Protein AF-A0A4Y2N0W8-F1 (afdb_monomer)

Solvent-accessible surface area (backbone atoms only — not comparable to full-atom values): 27220 Å² total; per-residue (Å²): 136,85,76,52,77,62,44,57,45,44,84,42,46,32,29,37,38,50,31,86,89,48,43,59,55,24,14,38,66,36,60,38,38,70,95,61,78,65,37,30,64,73,74,50,72,45,61,48,53,29,92,87,60,58,79,55,71,55,41,62,58,48,30,59,71,65,24,45,67,63,96,46,70,26,95,45,41,5,34,36,42,41,36,51,51,49,51,51,48,48,14,29,44,38,87,47,72,64,71,84,68,70,42,48,14,22,56,20,20,24,48,82,59,52,27,33,62,49,9,38,34,72,65,40,49,54,72,49,35,63,81,50,63,23,24,61,48,58,34,76,46,96,89,44,79,39,54,20,70,33,89,78,52,73,84,69,42,56,54,98,85,52,96,66,58,34,64,47,60,32,28,94,63,49,47,50,36,44,70,43,39,50,57,53,33,32,57,54,41,47,34,38,49,44,7,54,52,47,47,66,64,33,75,82,60,51,37,65,56,29,27,52,53,21,51,52,49,49,26,36,46,53,47,46,34,42,44,67,58,52,45,44,63,48,40,11,74,68,47,27,57,75,44,65,45,64,78,56,90,94,51,88,60,79,62,66,35,93,86,38,70,26,41,46,37,41,60,41,74,45,33,53,68,51,56,55,57,17,20,44,53,57,51,46,46,30,16,50,97,86,65,46,77,80,48,74,41,52,39,36,76,24,43,23,24,58,58,53,55,67,69,75,34,48,57,22,42,52,45,13,24,33,67,36,60,12,27,34,74,50,48,32,30,31,54,42,40,48,45,24,31,82,25,45,98,91,46,96,61,36,40,38,52,57,22,50,39,52,45,44,25,40,72,62,16,51,52,34,26,56,61,48,25,49,73,64,72,41,90,67,64,91,46,74,73,51,41,42,81,48,25,51,59,72,58,47,53,51,47,54,73,62,37,97,43,80,75,59,35,49,42,49,68,48,39,43,46,32,49,53,37,89,72,25,58,38,9,65,55,37,48,46,51,52,39,52,50,54,32,23,39,53,21,24,31,59,78,35,63,66,36,62,90,46,89,47,38,58,51,77,65,44,47,61,30,54,72,57,54,43,71,33,39,55,48,44,76,43,44,91,81,57,57,64,42,27,65,50,35,46,30,40,76,41,93,93,28,40,72,36,52,45,88,78,46,64,74,75,66,65,68,73,72,52,74,132

Mean predicted aligned error: 4.59 Å

Foldseek 3Di:
DQDDPVCQQFADLQRAPLQVVCRPFQGAFAFFAAPDQFAAPVSFFHFHDFPVGDHAFQLLVCCCQQAAADFAFPPWFFLLLLLLLVQQLQQQADWDDADDGRTTGGRHRNFLQSLQACANHPVSVVVQAPQFLLAGDWDAFPNATFADFDPPQPPQFDDPPDSDGFHDGNGPCCLFFQLNRLVSLLLNLQLRVQSVVVCVLAVPDGNVRSNRVSSLLSSLLSLLQCLPFNVCQAQPPVLCVVLVSDDDLVDFDPQADSPQRLRHHPCCSLALSCLSQQQDDQWFFFADLVLDTPDIGGRLVRGSYNPCVSVVSSVRRVSRRLAHTTGARASYGDCCQQWRRNNDPPHPTDHGNSSVSLVSLSSNSPAAQQVLCVSLVHDRDPDLVSCVVFFPNVLSVSVVVNGVDSRSHGNRSSFRRGDDDVSRRGHSSSSSSVSNSSSSSQRNRCSNQSNPPTPNHADSVQSVLSNLRYPQLSCLSRDDDRQWGWPHSSTHDDPVTHIDGNVPRDDRDCNSVRDD

Nearest PDB structures (foldseek):
  7oih-assembly3_E  TM=9.286E-01  e=1.136E-48  Homo sapiens
  7oih-assembly1_B  TM=9.278E-01  e=1.718E-48  Homo sapiens
  7oih-assembly2_C  TM=9.288E-01  e=3.102E-48  Homo sapiens
  7oih-assembly3_F  TM=9.270E-01  e=4.169E-48  Homo sapiens
  7oih-assembly1_A  TM=9.275E-01  e=5.601E-48  Homo sapiens

Structure (mmCIF, N/CA/C/O backbone):
data_AF-A0A4Y2N0W8-F1
#
_entry.id   AF-A0A4Y2N0W8-F1
#
loop_
_atom_site.group_PDB
_atom_site.id
_atom_site.type_symbol
_atom_site.label_atom_id
_atom_site.label_alt_id
_atom_site.label_comp_id
_atom_site.label_asym_id
_atom_site.label_entity_id
_atom_site.label_seq_id
_atom_site.pdbx_PDB_ins_code
_atom_site.Cartn_x
_atom_site.Cartn_y
_atom_site.Cartn_z
_atom_site.occupancy
_atom_site.B_iso_or_equiv
_atom_site.auth_seq_id
_atom_site.auth_comp_id
_atom_site.auth_asym_id
_atom_site.auth_atom_id
_atom_site.pdbx_PDB_model_num
ATOM 1 N N . MET A 1 1 ? 6.245 -27.261 12.517 1.00 60.50 1 MET A N 1
ATOM 2 C CA . MET A 1 1 ? 5.965 -26.633 13.831 1.00 60.50 1 MET A CA 1
ATOM 3 C C . MET A 1 1 ? 4.520 -26.974 14.213 1.00 60.50 1 MET A C 1
ATOM 5 O O . MET A 1 1 ? 3.741 -27.191 13.299 1.00 60.50 1 MET A O 1
ATOM 9 N N . LYS A 1 2 ? 4.142 -27.121 15.495 1.00 79.75 2 LYS A N 1
ATOM 10 C CA . LYS A 1 2 ? 2.723 -27.341 15.866 1.00 79.75 2 LYS A CA 1
ATOM 11 C C . LYS A 1 2 ? 2.080 -26.003 16.234 1.00 79.75 2 LYS A C 1
ATOM 13 O O . LYS A 1 2 ? 2.586 -25.334 17.128 1.00 79.75 2 LYS A O 1
ATOM 18 N N . CYS A 1 3 ? 0.982 -25.652 15.571 1.00 88.62 3 CYS A N 1
ATOM 19 C CA . CYS A 1 3 ? 0.229 -24.426 15.836 1.00 88.62 3 CYS A CA 1
ATOM 20 C C . CYS A 1 3 ? -0.529 -24.510 17.171 1.00 88.62 3 CYS A C 1
ATOM 22 O O . CYS A 1 3 ? -1.075 -25.561 17.519 1.00 88.62 3 CYS A O 1
ATOM 24 N N . SER A 1 4 ? -0.526 -23.421 17.944 1.00 86.38 4 SER A N 1
ATOM 25 C CA . SER A 1 4 ? -1.228 -23.330 19.231 1.00 86.38 4 SER A CA 1
ATOM 26 C C . SER A 1 4 ? -2.742 -23.214 19.027 1.00 86.38 4 SER A C 1
ATOM 28 O O . SER A 1 4 ? -3.201 -22.827 17.953 1.00 86.38 4 SER A O 1
ATOM 30 N N . LYS A 1 5 ? -3.540 -23.493 20.067 1.00 81.50 5 LYS A N 1
ATOM 31 C CA . LYS A 1 5 ? -4.997 -23.282 20.002 1.00 81.50 5 LYS A CA 1
ATOM 32 C C . LYS A 1 5 ? -5.354 -21.820 19.711 1.00 81.50 5 LYS A C 1
ATOM 34 O O . LYS A 1 5 ? -6.259 -21.572 18.922 1.00 81.50 5 LYS A O 1
ATOM 39 N N . ASP A 1 6 ? -4.607 -20.878 20.278 1.00 81.38 6 ASP A N 1
ATOM 40 C CA . ASP A 1 6 ? -4.843 -19.446 20.073 1.00 81.38 6 ASP A CA 1
ATOM 41 C C . ASP A 1 6 ? -4.569 -19.040 18.620 1.00 81.38 6 ASP A C 1
ATOM 43 O O . ASP A 1 6 ? -5.383 -18.340 18.024 1.00 81.38 6 ASP A O 1
ATOM 47 N N . SER A 1 7 ? -3.516 -19.592 17.998 1.00 83.44 7 SER A N 1
ATOM 48 C CA . SER A 1 7 ? -3.172 -19.353 16.582 1.00 83.44 7 SER A CA 1
ATOM 49 C C . SER A 1 7 ? -4.194 -19.909 15.576 1.00 83.44 7 SER A C 1
ATOM 51 O O . SER A 1 7 ? -4.134 -19.641 14.374 1.00 83.44 7 SER A O 1
ATOM 53 N N . ILE A 1 8 ? -5.153 -20.710 16.051 1.00 86.44 8 ILE A N 1
ATOM 54 C CA . ILE A 1 8 ? -6.280 -21.180 15.243 1.00 86.44 8 ILE A CA 1
ATOM 55 C C . ILE A 1 8 ? -7.404 -20.128 15.237 1.00 86.44 8 ILE A C 1
ATOM 57 O O . ILE A 1 8 ? -8.063 -19.956 14.205 1.00 86.44 8 ILE A O 1
ATOM 61 N N . ARG A 1 9 ? -7.607 -19.407 16.353 1.00 92.06 9 ARG A N 1
ATOM 62 C CA . ARG A 1 9 ? -8.642 -18.367 16.499 1.00 92.06 9 ARG A CA 1
ATOM 63 C C . ARG A 1 9 ? -8.164 -16.989 16.038 1.00 92.06 9 ARG A C 1
ATOM 65 O O . ARG A 1 9 ? -8.915 -16.314 15.345 1.00 92.06 9 ARG A O 1
ATOM 72 N N . TYR A 1 10 ? -6.940 -16.594 16.368 1.00 95.19 10 TYR A N 1
ATOM 73 C CA . TYR A 1 10 ? -6.379 -15.288 16.018 1.00 95.19 10 TYR A CA 1
ATOM 74 C C . TYR A 1 10 ? -5.066 -15.430 15.250 1.00 95.19 10 TYR A C 1
ATOM 76 O O . TYR A 1 10 ? -4.367 -16.437 15.361 1.00 95.19 10 TYR A O 1
ATOM 84 N N . ARG A 1 11 ? -4.728 -14.401 14.466 1.00 96.19 11 ARG A N 1
ATOM 85 C CA . ARG A 1 11 ? -3.454 -14.324 13.742 1.00 96.19 11 ARG A CA 1
ATOM 86 C C . ARG A 1 11 ? -2.294 -14.241 14.731 1.00 96.19 11 ARG A C 1
ATOM 88 O O . ARG A 1 11 ? -2.311 -13.389 15.625 1.00 96.19 11 ARG A O 1
ATOM 95 N N . ASN A 1 12 ? -1.252 -15.040 14.515 1.00 95.00 12 ASN A N 1
ATOM 96 C CA . ASN A 1 12 ? 0.024 -14.813 15.187 1.00 95.00 12 ASN A CA 1
ATOM 97 C C . ASN A 1 12 ? 0.620 -13.466 14.759 1.00 95.00 12 ASN A C 1
ATOM 99 O O . ASN A 1 12 ? 0.363 -12.975 13.662 1.00 95.00 12 ASN A O 1
ATOM 103 N N . TRP A 1 13 ? 1.426 -12.874 15.636 1.00 93.69 13 TRP A N 1
ATOM 104 C CA . TRP A 1 13 ? 2.106 -11.600 15.381 1.00 93.69 13 TRP A CA 1
ATOM 105 C C . TRP A 1 13 ? 3.094 -11.677 14.223 1.00 93.69 13 TRP A C 1
ATOM 107 O O . TRP A 1 13 ? 3.217 -10.739 13.454 1.00 93.69 13 TRP A O 1
ATOM 117 N N . ASP A 1 14 ? 3.778 -12.808 14.100 1.00 94.81 14 ASP A N 1
ATOM 118 C CA . ASP A 1 14 ? 4.791 -13.055 13.080 1.00 94.81 14 ASP A CA 1
ATOM 119 C C . ASP A 1 14 ? 4.202 -13.604 11.774 1.00 94.81 14 ASP A C 1
ATOM 121 O O . ASP A 1 14 ? 4.956 -13.893 10.855 1.00 94.81 14 ASP A O 1
ATOM 125 N N . GLY A 1 15 ? 2.877 -13.767 11.673 1.00 95.75 15 GLY A N 1
ATOM 126 C CA . GLY A 1 15 ? 2.200 -14.337 10.502 1.00 95.75 15 GLY A CA 1
ATOM 127 C C . GLY A 1 15 ? 2.297 -15.864 10.379 1.00 95.75 15 GLY A C 1
ATOM 128 O O . GLY A 1 15 ? 1.652 -16.445 9.504 1.00 95.75 15 GLY A O 1
ATOM 129 N N . SER A 1 16 ? 3.043 -16.537 11.262 1.00 95.69 16 SER A N 1
ATOM 130 C CA . SER A 1 16 ? 3.152 -17.998 11.265 1.00 95.69 16 SER A CA 1
ATOM 131 C C . SER A 1 16 ? 1.799 -18.669 11.523 1.00 95.69 16 SER A C 1
ATOM 133 O O . SER A 1 16 ? 0.876 -18.079 12.091 1.00 95.69 16 SER A O 1
ATOM 135 N N . CYS A 1 17 ? 1.674 -19.938 11.132 1.00 95.44 17 CYS A N 1
ATOM 136 C CA . CYS A 1 17 ? 0.459 -20.738 11.324 1.00 95.44 17 CYS A CA 1
ATOM 137 C C . CYS A 1 17 ? -0.802 -20.198 10.630 1.00 95.44 17 CYS A C 1
ATOM 139 O O . CYS A 1 17 ? -1.897 -20.712 10.879 1.00 95.44 17 CYS A O 1
ATOM 141 N N . ASN A 1 18 ? -0.690 -19.210 9.737 1.00 96.19 18 ASN A N 1
ATOM 142 C CA . ASN A 1 18 ? -1.791 -18.847 8.852 1.00 96.19 18 ASN A CA 1
ATOM 143 C C . ASN A 1 18 ? -2.139 -20.041 7.947 1.00 96.19 18 ASN A C 1
ATOM 145 O O . ASN A 1 18 ? -3.254 -20.555 8.011 1.00 96.19 18 ASN A O 1
ATOM 149 N N . ASN A 1 19 ? -1.159 -20.583 7.227 1.00 95.81 19 ASN A N 1
ATOM 150 C CA . ASN A 1 19 ? -1.307 -21.861 6.548 1.00 95.81 19 ASN A CA 1
ATOM 151 C C . ASN A 1 19 ? -1.000 -23.019 7.519 1.00 95.81 19 ASN A C 1
ATOM 153 O O . ASN A 1 19 ? 0.008 -23.005 8.225 1.00 95.81 19 ASN A O 1
ATOM 157 N N . LEU A 1 20 ? -1.894 -24.009 7.605 1.00 93.69 20 LEU A N 1
ATOM 158 C CA . LEU A 1 20 ? -1.758 -25.127 8.550 1.00 93.69 20 LEU A CA 1
ATOM 159 C C . LEU A 1 20 ? -0.895 -26.280 8.009 1.00 93.69 20 LEU A C 1
ATOM 161 O O . LEU A 1 20 ? -0.403 -27.082 8.802 1.00 93.69 20 LEU A O 1
ATOM 165 N N . GLU A 1 21 ? -0.703 -26.357 6.691 1.00 94.56 21 GLU A N 1
ATOM 166 C CA . GLU A 1 21 ? 0.162 -27.341 6.025 1.00 94.56 21 GLU A CA 1
ATOM 167 C C . GLU A 1 21 ? 1.591 -26.799 5.856 1.00 94.56 21 GLU A C 1
ATOM 169 O O . GLU A 1 21 ? 2.565 -27.525 6.063 1.00 94.56 21 GLU A O 1
ATOM 174 N N . HIS A 1 22 ? 1.708 -25.496 5.591 1.00 94.75 22 HIS A N 1
ATOM 175 C CA . HIS A 1 22 ? 2.958 -24.757 5.425 1.00 94.75 22 HIS A CA 1
ATOM 176 C C . HIS A 1 22 ? 3.043 -23.614 6.441 1.00 94.75 22 HIS A C 1
ATOM 178 O O . HIS A 1 22 ? 2.799 -22.452 6.132 1.00 94.75 22 HIS A O 1
ATOM 184 N N . THR A 1 23 ? 3.350 -23.953 7.698 1.00 94.56 23 THR A N 1
ATOM 185 C CA . THR A 1 23 ? 3.246 -23.027 8.847 1.00 94.56 23 THR A CA 1
ATOM 186 C C . THR A 1 23 ? 4.130 -21.781 8.772 1.00 94.56 23 THR A C 1
ATOM 188 O O . THR A 1 23 ? 3.981 -20.889 9.607 1.00 94.56 23 THR A O 1
ATOM 191 N N . ASP A 1 24 ? 5.063 -21.753 7.829 1.00 93.25 24 ASP A N 1
ATOM 192 C CA . ASP A 1 24 ? 6.030 -20.696 7.573 1.00 93.25 24 ASP A CA 1
ATOM 193 C C . ASP A 1 24 ? 5.657 -19.721 6.460 1.00 93.25 24 ASP A C 1
ATOM 195 O O . ASP A 1 24 ? 6.159 -18.600 6.465 1.00 93.25 24 ASP A O 1
ATOM 199 N N . TRP A 1 25 ? 4.731 -20.077 5.573 1.00 95.38 25 TRP A N 1
ATOM 200 C CA . TRP A 1 25 ? 4.377 -19.210 4.454 1.00 95.38 25 TRP A CA 1
ATOM 201 C C . TRP A 1 25 ? 3.867 -17.843 4.904 1.00 95.38 25 TRP A C 1
ATOM 203 O O . TRP A 1 25 ? 2.908 -17.719 5.675 1.00 95.38 25 TRP A O 1
ATOM 213 N N . GLY A 1 26 ? 4.516 -16.803 4.383 1.00 94.75 26 GLY A N 1
ATOM 214 C CA . GLY A 1 26 ? 4.160 -15.412 4.627 1.00 94.75 26 GLY A CA 1
ATOM 215 C C . GLY A 1 26 ? 4.501 -14.897 6.027 1.00 94.75 26 GLY A C 1
ATOM 216 O O . GLY A 1 26 ? 4.070 -13.789 6.360 1.00 94.75 26 GLY A O 1
ATOM 217 N N . MET A 1 27 ? 5.245 -15.658 6.841 1.00 95.25 27 MET A N 1
ATOM 218 C CA . MET A 1 27 ? 5.718 -15.177 8.139 1.00 95.25 27 MET A CA 1
ATOM 219 C C . MET A 1 27 ? 6.808 -14.100 7.983 1.00 95.25 27 MET A C 1
ATOM 221 O O . MET A 1 27 ? 7.516 -14.050 6.977 1.00 95.25 27 MET A O 1
ATOM 225 N N . THR A 1 28 ? 6.994 -13.256 8.998 1.00 93.94 28 THR A N 1
ATOM 226 C CA . THR A 1 28 ? 8.131 -12.323 9.044 1.00 93.94 28 THR A CA 1
ATOM 227 C C . THR A 1 28 ? 9.471 -13.067 9.066 1.00 93.94 28 THR A C 1
ATOM 229 O O . THR A 1 28 ? 9.632 -14.111 9.696 1.00 93.94 28 THR A O 1
ATOM 232 N N . GLY A 1 29 ? 10.469 -12.506 8.393 1.00 90.50 29 GLY A N 1
ATOM 233 C CA . GLY A 1 29 ? 11.808 -13.073 8.268 1.00 90.50 29 GLY A CA 1
ATOM 234 C C . GLY A 1 29 ? 11.926 -14.177 7.216 1.00 90.50 29 GLY A C 1
ATOM 235 O O . GLY A 1 29 ? 13.050 -14.634 6.976 1.00 90.50 29 GLY A O 1
ATOM 236 N N . ASP A 1 30 ? 10.816 -14.576 6.586 1.00 89.38 30 ASP A N 1
ATOM 237 C CA . ASP A 1 30 ? 10.826 -15.439 5.406 1.00 89.38 30 ASP A CA 1
ATOM 238 C C . ASP A 1 30 ? 11.390 -14.688 4.188 1.00 89.38 30 ASP A C 1
ATOM 240 O O . ASP A 1 30 ? 11.479 -13.456 4.164 1.00 89.38 30 ASP A O 1
ATOM 244 N N . ASN A 1 31 ? 11.838 -15.418 3.174 1.00 91.69 31 ASN A N 1
ATOM 245 C CA . ASN A 1 31 ? 12.351 -14.815 1.950 1.00 91.69 31 ASN A CA 1
ATOM 246 C C . ASN A 1 31 ? 11.209 -14.262 1.090 1.00 91.69 31 ASN A C 1
ATOM 248 O O . ASN A 1 31 ? 10.107 -14.797 1.071 1.00 91.69 31 ASN A O 1
ATOM 252 N N . PHE A 1 32 ? 11.485 -13.216 0.307 1.00 93.94 32 PHE A N 1
ATOM 253 C CA . PHE A 1 32 ? 10.602 -12.904 -0.811 1.00 93.94 32 PHE A CA 1
ATOM 254 C C . PHE A 1 32 ? 10.642 -14.054 -1.807 1.00 93.94 32 PHE A C 1
ATOM 256 O O . PHE A 1 32 ? 11.692 -14.358 -2.380 1.00 93.94 32 PHE A O 1
ATOM 263 N N . ASP A 1 33 ? 9.487 -14.626 -2.098 1.00 93.56 33 ASP A N 1
ATOM 264 C CA . ASP A 1 33 ? 9.419 -15.688 -3.079 1.00 93.56 33 ASP A CA 1
ATOM 265 C C . ASP A 1 33 ? 9.633 -15.183 -4.501 1.00 93.56 33 ASP A C 1
ATOM 267 O O . ASP A 1 33 ? 9.535 -13.991 -4.824 1.00 93.56 33 ASP A O 1
ATOM 271 N N . ARG A 1 34 ? 9.854 -16.120 -5.420 1.00 95.06 34 ARG A N 1
ATOM 272 C CA . ARG A 1 34 ? 10.140 -15.803 -6.812 1.00 95.06 34 ARG A CA 1
ATOM 273 C C . ARG A 1 34 ? 9.241 -16.554 -7.775 1.00 95.06 34 ARG A C 1
ATOM 275 O O . ARG A 1 34 ? 9.247 -17.776 -7.834 1.00 95.06 34 ARG A O 1
ATOM 282 N N . TRP A 1 35 ? 8.566 -15.800 -8.641 1.00 97.25 35 TRP A N 1
ATOM 283 C CA . TRP A 1 35 ? 7.943 -16.359 -9.844 1.00 97.25 35 TRP A CA 1
ATOM 284 C C . TRP A 1 35 ? 8.960 -16.729 -10.929 1.00 97.25 35 TRP A C 1
ATOM 286 O O . TRP A 1 35 ? 8.715 -17.640 -11.715 1.00 97.25 35 TRP A O 1
ATOM 296 N N . LEU A 1 36 ? 10.091 -16.020 -10.987 1.00 97.56 36 LEU A N 1
ATOM 297 C CA . LEU A 1 36 ? 11.180 -16.264 -11.930 1.00 97.56 36 LEU A CA 1
ATOM 298 C C . LEU A 1 36 ? 12.508 -16.345 -11.175 1.00 97.56 36 LEU A C 1
ATOM 300 O O . LEU A 1 36 ? 12.750 -15.536 -10.278 1.00 97.56 36 LEU A O 1
ATOM 304 N N . LYS A 1 37 ? 13.390 -17.271 -11.579 1.00 95.69 37 LYS A N 1
ATOM 305 C CA . LYS A 1 37 ? 14.754 -17.385 -11.031 1.00 95.69 37 LYS A CA 1
ATOM 306 C C . LYS A 1 37 ? 15.467 -16.027 -11.092 1.00 95.69 37 LYS A C 1
ATOM 308 O O . LYS A 1 37 ? 15.380 -15.331 -12.108 1.00 95.69 37 LYS A O 1
ATOM 313 N N . ALA A 1 38 ? 16.188 -15.681 -10.025 1.00 95.44 38 ALA A N 1
ATOM 314 C CA . ALA A 1 38 ? 17.038 -14.497 -9.989 1.00 95.44 38 ALA A CA 1
ATOM 315 C C . ALA A 1 38 ? 18.033 -14.478 -11.166 1.00 95.44 38 ALA A C 1
ATOM 317 O O . ALA A 1 38 ? 18.505 -15.522 -11.616 1.00 95.44 38 ALA A O 1
ATOM 318 N N . THR A 1 39 ? 18.337 -13.287 -11.679 1.00 95.50 39 THR A N 1
ATOM 319 C CA . THR A 1 39 ? 19.324 -13.063 -12.742 1.00 95.50 39 THR A CA 1
ATOM 320 C C . THR A 1 39 ? 20.501 -12.269 -12.177 1.00 95.50 39 THR A C 1
ATOM 322 O O . THR A 1 39 ? 20.426 -11.047 -12.057 1.00 95.50 39 THR A O 1
ATOM 325 N N . TYR A 1 40 ? 21.581 -12.978 -11.858 1.00 94.88 40 TYR A N 1
ATOM 326 C CA . TYR A 1 40 ? 22.895 -12.434 -11.503 1.00 94.88 40 TYR A CA 1
ATOM 327 C C . TYR A 1 40 ? 23.922 -12.896 -12.540 1.00 94.88 40 TYR A C 1
ATOM 329 O O . TYR A 1 40 ? 23.730 -13.934 -13.170 1.00 94.88 40 TYR A O 1
ATOM 337 N N . THR A 1 41 ? 25.009 -12.147 -12.723 1.00 93.81 41 THR A N 1
ATOM 338 C CA . THR A 1 41 ? 26.061 -12.497 -13.701 1.00 93.81 41 THR A CA 1
ATOM 339 C C . THR A 1 41 ? 26.771 -13.802 -13.338 1.00 93.81 41 THR A C 1
ATOM 341 O O . THR A 1 41 ? 27.114 -14.588 -14.212 1.00 93.81 41 THR A O 1
ATOM 344 N N . ASP A 1 42 ? 26.965 -14.040 -12.044 1.00 91.69 42 ASP A N 1
ATOM 345 C CA . ASP A 1 42 ? 27.594 -15.236 -11.481 1.00 91.69 42 ASP A CA 1
ATOM 346 C C . ASP A 1 42 ? 26.566 -16.270 -10.987 1.00 91.69 42 ASP A C 1
ATOM 348 O O . ASP A 1 42 ? 26.936 -17.186 -10.260 1.00 91.69 42 ASP A O 1
ATOM 352 N N . ASP A 1 43 ? 25.278 -16.095 -11.319 1.00 89.44 43 ASP A N 1
ATOM 353 C CA . ASP A 1 43 ? 24.145 -16.862 -10.774 1.00 89.44 43 ASP A CA 1
ATOM 354 C C . ASP A 1 43 ? 24.010 -16.822 -9.229 1.00 89.44 43 ASP A C 1
ATOM 356 O O . ASP A 1 43 ? 23.165 -17.528 -8.673 1.00 89.44 43 ASP A O 1
ATOM 360 N N . VAL A 1 44 ? 24.784 -15.982 -8.527 1.00 88.12 44 VAL A N 1
ATOM 361 C CA . VAL A 1 44 ? 24.853 -15.949 -7.057 1.00 88.12 44 VAL A CA 1
ATOM 362 C C . VAL A 1 44 ? 24.503 -14.576 -6.495 1.00 88.12 44 VAL A C 1
ATOM 364 O O . VAL A 1 44 ? 23.570 -14.474 -5.704 1.00 88.12 44 VAL A O 1
ATOM 367 N N . SER A 1 45 ? 25.248 -13.524 -6.837 1.00 88.81 45 SER A N 1
ATOM 368 C CA . SER A 1 45 ? 25.057 -12.201 -6.223 1.00 88.81 45 SER A CA 1
ATOM 369 C C . SER A 1 45 ? 25.582 -11.010 -7.019 1.00 88.81 45 SER A C 1
ATOM 371 O O . SER A 1 45 ? 25.212 -9.874 -6.703 1.00 88.81 45 SER A O 1
ATOM 373 N N . THR A 1 46 ? 26.424 -11.240 -8.028 1.00 92.69 46 THR A N 1
ATOM 374 C CA . THR A 1 46 ? 26.998 -10.177 -8.854 1.00 92.69 46 THR A CA 1
ATOM 375 C C . THR A 1 46 ? 25.920 -9.585 -9.754 1.00 92.69 46 THR A C 1
ATOM 377 O O . THR A 1 46 ? 25.237 -10.311 -10.480 1.00 92.69 46 THR A O 1
ATOM 380 N N . LEU A 1 47 ? 25.771 -8.255 -9.725 1.00 93.94 47 LEU A N 1
ATOM 381 C CA . LEU A 1 47 ? 24.776 -7.539 -10.530 1.00 93.94 47 LEU A CA 1
ATOM 382 C C . LEU A 1 47 ? 24.846 -7.970 -12.000 1.00 93.94 47 LEU A C 1
ATOM 384 O O . LEU A 1 47 ? 25.935 -8.174 -12.545 1.00 93.94 47 LEU A O 1
ATOM 388 N N . ARG A 1 48 ? 23.678 -8.125 -12.633 1.00 95.19 48 ARG A N 1
ATOM 389 C CA . ARG A 1 48 ? 23.596 -8.567 -14.029 1.00 95.19 48 ARG A CA 1
ATOM 390 C C . ARG A 1 48 ? 24.320 -7.583 -14.960 1.00 95.19 48 ARG A C 1
ATOM 392 O O . ARG A 1 48 ? 24.223 -6.367 -14.785 1.00 95.19 48 ARG A O 1
ATOM 399 N N . GLN A 1 49 ? 24.992 -8.127 -15.963 1.00 95.62 49 GLN A N 1
ATOM 400 C CA . GLN A 1 49 ? 25.628 -7.380 -17.046 1.00 95.62 49 GLN A CA 1
ATOM 401 C C . GLN A 1 49 ? 24.695 -7.226 -18.253 1.00 95.62 49 GLN A C 1
ATOM 403 O O . GLN A 1 49 ? 23.650 -7.878 -18.328 1.00 95.62 49 GLN A O 1
ATOM 408 N N . SER A 1 50 ? 25.070 -6.344 -19.182 1.00 96.19 50 SER A N 1
ATOM 409 C CA . SER A 1 50 ? 24.406 -6.241 -20.486 1.00 96.19 50 SER A CA 1
ATOM 410 C C . SER A 1 50 ? 24.547 -7.549 -21.269 1.00 96.19 50 SER A C 1
ATOM 412 O O . SER A 1 50 ? 25.570 -8.230 -21.163 1.00 96.19 50 SER A O 1
ATOM 414 N N . VAL A 1 51 ? 23.571 -7.870 -22.122 1.00 95.69 51 VAL A N 1
ATOM 415 C CA . VAL A 1 51 ? 23.658 -9.000 -23.069 1.00 95.69 51 VAL A CA 1
ATOM 416 C C . VAL A 1 51 ? 24.854 -8.908 -24.027 1.00 95.69 51 VAL A C 1
ATOM 418 O O . VAL A 1 51 ? 25.303 -9.926 -24.548 1.00 95.69 51 VAL A O 1
ATOM 421 N N . TYR A 1 52 ? 25.419 -7.713 -24.227 1.00 93.56 52 TYR A N 1
ATOM 422 C CA . TYR A 1 52 ? 26.643 -7.498 -25.008 1.00 93.56 52 TYR A CA 1
ATOM 423 C C . TYR A 1 52 ? 27.936 -7.562 -24.175 1.00 93.56 52 TYR A C 1
ATOM 425 O O . TYR A 1 52 ? 29.016 -7.283 -24.700 1.00 93.56 52 TYR A O 1
ATOM 433 N N . GLY A 1 53 ? 27.838 -7.914 -22.892 1.00 91.19 53 GLY A N 1
ATOM 434 C CA . GLY A 1 53 ? 28.920 -7.818 -21.918 1.00 91.19 53 GLY A CA 1
ATOM 435 C C . GLY A 1 53 ? 29.091 -6.403 -21.354 1.00 91.19 53 GLY A C 1
ATOM 436 O O . GLY A 1 53 ? 28.696 -5.410 -21.967 1.00 91.19 53 GLY A O 1
ATOM 437 N N . GLY A 1 54 ? 29.698 -6.311 -20.168 1.00 93.44 54 GLY A N 1
ATOM 438 C CA . GLY A 1 54 ? 29.934 -5.042 -19.472 1.00 93.44 54 GLY A CA 1
ATOM 439 C C . GLY A 1 54 ? 28.754 -4.561 -18.622 1.00 93.44 54 GLY A C 1
ATOM 440 O O . GLY A 1 54 ? 27.745 -5.248 -18.456 1.00 93.44 54 GLY A O 1
ATOM 441 N N . GLU A 1 55 ? 28.909 -3.384 -18.021 1.00 95.12 55 GLU A N 1
ATOM 442 C CA . GLU A 1 55 ? 27.929 -2.833 -17.083 1.00 95.12 55 GLU A CA 1
ATOM 443 C C . GLU A 1 55 ? 26.652 -2.353 -17.784 1.00 95.12 55 GLU A C 1
ATOM 445 O O . GLU A 1 55 ? 26.669 -1.859 -18.911 1.00 95.12 55 GLU A O 1
ATOM 450 N N . LEU A 1 56 ? 25.527 -2.473 -17.080 1.00 97.50 56 LEU A N 1
ATOM 451 C CA . LEU A 1 56 ? 24.285 -1.813 -17.469 1.00 97.50 56 LEU A CA 1
ATOM 452 C C . LEU A 1 56 ? 24.376 -0.295 -17.260 1.00 97.50 56 LEU A C 1
ATOM 454 O O . LEU A 1 56 ? 25.152 0.155 -16.413 1.00 97.50 56 LEU A O 1
ATOM 458 N N . PRO A 1 57 ? 23.513 0.498 -17.922 1.00 97.75 57 PRO A N 1
ATOM 459 C CA . PRO A 1 57 ? 23.501 1.948 -17.766 1.00 97.75 57 PRO A CA 1
ATOM 460 C C . PRO A 1 57 ? 23.423 2.378 -16.290 1.00 97.75 57 PRO A C 1
ATOM 462 O O . PRO A 1 57 ? 22.655 1.772 -15.523 1.00 97.75 57 PRO A O 1
ATOM 465 N N . PRO A 1 58 ? 24.171 3.415 -15.863 1.00 97.75 58 PRO A N 1
ATOM 466 C CA . PRO A 1 58 ? 24.127 3.903 -14.489 1.00 97.75 58 PRO A CA 1
ATOM 467 C C . PRO A 1 58 ? 22.711 4.311 -14.071 1.00 97.75 58 PRO A C 1
ATOM 469 O O . PRO A 1 58 ? 22.025 5.051 -14.771 1.00 97.75 58 PRO A O 1
ATOM 472 N N . VAL A 1 59 ? 22.270 3.884 -12.888 1.00 97.38 59 VAL A N 1
ATOM 473 C CA . VAL A 1 59 ? 20.879 4.089 -12.439 1.00 97.38 59 VAL A CA 1
ATOM 474 C C . VAL A 1 59 ? 20.493 5.561 -12.257 1.00 97.38 59 VAL A C 1
ATOM 476 O O . VAL A 1 59 ? 19.341 5.924 -12.473 1.00 97.38 59 VAL A O 1
ATOM 479 N N . ARG A 1 60 ? 21.453 6.432 -11.916 1.00 95.94 60 ARG A N 1
ATOM 480 C CA . ARG A 1 60 ? 21.230 7.884 -11.827 1.00 95.94 60 ARG A CA 1
ATOM 481 C C . ARG A 1 60 ? 21.070 8.519 -13.207 1.00 95.94 60 ARG A C 1
ATOM 483 O O . ARG A 1 60 ? 20.276 9.441 -13.353 1.00 95.94 60 ARG A O 1
ATOM 490 N N . TYR A 1 61 ? 21.789 8.012 -14.211 1.00 97.12 61 TYR A N 1
ATOM 491 C CA . TYR A 1 61 ? 21.591 8.424 -15.600 1.00 97.12 61 TYR A CA 1
ATOM 492 C C . TYR A 1 61 ? 20.190 8.023 -16.075 1.00 97.12 61 TYR A C 1
ATOM 494 O O . TYR A 1 61 ? 19.458 8.879 -16.557 1.00 97.12 61 TYR A O 1
ATOM 502 N N . LEU A 1 62 ? 19.767 6.781 -15.804 1.00 97.19 62 LEU A N 1
ATOM 503 C CA . LEU A 1 62 ? 18.407 6.319 -16.105 1.00 97.19 62 LEU A CA 1
ATOM 504 C C . LEU A 1 62 ? 17.331 7.168 -15.421 1.00 97.19 62 LEU A C 1
ATOM 506 O O . LEU A 1 62 ? 16.382 7.579 -16.073 1.00 97.19 62 LEU A O 1
ATOM 510 N N . SER A 1 63 ? 17.489 7.471 -14.131 1.00 96.38 63 SER A N 1
ATOM 511 C CA . SER A 1 63 ? 16.564 8.341 -13.392 1.00 96.38 63 SER A CA 1
ATOM 512 C C . SER A 1 63 ? 16.455 9.741 -14.010 1.00 96.38 63 SER A C 1
ATOM 514 O O . SER A 1 63 ? 15.355 10.257 -14.193 1.00 96.38 63 SER A O 1
ATOM 516 N N . ASN A 1 64 ? 17.585 10.355 -14.378 1.00 94.56 64 ASN A N 1
ATOM 517 C CA . ASN A 1 64 ? 17.600 11.678 -15.005 1.00 94.56 64 ASN A CA 1
ATOM 518 C C . ASN A 1 64 ? 16.967 11.686 -16.400 1.00 94.56 64 ASN A C 1
ATOM 520 O O . ASN A 1 64 ? 16.312 12.661 -16.749 1.00 94.56 64 ASN A O 1
ATOM 524 N N . LEU A 1 65 ? 17.196 10.640 -17.191 1.00 95.56 65 LEU A N 1
ATOM 525 C CA . LEU A 1 65 ? 16.760 10.584 -18.581 1.00 95.56 65 LEU A CA 1
ATOM 526 C C . LEU A 1 65 ? 15.297 10.135 -18.704 1.00 95.56 65 LEU A C 1
ATOM 528 O O . LEU A 1 65 ? 14.510 10.779 -19.387 1.00 95.56 65 LEU A O 1
ATOM 532 N N . LEU A 1 66 ? 14.921 9.059 -18.007 1.00 95.12 66 LEU A N 1
ATOM 533 C CA . LEU A 1 66 ? 13.631 8.382 -18.176 1.00 95.12 66 LEU A CA 1
ATOM 534 C C . LEU A 1 66 ? 12.557 8.815 -17.179 1.00 95.12 66 LEU A C 1
ATOM 536 O O . LEU A 1 66 ? 11.401 8.504 -17.414 1.00 95.12 66 LEU A O 1
ATOM 540 N N . PHE A 1 67 ? 12.917 9.462 -16.066 1.00 93.25 67 PHE A N 1
ATOM 541 C CA . PHE A 1 67 ? 11.983 9.778 -14.973 1.00 93.25 67 PHE A CA 1
ATOM 542 C C . PHE A 1 67 ? 12.059 11.246 -14.532 1.00 93.25 67 PHE A C 1
ATOM 544 O O . PHE A 1 67 ? 11.689 11.578 -13.400 1.00 93.25 67 PHE A O 1
ATOM 551 N N . SER A 1 68 ? 12.583 12.119 -15.402 1.00 87.19 68 SER A N 1
ATOM 552 C CA . SER A 1 68 ? 12.726 13.552 -15.126 1.00 87.19 68 SER A CA 1
ATOM 553 C C . SER A 1 68 ? 11.394 14.178 -14.719 1.00 87.19 68 SER A C 1
ATOM 555 O O . SER A 1 68 ? 10.345 13.834 -15.246 1.00 87.19 68 SER A O 1
ATOM 557 N N . HIS A 1 69 ? 11.410 15.086 -13.745 1.00 76.06 69 HIS A N 1
ATOM 558 C CA . HIS A 1 69 ? 10.165 15.598 -13.189 1.00 76.06 69 HIS A CA 1
ATOM 559 C C . HIS A 1 69 ? 9.314 16.314 -14.244 1.00 76.06 69 HIS A C 1
ATOM 561 O O . HIS A 1 69 ? 9.730 17.306 -14.854 1.00 76.06 69 HIS A O 1
ATOM 567 N N . LYS A 1 70 ? 8.050 15.904 -14.317 1.00 78.69 70 LYS A N 1
ATOM 568 C CA . LYS A 1 70 ? 6.966 16.652 -14.936 1.00 78.69 70 LYS A CA 1
ATOM 569 C C . LYS A 1 70 ? 5.788 16.633 -13.970 1.00 78.69 70 LYS A C 1
ATOM 571 O O . LYS A 1 70 ? 5.358 15.566 -13.560 1.00 78.69 70 LYS A O 1
ATOM 576 N N . THR A 1 71 ? 5.294 17.804 -13.575 1.00 69.31 71 THR A N 1
ATOM 577 C CA . THR A 1 71 ? 4.084 17.878 -12.748 1.00 69.31 71 THR A CA 1
ATOM 578 C C . THR A 1 71 ? 2.877 17.671 -13.646 1.00 69.31 71 THR A C 1
ATOM 580 O O . THR A 1 71 ? 2.567 18.540 -14.463 1.00 69.31 71 THR A O 1
ATOM 583 N N . LEU A 1 72 ? 2.198 16.546 -13.472 1.00 73.06 72 LEU A N 1
ATOM 584 C CA . LEU A 1 72 ? 0.927 16.227 -14.106 1.00 73.06 72 LEU A CA 1
ATOM 585 C C . LEU A 1 72 ? -0.019 15.767 -12.991 1.00 73.06 72 LEU A C 1
ATOM 587 O O . LEU A 1 72 ? 0.107 14.645 -12.512 1.00 73.06 72 LEU A O 1
ATOM 591 N N . PRO A 1 73 ? -0.905 16.640 -12.480 1.00 64.44 73 PRO A N 1
ATOM 592 C CA . PRO A 1 73 ? -1.887 16.232 -11.481 1.00 64.44 73 PRO A CA 1
ATOM 593 C C . PRO A 1 73 ? -2.831 15.181 -12.072 1.00 64.44 73 PRO A C 1
ATOM 595 O O . PRO A 1 73 ? -3.388 15.429 -13.141 1.00 64.44 73 PRO A O 1
ATOM 598 N N . ASP A 1 74 ? -3.057 14.067 -11.365 1.00 67.06 74 ASP A N 1
ATOM 599 C CA . ASP A 1 74 ? -4.012 13.047 -11.810 1.00 67.06 74 ASP A CA 1
ATOM 600 C C . ASP A 1 74 ? -5.403 13.646 -11.966 1.00 67.06 74 ASP A C 1
ATOM 602 O O . ASP A 1 74 ? -5.822 14.536 -11.212 1.00 67.06 74 ASP A O 1
ATOM 606 N N . SER A 1 75 ? -6.130 13.166 -12.974 1.00 66.69 75 SER A N 1
ATOM 607 C CA . SER A 1 75 ? -7.442 13.710 -13.272 1.00 66.69 75 SER A CA 1
ATOM 608 C C . SER A 1 75 ? -8.367 13.684 -12.050 1.00 66.69 75 SER A C 1
ATOM 610 O O . SER A 1 75 ? -9.066 14.682 -11.879 1.00 66.69 75 SER A O 1
ATOM 612 N N . ASN A 1 76 ? -8.295 12.689 -11.143 1.00 83.44 76 ASN A N 1
ATOM 613 C CA . ASN A 1 76 ? -9.188 12.622 -9.976 1.00 83.44 76 ASN A CA 1
ATOM 614 C C . ASN A 1 76 ? -8.644 11.968 -8.684 1.00 83.44 76 ASN A C 1
ATOM 616 O O . ASN A 1 76 ? -9.275 12.178 -7.648 1.00 83.44 76 ASN A O 1
ATOM 620 N N . ALA A 1 77 ? -7.555 11.188 -8.684 1.00 94.06 77 ALA A N 1
ATOM 621 C CA . ALA A 1 77 ? -7.079 10.533 -7.452 1.00 94.06 77 ALA A CA 1
ATOM 622 C C . ALA A 1 77 ? -6.501 11.542 -6.436 1.00 94.06 77 ALA A C 1
ATOM 624 O O . ALA A 1 77 ? -5.844 12.512 -6.815 1.00 94.06 77 ALA A O 1
ATOM 625 N N . THR A 1 78 ? -6.726 11.326 -5.138 1.00 96.62 78 THR A N 1
ATOM 626 C CA . THR A 1 78 ? -6.267 12.223 -4.060 1.00 96.62 78 THR A CA 1
ATOM 627 C C . THR A 1 78 ? -4.914 11.804 -3.498 1.00 96.62 78 THR A C 1
ATOM 629 O O . THR A 1 78 ? -4.460 10.675 -3.667 1.00 96.62 78 THR A O 1
ATOM 632 N N . MET A 1 79 ? -4.258 12.692 -2.758 1.00 96.56 79 MET A N 1
ATOM 633 C CA . MET A 1 79 ? -3.020 12.372 -2.050 1.00 96.56 79 MET A CA 1
ATOM 634 C C . MET A 1 79 ? -3.228 11.294 -0.965 1.00 96.56 79 MET A C 1
ATOM 636 O O . MET A 1 79 ? -2.266 10.608 -0.603 1.00 96.56 79 MET A O 1
ATOM 640 N N . LEU A 1 80 ? -4.464 11.087 -0.488 1.00 98.19 80 LEU A N 1
ATOM 641 C CA . LEU A 1 80 ? -4.819 9.945 0.359 1.00 98.19 80 LEU A CA 1
ATOM 642 C C . LEU A 1 80 ? -4.580 8.613 -0.363 1.00 98.19 80 LEU A C 1
ATOM 644 O O . LEU A 1 80 ? -4.044 7.698 0.253 1.00 98.19 80 LEU A O 1
ATOM 648 N N . PHE A 1 81 ? -4.905 8.504 -1.657 1.00 98.06 81 PHE A N 1
ATOM 649 C CA . PHE A 1 81 ? -4.648 7.292 -2.448 1.00 98.06 81 PHE A CA 1
ATOM 650 C C . PHE A 1 81 ? -3.157 6.926 -2.435 1.00 98.06 81 PHE A C 1
ATOM 652 O O . PHE A 1 81 ? -2.799 5.788 -2.131 1.00 98.06 81 PHE A O 1
ATOM 659 N N . THR A 1 82 ? -2.275 7.909 -2.640 1.00 97.12 82 THR A N 1
ATOM 660 C CA . THR A 1 82 ? -0.817 7.718 -2.571 1.00 97.12 82 THR A CA 1
ATOM 661 C C . THR A 1 82 ? -0.366 7.174 -1.213 1.00 97.12 82 THR A C 1
ATOM 663 O O . THR A 1 82 ? 0.400 6.212 -1.143 1.00 97.12 82 THR A O 1
ATOM 666 N N . HIS A 1 83 ? -0.831 7.779 -0.117 1.00 98.00 83 HIS A N 1
ATOM 667 C CA . HIS A 1 83 ? -0.338 7.450 1.223 1.00 98.00 83 HIS A CA 1
ATOM 668 C C . HIS A 1 83 ? -1.020 6.226 1.839 1.00 98.00 83 HIS A C 1
ATOM 670 O O . HIS A 1 83 ? -0.390 5.531 2.634 1.00 98.00 83 HIS A O 1
ATOM 676 N N . PHE A 1 84 ? -2.245 5.900 1.423 1.00 98.62 84 PHE A N 1
ATOM 677 C CA . PHE A 1 84 ? -2.869 4.610 1.710 1.00 98.62 84 PHE A CA 1
ATOM 678 C C . PHE A 1 84 ? -2.115 3.477 1.007 1.00 98.62 84 PHE A C 1
ATOM 680 O O . PHE A 1 84 ? -1.806 2.467 1.631 1.00 98.62 84 PHE A O 1
ATOM 687 N N . GLY A 1 85 ? -1.716 3.671 -0.256 1.00 98.12 85 GLY A N 1
ATOM 688 C CA . GLY A 1 85 ? -0.850 2.728 -0.969 1.00 98.12 85 GLY A CA 1
ATOM 689 C C . GLY A 1 85 ? 0.504 2.517 -0.286 1.00 98.12 85 GLY A C 1
ATOM 690 O O . GLY A 1 85 ? 0.979 1.387 -0.188 1.00 98.12 85 GLY A O 1
ATOM 691 N N . LEU A 1 86 ? 1.102 3.588 0.247 1.00 97.81 86 LEU A N 1
ATOM 692 C CA . LEU A 1 86 ? 2.332 3.512 1.041 1.00 97.81 86 LEU A CA 1
ATOM 693 C C . LEU A 1 86 ? 2.123 2.783 2.377 1.00 97.81 86 LEU A C 1
ATOM 695 O O . LEU A 1 86 ? 2.974 1.994 2.783 1.00 97.81 86 LEU A O 1
ATOM 699 N N . TYR A 1 87 ? 0.998 3.022 3.053 1.00 98.31 87 TYR A N 1
ATOM 700 C CA . TYR A 1 87 ? 0.631 2.297 4.270 1.00 98.31 87 TYR A CA 1
ATOM 701 C C . TYR A 1 87 ? 0.465 0.793 3.995 1.00 98.31 87 TYR A C 1
ATOM 703 O O . TYR A 1 87 ? 1.012 -0.027 4.728 1.00 98.31 87 TYR A O 1
ATOM 711 N N . LEU A 1 88 ? -0.167 0.440 2.873 1.00 98.44 88 LEU A N 1
ATOM 712 C CA . LEU A 1 88 ? -0.317 -0.933 2.392 1.00 98.44 88 LEU A CA 1
ATOM 713 C C . LEU A 1 88 ? 1.018 -1.596 2.024 1.00 98.44 88 LEU A C 1
ATOM 715 O O . LEU A 1 88 ? 1.247 -2.739 2.410 1.00 98.44 88 LEU A O 1
ATOM 719 N N . ASP A 1 89 ? 1.934 -0.886 1.353 1.00 98.19 89 ASP A N 1
ATOM 720 C CA . ASP A 1 89 ? 3.313 -1.360 1.120 1.00 98.19 89 ASP A CA 1
ATOM 721 C C . ASP A 1 89 ? 4.011 -1.683 2.443 1.00 98.19 89 ASP A C 1
ATOM 723 O O . ASP A 1 89 ? 4.612 -2.746 2.599 1.00 98.19 89 ASP A O 1
ATOM 727 N N . HIS A 1 90 ? 3.899 -0.775 3.413 1.00 97.62 90 HIS A N 1
ATOM 728 C CA . HIS A 1 90 ? 4.561 -0.920 4.700 1.00 97.62 90 HIS A CA 1
ATOM 729 C C . HIS A 1 90 ? 3.996 -2.061 5.543 1.00 97.62 90 HIS A C 1
ATOM 731 O O . HIS A 1 90 ? 4.731 -2.600 6.366 1.00 97.62 90 HIS A O 1
ATOM 737 N N . ASP A 1 91 ? 2.734 -2.425 5.325 1.00 98.00 91 ASP A N 1
ATOM 738 C CA . ASP A 1 91 ? 2.083 -3.537 6.005 1.00 98.00 91 ASP A CA 1
ATOM 739 C C . ASP A 1 91 ? 2.597 -4.895 5.539 1.00 98.00 91 ASP A C 1
ATOM 741 O O . ASP A 1 91 ? 2.877 -5.775 6.340 1.00 98.00 91 ASP A O 1
ATOM 745 N N . MET A 1 92 ? 2.764 -5.050 4.229 1.00 96.81 92 MET A N 1
ATOM 746 C CA . MET A 1 92 ? 3.061 -6.353 3.644 1.00 96.81 92 MET A CA 1
ATOM 747 C C . MET A 1 92 ? 4.556 -6.599 3.466 1.00 96.81 92 MET A C 1
ATOM 749 O O . MET A 1 92 ? 4.978 -7.742 3.277 1.00 96.81 92 MET A O 1
ATOM 753 N N . MET A 1 93 ? 5.378 -5.540 3.411 1.00 95.31 93 MET A N 1
ATOM 754 C CA . MET A 1 93 ? 6.777 -5.716 3.038 1.00 95.31 93 MET A CA 1
ATOM 755 C C . MET A 1 93 ? 7.783 -4.715 3.587 1.00 95.31 93 MET A C 1
ATOM 757 O O . MET A 1 93 ? 7.608 -3.495 3.584 1.00 95.31 93 MET A O 1
ATOM 761 N N . GLN A 1 94 ? 8.936 -5.266 3.964 1.00 94.06 94 GLN A N 1
ATOM 762 C CA . GLN A 1 94 ? 10.148 -4.528 4.285 1.00 94.06 94 GLN A CA 1
ATOM 763 C C . GLN A 1 94 ? 11.365 -5.387 3.949 1.00 94.06 94 GLN A C 1
ATOM 765 O O . GLN A 1 94 ? 11.560 -6.455 4.520 1.00 94.06 94 GLN A O 1
ATOM 770 N N . THR A 1 95 ? 12.215 -4.928 3.033 1.00 91.50 95 THR A N 1
ATOM 771 C CA . THR A 1 95 ? 13.417 -5.682 2.663 1.00 91.50 95 THR A CA 1
ATOM 772 C C . THR A 1 95 ? 14.407 -5.754 3.826 1.00 91.50 95 THR A C 1
ATOM 774 O O . THR A 1 95 ? 14.869 -4.728 4.329 1.00 91.50 95 THR A O 1
ATOM 777 N N . GLY A 1 96 ? 14.739 -6.978 4.230 1.00 85.12 96 GLY A N 1
ATOM 778 C CA . GLY A 1 96 ? 15.736 -7.298 5.238 1.00 85.12 96 GLY A CA 1
ATOM 779 C C . GLY A 1 96 ? 17.070 -7.783 4.681 1.00 85.12 96 GLY A C 1
ATOM 780 O O . GLY A 1 96 ? 17.360 -7.683 3.489 1.00 85.12 96 GLY A O 1
ATOM 781 N N . GLU A 1 97 ? 17.897 -8.307 5.582 1.00 71.88 97 GLU A N 1
ATOM 782 C CA . GLU A 1 97 ? 19.191 -8.901 5.245 1.00 71.88 97 GLU A CA 1
ATOM 783 C C . GLU A 1 97 ? 19.026 -10.272 4.582 1.00 71.88 97 GLU A C 1
ATOM 785 O O . GLU A 1 97 ? 18.032 -10.965 4.766 1.00 71.88 97 GLU A O 1
ATOM 790 N N . THR A 1 98 ? 20.010 -10.653 3.778 1.00 69.62 98 THR A N 1
ATOM 791 C CA . THR A 1 98 ? 20.052 -11.921 3.041 1.00 69.62 98 THR A CA 1
ATOM 792 C C . THR A 1 98 ? 20.674 -13.029 3.901 1.00 69.62 98 THR A C 1
ATOM 794 O O . THR A 1 98 ? 21.686 -12.786 4.558 1.00 69.62 98 THR A O 1
ATOM 797 N N . LYS A 1 99 ? 20.143 -14.263 3.852 1.00 56.84 99 LYS A N 1
ATOM 798 C CA . LYS A 1 99 ? 20.781 -15.461 4.442 1.00 56.84 99 LYS A CA 1
ATOM 799 C C . LYS A 1 99 ? 21.089 -16.506 3.358 1.00 56.84 99 LYS A C 1
ATOM 801 O O . LYS A 1 99 ? 20.171 -17.033 2.745 1.00 56.84 99 LYS A O 1
ATOM 806 N N . GLY A 1 100 ? 22.363 -16.869 3.170 1.00 63.28 100 GLY A N 1
ATOM 807 C CA . GLY A 1 100 ? 22.774 -17.923 2.223 1.00 63.28 100 GLY A CA 1
ATOM 808 C C . GLY A 1 100 ? 22.903 -17.445 0.767 1.00 63.28 100 GLY A C 1
ATOM 809 O O . GLY A 1 100 ? 23.489 -16.389 0.531 1.00 63.28 100 GLY A O 1
ATOM 810 N N . LEU A 1 101 ? 22.393 -18.226 -0.207 1.00 64.00 101 LEU A N 1
ATOM 811 C CA . LEU A 1 101 ? 22.207 -17.749 -1.593 1.00 64.00 101 LEU A CA 1
ATOM 812 C C . LEU A 1 101 ? 21.394 -16.449 -1.571 1.00 64.00 101 LEU A C 1
ATOM 814 O O . LEU A 1 101 ? 20.580 -16.265 -0.668 1.00 64.00 101 LEU A O 1
ATOM 818 N N . ARG A 1 102 ? 21.627 -15.540 -2.529 1.00 79.75 102 ARG A N 1
ATOM 819 C CA . ARG A 1 102 ? 21.131 -14.161 -2.447 1.00 79.75 102 ARG A CA 1
ATOM 820 C C . ARG A 1 102 ? 19.613 -14.033 -2.629 1.00 79.75 102 ARG A C 1
ATOM 822 O O . ARG A 1 102 ? 19.129 -13.588 -3.670 1.00 79.75 102 ARG A O 1
ATOM 829 N N . GLU A 1 103 ? 18.896 -14.364 -1.562 1.00 85.12 103 GLU A N 1
ATOM 830 C CA . GLU A 1 103 ? 17.466 -14.185 -1.361 1.00 85.12 103 GLU A CA 1
ATOM 831 C C . GLU A 1 103 ? 17.206 -13.160 -0.257 1.00 85.12 103 GLU A C 1
ATOM 833 O O . GLU A 1 103 ? 17.684 -13.280 0.874 1.00 85.12 103 GLU A O 1
ATOM 838 N N . GLN A 1 104 ? 16.490 -12.095 -0.614 1.00 90.81 104 GLN A N 1
ATOM 839 C CA . GLN A 1 104 ? 16.177 -11.018 0.315 1.00 90.81 104 GLN A CA 1
ATOM 840 C C . GLN A 1 104 ? 15.006 -11.417 1.203 1.00 90.81 104 GLN A C 1
ATOM 842 O O . GLN A 1 104 ? 13.996 -11.913 0.709 1.00 90.81 104 GLN A O 1
ATOM 847 N N . GLN A 1 105 ? 15.132 -11.145 2.497 1.00 91.94 105 GLN A N 1
ATOM 848 C CA . GLN A 1 105 ? 14.073 -11.408 3.462 1.00 91.94 105 GLN A CA 1
ATOM 849 C C . GLN A 1 105 ? 12.996 -10.330 3.429 1.00 91.94 105 GLN A C 1
ATOM 851 O O . GLN A 1 105 ? 13.296 -9.150 3.224 1.00 91.94 105 GLN A O 1
ATOM 856 N N . ASN A 1 106 ? 11.761 -10.732 3.696 1.00 94.44 106 ASN A N 1
ATOM 857 C CA . ASN A 1 106 ? 10.692 -9.839 4.088 1.00 94.44 106 ASN A CA 1
ATOM 858 C C . ASN A 1 106 ? 10.635 -9.759 5.619 1.00 94.44 106 ASN A C 1
ATOM 860 O O . ASN A 1 106 ? 10.418 -10.761 6.283 1.00 94.44 106 ASN A O 1
ATOM 864 N N . ARG A 1 107 ? 10.839 -8.576 6.200 1.00 93.25 107 ARG A N 1
ATOM 865 C CA . ARG A 1 107 ? 10.757 -8.344 7.654 1.00 93.25 107 ARG A CA 1
ATOM 866 C C . ARG A 1 107 ? 9.340 -8.039 8.149 1.00 93.25 107 ARG A C 1
ATOM 868 O O . ARG A 1 107 ? 9.159 -7.858 9.350 1.00 93.25 107 ARG A O 1
ATOM 875 N N . MET A 1 108 ? 8.356 -7.996 7.257 1.00 95.25 108 MET A N 1
ATOM 876 C CA . MET A 1 108 ? 6.941 -7.891 7.616 1.00 95.25 108 MET A CA 1
ATOM 877 C C . MET A 1 108 ? 6.247 -9.236 7.416 1.00 95.25 108 MET A C 1
ATOM 879 O O . MET A 1 108 ? 6.746 -10.096 6.685 1.00 95.25 108 MET A O 1
ATOM 883 N N . THR A 1 109 ? 5.085 -9.408 8.038 1.00 97.00 109 THR A N 1
ATOM 884 C CA . THR A 1 109 ? 4.120 -10.417 7.590 1.00 97.00 109 THR A CA 1
ATOM 885 C C . THR A 1 109 ? 3.735 -10.124 6.137 1.00 97.00 109 THR A C 1
ATOM 887 O O . THR A 1 109 ? 3.690 -8.974 5.712 1.00 97.00 109 THR A O 1
ATOM 890 N N . SER A 1 110 ? 3.486 -11.158 5.333 1.00 97.69 110 SER A N 1
ATOM 891 C CA . SER A 1 110 ? 3.058 -10.941 3.939 1.00 97.69 110 SER A CA 1
ATOM 892 C C . SER A 1 110 ? 1.582 -10.551 3.830 1.00 97.69 110 SER A C 1
ATOM 894 O O . SER A 1 110 ? 1.167 -9.997 2.818 1.00 97.69 110 SER A O 1
ATOM 896 N N . TYR A 1 111 ? 0.787 -10.865 4.852 1.00 98.19 111 TYR A N 1
ATOM 897 C CA . TYR A 1 111 ? -0.654 -10.638 4.884 1.00 98.19 111 TYR A CA 1
ATOM 898 C C . TYR A 1 111 ? -0.994 -9.150 5.033 1.00 98.19 111 TYR A C 1
ATOM 900 O O . TYR A 1 111 ? -0.220 -8.377 5.581 1.00 98.19 111 TYR A O 1
ATOM 908 N N . ILE A 1 112 ? -2.190 -8.765 4.585 1.00 98.62 112 ILE A N 1
ATOM 909 C CA . ILE A 1 112 ? -2.767 -7.448 4.887 1.00 98.62 112 ILE A CA 1
ATOM 910 C C . ILE A 1 112 ? -3.421 -7.571 6.262 1.00 98.62 112 ILE A C 1
ATOM 912 O O . ILE A 1 112 ? -4.582 -7.972 6.364 1.00 98.62 112 ILE A O 1
ATOM 916 N N . ASP A 1 113 ? -2.645 -7.360 7.318 1.00 98.25 113 ASP A N 1
ATOM 917 C CA . ASP A 1 113 ? -3.037 -7.617 8.706 1.00 98.25 113 ASP A CA 1
ATOM 918 C C . ASP A 1 113 ? -2.672 -6.485 9.676 1.00 98.25 113 ASP A C 1
ATOM 920 O O . ASP A 1 113 ? -2.666 -6.681 10.897 1.00 98.25 113 ASP A O 1
ATOM 924 N N . ALA A 1 114 ? -2.435 -5.286 9.134 1.00 98.00 114 ALA A N 1
ATOM 925 C CA . ALA A 1 114 ? -2.099 -4.082 9.882 1.00 98.00 114 ALA A CA 1
ATOM 926 C C . ALA A 1 114 ? -0.863 -4.276 10.792 1.00 98.00 114 ALA A C 1
ATOM 928 O O . ALA A 1 114 ? -0.723 -3.605 11.820 1.00 98.00 114 ALA A O 1
ATOM 929 N N . SER A 1 115 ? 0.054 -5.185 10.434 1.00 96.81 115 SER A N 1
ATOM 930 C CA . SER A 1 115 ? 1.347 -5.392 11.098 1.00 96.81 115 SER A CA 1
ATOM 931 C C . SER A 1 115 ? 2.203 -4.126 11.137 1.00 96.81 115 SER A C 1
ATOM 933 O O . SER A 1 115 ? 2.977 -3.935 12.075 1.00 96.81 115 SER A O 1
ATOM 935 N N . SER A 1 116 ? 2.016 -3.198 10.198 1.00 95.00 116 SER A N 1
ATOM 936 C CA . SER A 1 116 ? 2.646 -1.874 10.252 1.00 95.00 116 SER A CA 1
ATOM 937 C C . SER A 1 116 ? 2.259 -1.066 11.499 1.00 95.00 116 SER A C 1
ATOM 939 O O . SER A 1 116 ? 3.032 -0.213 11.936 1.00 95.00 116 SER A O 1
ATOM 941 N N . MET A 1 117 ? 1.100 -1.356 12.098 1.00 96.19 117 MET A N 1
ATOM 942 C CA . MET A 1 117 ? 0.608 -0.763 13.343 1.00 96.19 117 MET A CA 1
ATOM 943 C C . MET A 1 117 ? 0.767 -1.701 14.544 1.00 96.19 117 MET A C 1
ATOM 945 O O . MET A 1 117 ? 1.171 -1.260 15.617 1.00 96.19 117 MET A O 1
ATOM 949 N N . TYR A 1 118 ? 0.456 -2.987 14.377 1.00 97.69 118 TYR A N 1
ATOM 950 C CA . TYR A 1 118 ? 0.468 -3.982 15.455 1.00 97.69 118 TYR A CA 1
ATOM 951 C C . TYR A 1 118 ? 1.845 -4.609 15.717 1.00 97.69 118 TYR A C 1
ATOM 953 O O . TYR A 1 118 ? 2.051 -5.226 16.763 1.00 97.69 118 TYR A O 1
ATOM 961 N N . GLY A 1 119 ? 2.789 -4.429 14.797 1.00 95.75 119 GLY A N 1
ATOM 962 C CA . GLY A 1 119 ? 4.095 -5.074 14.800 1.00 95.75 119 GLY A CA 1
ATOM 963 C C . GLY A 1 119 ? 4.058 -6.481 14.213 1.00 95.75 119 GLY A C 1
ATOM 964 O O . GLY A 1 119 ? 3.000 -7.085 14.047 1.00 95.75 119 GLY A O 1
ATOM 965 N N . SER A 1 120 ? 5.248 -7.002 13.911 1.00 94.62 120 SER A N 1
ATOM 966 C CA . SER A 1 120 ? 5.443 -8.351 13.356 1.00 94.62 120 SER A CA 1
ATOM 967 C C . SER A 1 120 ? 6.052 -9.327 14.372 1.00 94.62 120 SER A C 1
ATOM 969 O O . SER A 1 120 ? 6.552 -10.386 14.011 1.00 94.62 120 SER A O 1
ATOM 971 N N . SER A 1 121 ? 6.070 -8.983 15.663 1.00 93.38 121 SER A N 1
ATOM 972 C CA . SER A 1 121 ? 6.626 -9.839 16.711 1.00 93.38 121 SER A CA 1
ATOM 973 C C . SER A 1 121 ? 5.784 -9.805 17.982 1.00 93.38 121 SER A C 1
ATOM 975 O O . SER A 1 121 ? 5.061 -8.851 18.267 1.00 93.38 121 SER A O 1
ATOM 977 N N . HIS A 1 122 ? 5.905 -10.854 18.795 1.00 89.50 122 HIS A N 1
ATOM 978 C CA . HIS A 1 122 ? 5.231 -10.911 20.092 1.00 89.50 122 HIS A CA 1
ATOM 979 C C . HIS A 1 122 ? 5.736 -9.833 21.073 1.00 89.50 122 HIS A C 1
ATOM 981 O O . HIS A 1 122 ? 5.008 -9.436 21.984 1.00 89.50 122 HIS A O 1
ATOM 987 N N . GLU A 1 123 ? 6.974 -9.354 20.908 1.00 92.62 123 GLU A N 1
ATOM 988 C CA . GLU A 1 123 ? 7.502 -8.241 21.699 1.00 92.62 123 GLU A CA 1
ATOM 989 C C . GLU A 1 123 ? 6.837 -6.919 21.307 1.00 92.62 123 GLU A C 1
ATOM 991 O O . GLU A 1 123 ? 6.365 -6.201 22.191 1.00 92.62 123 GLU A O 1
ATOM 996 N N . ASP A 1 124 ? 6.717 -6.639 20.006 1.00 90.44 124 ASP A N 1
ATOM 997 C CA . ASP A 1 124 ? 6.017 -5.449 19.507 1.00 90.44 124 ASP A CA 1
ATOM 998 C C . ASP A 1 124 ? 4.563 -5.445 19.970 1.00 90.44 124 ASP A C 1
ATOM 1000 O O . ASP A 1 124 ? 4.098 -4.464 20.557 1.00 90.44 124 ASP A O 1
ATOM 1004 N N . GLY A 1 125 ? 3.896 -6.595 19.826 1.00 85.62 125 GLY A N 1
ATOM 1005 C CA . GLY A 1 125 ? 2.522 -6.788 20.259 1.00 85.62 125 GLY A CA 1
ATOM 1006 C C . GLY A 1 125 ? 2.295 -6.447 21.728 1.00 85.62 125 GLY A C 1
ATOM 1007 O O . GLY A 1 125 ? 1.239 -5.937 22.075 1.00 85.62 125 GLY A O 1
ATOM 1008 N N . LYS A 1 126 ? 3.289 -6.635 22.605 1.00 92.44 126 LYS A N 1
ATOM 1009 C CA . LYS A 1 126 ? 3.222 -6.198 24.011 1.00 92.44 126 LYS A CA 1
ATOM 1010 C C . LYS A 1 126 ? 3.620 -4.738 24.197 1.00 92.44 126 LYS A C 1
ATOM 1012 O O . LYS A 1 126 ? 2.967 -4.013 24.942 1.00 92.44 126 LYS A O 1
ATOM 1017 N N . LYS A 1 127 ? 4.702 -4.306 23.548 1.00 93.94 127 LYS A N 1
ATOM 1018 C CA . LYS A 1 127 ? 5.304 -2.971 23.692 1.00 93.94 127 LYS A CA 1
ATOM 1019 C C . LYS A 1 127 ? 4.363 -1.847 23.255 1.00 93.94 127 LYS A C 1
ATOM 1021 O O . LYS A 1 127 ? 4.436 -0.742 23.809 1.00 93.94 127 LYS A O 1
ATOM 1026 N N . LEU A 1 128 ? 3.517 -2.124 22.265 1.00 96.38 128 LEU A N 1
ATOM 1027 C CA . LEU A 1 128 ? 2.590 -1.175 21.653 1.00 96.38 128 LEU A CA 1
ATOM 1028 C C . LEU A 1 128 ? 1.230 -1.111 22.363 1.00 96.38 128 LEU A C 1
ATOM 1030 O O . LEU A 1 128 ? 0.461 -0.194 22.097 1.00 96.38 128 LEU A O 1
ATOM 1034 N N . ARG A 1 129 ? 0.946 -2.013 23.311 1.00 97.31 129 ARG A N 1
ATOM 1035 C CA . ARG A 1 129 ? -0.318 -2.060 24.065 1.00 97.31 129 ARG A CA 1
ATOM 1036 C C . ARG A 1 129 ? -0.233 -1.343 25.405 1.00 97.31 129 ARG A C 1
ATOM 1038 O O . ARG A 1 129 ? 0.814 -1.298 26.049 1.00 97.31 129 ARG A O 1
ATOM 1045 N N . VAL A 1 130 ? -1.363 -0.790 25.843 1.00 97.44 130 VAL A N 1
ATOM 1046 C CA . VAL A 1 130 ? -1.538 -0.300 27.221 1.00 97.44 130 VAL A CA 1
ATOM 1047 C C . VAL A 1 130 ? -1.644 -1.478 28.195 1.00 97.44 130 VAL A C 1
ATOM 1049 O O . VAL A 1 130 ? -1.325 -1.324 29.372 1.00 97.44 130 VAL A O 1
ATOM 1052 N N . LEU A 1 131 ? -2.059 -2.654 27.699 1.00 97.19 131 LEU A N 1
ATOM 1053 C CA . LEU A 1 131 ? -2.394 -3.848 28.488 1.00 97.19 131 LEU A CA 1
ATOM 1054 C C . LEU A 1 131 ? -3.550 -3.588 29.467 1.00 97.19 131 LEU A C 1
ATOM 1056 O O . LEU A 1 131 ? -3.588 -4.102 30.588 1.00 97.19 131 LEU A O 1
ATOM 1060 N N . LYS A 1 132 ? -4.474 -2.717 29.051 1.00 97.38 132 LYS A N 1
ATOM 1061 C CA . LYS A 1 132 ? -5.713 -2.421 29.761 1.00 97.38 132 LYS A CA 1
ATOM 1062 C C . LYS A 1 132 ? -6.829 -2.110 28.762 1.00 97.38 132 LYS A C 1
ATOM 1064 O O . LYS A 1 132 ? -6.667 -1.228 27.921 1.00 97.38 132 LYS A O 1
ATOM 1069 N N . LYS A 1 133 ? -7.986 -2.763 28.937 1.00 97.38 133 LYS A N 1
ATOM 1070 C CA . LYS A 1 133 ? -9.198 -2.603 28.107 1.00 97.38 133 LYS A CA 1
ATOM 1071 C C . LYS A 1 133 ? -8.985 -2.861 26.604 1.00 97.38 133 LYS A C 1
ATOM 1073 O O . LYS A 1 133 ? -9.714 -2.324 25.785 1.00 97.38 133 LYS A O 1
ATOM 1078 N N . GLY A 1 134 ? -7.976 -3.644 26.245 1.00 97.94 134 GLY A N 1
ATOM 1079 C CA . GLY A 1 134 ? -7.616 -3.936 24.865 1.00 97.94 134 GLY A CA 1
ATOM 1080 C C . GLY A 1 134 ? -6.951 -2.780 24.123 1.00 97.94 134 GLY A C 1
ATOM 1081 O O . GLY A 1 134 ? -6.735 -2.901 22.931 1.00 97.94 134 GLY A O 1
ATOM 1082 N N . LEU A 1 135 ? -6.611 -1.674 24.794 1.00 98.56 135 LEU A N 1
ATOM 1083 C CA . LEU A 1 135 ? -6.148 -0.455 24.128 1.00 98.56 135 LEU A CA 1
ATOM 1084 C C . LEU A 1 135 ? -4.691 -0.542 23.657 1.00 98.56 135 LEU A C 1
ATOM 1086 O O . LEU A 1 135 ? -3.797 -1.021 24.370 1.00 98.56 135 LEU A O 1
ATOM 1090 N N . MET A 1 136 ? -4.436 0.056 22.498 1.00 98.19 136 MET A N 1
ATOM 1091 C CA . MET A 1 136 ? -3.106 0.411 22.015 1.00 98.19 136 MET A CA 1
ATOM 1092 C C . MET A 1 136 ? -2.623 1.707 22.674 1.00 98.19 136 MET A C 1
ATOM 1094 O O . MET A 1 136 ? -3.398 2.611 23.010 1.00 98.19 136 MET A O 1
ATOM 1098 N N . ARG A 1 137 ? -1.309 1.806 22.887 1.00 97.56 137 ARG A N 1
ATOM 1099 C CA . ARG A 1 137 ? -0.681 3.010 23.439 1.00 97.56 137 ARG A CA 1
ATOM 1100 C C . ARG A 1 137 ? -0.865 4.161 22.464 1.00 97.56 137 ARG A C 1
ATOM 1102 O O . ARG A 1 137 ? -0.726 3.990 21.263 1.00 97.56 137 ARG A O 1
ATOM 1109 N N . HIS A 1 138 ? -1.112 5.333 23.018 1.00 96.12 138 HIS A N 1
ATOM 1110 C CA . HIS A 1 138 ? -1.215 6.595 22.304 1.00 96.12 138 HIS A CA 1
ATOM 1111 C C . HIS A 1 138 ? -0.654 7.701 23.204 1.00 96.12 138 HIS A C 1
ATOM 1113 O O . HIS A 1 138 ? -0.399 7.478 24.395 1.00 96.12 138 HIS A O 1
ATOM 1119 N N . SER A 1 139 ? -0.454 8.876 22.628 1.00 93.88 139 SER A N 1
ATOM 1120 C CA . SER A 1 139 ? -0.093 10.101 23.336 1.00 93.88 139 SER A CA 1
ATOM 1121 C C . SER A 1 139 ? -1.208 11.120 23.150 1.00 93.88 139 SER A C 1
ATOM 1123 O O . SER A 1 139 ? -1.792 11.194 22.076 1.00 93.88 139 SER A O 1
ATOM 1125 N N . THR A 1 140 ? -1.490 11.934 24.163 1.00 91.94 140 THR A N 1
ATOM 1126 C CA . THR A 1 140 ? -2.451 13.038 24.036 1.00 91.94 140 THR A CA 1
ATOM 1127 C C . THR A 1 140 ? -1.695 14.355 24.053 1.00 91.94 140 THR A C 1
ATOM 1129 O O . THR A 1 140 ? -0.993 14.655 25.019 1.00 91.94 140 THR A O 1
ATOM 1132 N N . VAL A 1 141 ? -1.838 15.140 22.989 1.00 87.81 141 VAL A N 1
ATOM 1133 C CA . VAL A 1 141 ? -1.188 16.443 22.830 1.00 87.81 141 VAL A CA 1
ATOM 1134 C C . VAL A 1 141 ? -2.258 17.461 22.477 1.00 87.81 141 VAL A C 1
ATOM 1136 O O . VAL A 1 141 ? -2.902 17.342 21.445 1.00 87.81 141 VAL A O 1
ATOM 1139 N N . HIS A 1 142 ? -2.460 18.458 23.340 1.00 85.69 142 HIS A N 1
ATOM 1140 C CA . HIS A 1 142 ? -3.483 19.493 23.149 1.00 85.69 142 HIS A CA 1
ATOM 1141 C C . HIS A 1 142 ? -4.880 18.935 22.801 1.00 85.69 142 HIS A C 1
ATOM 1143 O O . HIS A 1 142 ? -5.539 19.481 21.919 1.00 85.69 142 HIS A O 1
ATOM 1149 N N . ASP A 1 143 ? -5.305 17.875 23.497 1.00 85.44 143 ASP A N 1
ATOM 1150 C CA . ASP A 1 143 ? -6.567 17.129 23.305 1.00 85.44 143 ASP A CA 1
ATOM 1151 C C . ASP A 1 143 ? -6.648 16.256 22.036 1.00 85.44 143 ASP A C 1
ATOM 1153 O O . ASP A 1 143 ? -7.576 15.465 21.898 1.00 85.44 143 ASP A O 1
ATOM 1157 N N . THR A 1 144 ? -5.634 16.295 21.169 1.00 88.69 144 THR A N 1
ATOM 1158 C CA . THR A 1 144 ? -5.493 15.404 20.009 1.00 88.69 144 THR A CA 1
ATOM 1159 C C . THR A 1 144 ? -4.802 14.102 20.430 1.00 88.69 144 THR A C 1
ATOM 1161 O O . THR A 1 144 ? -3.719 14.113 21.027 1.00 88.69 144 THR A O 1
ATOM 1164 N N . SER A 1 145 ? -5.405 12.956 20.101 1.00 94.06 145 SER A N 1
ATOM 1165 C CA . SER A 1 145 ? -4.795 11.632 20.297 1.00 94.06 145 SER A CA 1
ATOM 1166 C C . SER A 1 145 ? -3.858 11.294 19.134 1.00 94.06 145 SER A C 1
ATOM 1168 O O . SER A 1 145 ? -4.286 11.217 17.986 1.00 94.06 145 SER A O 1
ATOM 1170 N N . LEU A 1 146 ? -2.574 11.102 19.406 1.00 95.44 146 LEU A N 1
ATOM 1171 C CA . LEU A 1 146 ? -1.540 10.770 18.426 1.00 95.44 146 LEU A CA 1
ATOM 1172 C C . LEU A 1 146 ? -0.910 9.414 18.751 1.00 95.44 146 LEU A C 1
ATOM 1174 O O . LEU A 1 146 ? -1.085 8.857 19.836 1.00 95.44 146 LEU A O 1
ATOM 1178 N N . MET A 1 147 ? -0.121 8.892 17.816 1.00 95.38 147 MET A N 1
ATOM 1179 C CA . MET A 1 147 ? 0.697 7.703 18.050 1.00 95.38 147 MET A CA 1
ATOM 1180 C C . MET A 1 147 ? 1.622 7.866 19.275 1.00 95.38 147 MET A C 1
ATOM 1182 O O . MET A 1 147 ? 2.006 8.985 19.632 1.00 95.38 147 MET A O 1
ATOM 1186 N N . PRO A 1 148 ? 1.997 6.761 19.944 1.00 94.25 148 PRO A N 1
ATOM 1187 C CA . PRO A 1 148 ? 2.825 6.824 21.139 1.00 94.25 148 PRO A CA 1
ATOM 1188 C C . PRO A 1 148 ? 4.225 7.350 20.811 1.00 94.25 148 PRO A C 1
ATOM 1190 O O . PRO A 1 148 ? 4.764 7.102 19.735 1.00 94.25 148 PRO A O 1
ATOM 1193 N N . GLU A 1 149 ? 4.854 8.044 21.757 1.00 91.19 149 GLU A N 1
ATOM 1194 C CA . GLU A 1 149 ? 6.211 8.564 21.553 1.00 91.19 149 GLU A CA 1
ATOM 1195 C C . GLU A 1 149 ? 7.279 7.468 21.667 1.00 91.19 149 GLU A C 1
ATOM 1197 O O . GLU A 1 149 ? 7.247 6.618 22.567 1.00 91.19 149 GLU A O 1
ATOM 1202 N N . SER A 1 150 ? 8.280 7.523 20.789 1.00 86.12 150 SER A N 1
ATOM 1203 C CA . SER A 1 150 ? 9.488 6.710 20.899 1.00 86.12 150 SER A CA 1
ATOM 1204 C C . SER A 1 150 ? 10.446 7.303 21.934 1.00 86.12 150 SER A C 1
ATOM 1206 O O . SER A 1 150 ? 10.870 8.453 21.818 1.00 86.12 150 SER A O 1
ATOM 1208 N N . LYS A 1 151 ? 10.828 6.491 22.929 1.00 74.19 151 LYS A N 1
ATOM 1209 C CA . LYS A 1 151 ? 11.823 6.860 23.953 1.00 74.19 151 LYS A CA 1
ATOM 1210 C C . LYS A 1 151 ? 13.255 6.886 23.413 1.00 74.19 151 LYS A C 1
ATOM 1212 O O . LYS A 1 151 ? 14.093 7.584 23.971 1.00 74.19 151 LYS A O 1
ATOM 1217 N N . ASP A 1 152 ? 13.517 6.165 22.324 1.00 62.12 152 ASP A N 1
ATOM 1218 C CA . ASP A 1 152 ? 14.833 6.078 21.681 1.00 62.12 152 ASP A CA 1
ATOM 1219 C C . ASP A 1 152 ? 15.021 7.179 20.627 1.00 62.12 152 ASP A C 1
ATOM 1221 O O . ASP A 1 152 ? 15.633 6.970 19.581 1.00 62.12 152 ASP A O 1
ATOM 1225 N N . SER A 1 153 ? 14.498 8.383 20.884 1.00 53.84 153 SER A N 1
ATOM 1226 C CA . SER A 1 153 ? 14.540 9.543 19.981 1.00 53.84 153 SER A CA 1
ATOM 1227 C C . SER A 1 153 ? 15.939 10.156 19.805 1.00 53.84 153 SER A C 1
ATOM 1229 O O . SER A 1 153 ? 16.079 11.315 19.414 1.00 53.84 153 SER A O 1
ATOM 1231 N N . GLY A 1 154 ? 16.998 9.365 20.002 1.00 47.00 154 GLY A N 1
ATOM 1232 C CA . GLY A 1 154 ? 18.334 9.691 19.527 1.00 47.00 154 GLY A CA 1
ATOM 1233 C C . GLY A 1 154 ? 18.297 10.012 18.029 1.00 47.00 154 GLY A C 1
ATOM 1234 O O . GLY A 1 154 ? 18.097 9.133 17.193 1.00 47.00 154 GLY A O 1
ATOM 1235 N N . SER A 1 155 ? 18.445 11.303 17.717 1.00 53.44 155 SER A N 1
ATOM 1236 C CA . SER A 1 155 ? 18.753 11.919 16.413 1.00 53.44 155 SER A CA 1
ATOM 1237 C C . SER A 1 155 ? 17.891 11.574 15.183 1.00 53.44 155 SER A C 1
ATOM 1239 O O . SER A 1 155 ? 18.221 12.029 14.084 1.00 53.44 155 SER A O 1
ATOM 1241 N N . SER A 1 156 ? 16.803 10.806 15.315 1.00 66.31 156 SER A N 1
ATOM 1242 C CA . SER A 1 156 ? 16.098 10.237 14.154 1.00 66.31 156 SER A CA 1
ATOM 1243 C C . SER A 1 156 ? 15.024 11.139 13.539 1.00 66.31 156 SER A C 1
ATOM 1245 O O . SER A 1 156 ? 14.947 11.180 12.310 1.00 66.31 156 SER A O 1
ATOM 1247 N N . CYS A 1 157 ? 14.239 11.863 14.344 1.00 78.31 157 CYS A N 1
ATOM 1248 C CA . CYS A 1 157 ? 13.285 12.867 13.859 1.00 78.31 157 CYS A CA 1
ATOM 1249 C C . CYS A 1 157 ? 13.854 14.273 14.010 1.00 78.31 157 CYS A C 1
ATOM 1251 O O . CYS A 1 157 ? 14.617 14.550 14.936 1.00 78.31 157 CYS A O 1
ATOM 1253 N N . TYR A 1 158 ? 13.487 15.153 13.082 1.00 71.88 158 TYR A N 1
ATOM 1254 C CA . TYR A 1 158 ? 13.957 16.531 13.031 1.00 71.88 158 TYR A CA 1
ATOM 1255 C C . TYR A 1 158 ? 12.798 17.471 13.312 1.00 71.88 158 TYR A C 1
ATOM 1257 O O . TYR A 1 158 ? 11.761 17.404 12.660 1.00 71.88 158 TYR A O 1
ATOM 1265 N N . SER A 1 159 ? 13.008 18.396 14.239 1.00 64.69 159 SER A N 1
ATOM 1266 C CA . SER A 1 159 ? 12.146 19.555 14.415 1.00 64.69 159 SER A CA 1
ATOM 1267 C C . SER A 1 159 ? 13.024 20.791 14.551 1.00 64.69 159 SER A C 1
ATOM 1269 O O . SER A 1 159 ? 14.005 20.801 15.295 1.00 64.69 159 SER A O 1
ATOM 1271 N N . LYS A 1 160 ? 12.693 21.827 13.772 1.00 59.53 160 LYS A N 1
ATOM 1272 C CA . LYS A 1 160 ? 13.440 23.094 13.723 1.00 59.53 160 LYS A CA 1
ATOM 1273 C C . LYS A 1 160 ? 13.215 23.944 14.987 1.00 59.53 160 LYS A C 1
ATOM 1275 O O . LYS A 1 160 ? 14.008 24.843 15.241 1.00 59.53 160 LYS A O 1
ATOM 1280 N N . GLN A 1 161 ? 12.138 23.698 15.742 1.00 56.91 161 GLN A N 1
ATOM 1281 C CA . GLN A 1 161 ? 11.625 24.630 16.761 1.00 56.91 161 GLN A CA 1
ATOM 1282 C C . GLN A 1 161 ? 11.394 24.003 18.147 1.00 56.91 161 GLN A C 1
ATOM 1284 O O . GLN A 1 161 ? 11.400 24.726 19.139 1.00 56.91 161 GLN A O 1
ATOM 1289 N N . ALA A 1 162 ? 11.219 22.682 18.246 1.00 61.25 162 ALA A N 1
ATOM 1290 C CA . ALA A 1 162 ? 10.903 21.999 19.505 1.00 61.25 162 ALA A CA 1
ATOM 1291 C C . ALA A 1 162 ? 11.420 20.556 19.505 1.00 61.25 162 ALA A C 1
ATOM 1293 O O . ALA A 1 162 ? 11.459 19.920 18.462 1.00 61.25 162 ALA A O 1
ATOM 1294 N N . ASN A 1 163 ? 11.795 20.000 20.655 1.00 69.94 163 ASN A N 1
ATOM 1295 C CA . ASN A 1 163 ? 12.319 18.632 20.735 1.00 69.94 163 ASN A CA 1
ATOM 1296 C C . ASN A 1 163 ? 11.183 17.584 20.721 1.00 69.94 163 ASN A C 1
ATOM 1298 O O . ASN A 1 163 ? 10.994 16.872 21.704 1.00 69.94 163 ASN A O 1
ATOM 1302 N N . TYR A 1 164 ? 10.385 17.540 19.645 1.00 81.38 164 TYR A N 1
ATOM 1303 C CA . TYR A 1 164 ? 9.314 16.551 19.482 1.00 81.38 164 TYR A CA 1
ATOM 1304 C C . TYR A 1 164 ? 9.887 15.160 19.211 1.00 81.38 164 TYR A C 1
ATOM 1306 O O . TYR A 1 164 ? 10.755 14.981 18.351 1.00 81.38 164 TYR A O 1
ATOM 1314 N N . SER A 1 165 ? 9.368 14.174 19.937 1.00 86.88 165 SER A N 1
ATOM 1315 C CA . SER A 1 165 ? 9.724 12.769 19.779 1.00 86.88 165 SER A CA 1
ATOM 1316 C C . SER A 1 165 ? 9.235 12.220 18.434 1.00 86.88 165 SER A C 1
ATOM 1318 O O . SER A 1 165 ? 8.196 12.621 17.915 1.00 86.88 165 SER A O 1
ATOM 1320 N N . CYS A 1 166 ? 9.962 11.248 17.880 1.00 90.00 166 CYS A N 1
ATOM 1321 C CA . CYS A 1 166 ? 9.405 10.393 16.832 1.00 90.00 166 CYS A CA 1
ATOM 1322 C C . CYS A 1 166 ? 8.208 9.598 17.365 1.00 90.00 166 CYS A C 1
ATOM 1324 O O . CYS A 1 166 ? 8.190 9.220 18.540 1.00 90.00 166 CYS A O 1
ATOM 1326 N N . PHE A 1 167 ? 7.297 9.214 16.476 1.00 93.06 167 PHE A N 1
ATOM 1327 C CA . PHE A 1 167 ? 6.267 8.232 16.795 1.00 93.06 167 PHE A CA 1
ATOM 1328 C C . PHE A 1 167 ? 6.823 6.806 16.828 1.00 93.06 167 PHE A C 1
ATOM 1330 O O . PHE A 1 167 ? 7.776 6.470 16.118 1.00 93.06 167 PHE A O 1
ATOM 1337 N N . LEU A 1 168 ? 6.217 5.971 17.662 1.00 93.31 168 LEU A N 1
ATOM 1338 C CA . LEU A 1 168 ? 6.449 4.539 17.785 1.00 93.31 168 LEU A CA 1
ATOM 1339 C C . LEU A 1 168 ? 5.248 3.795 17.183 1.00 93.31 168 LEU A C 1
ATOM 1341 O O . LEU A 1 168 ? 4.107 4.097 17.517 1.00 93.31 168 LEU A O 1
ATOM 1345 N N . SER A 1 169 ? 5.516 2.813 16.326 1.00 94.44 169 SER A N 1
ATOM 1346 C CA . SER A 1 169 ? 4.507 1.971 15.671 1.00 94.44 169 SER A CA 1
ATOM 1347 C C . SER A 1 169 ? 5.078 0.567 15.433 1.00 94.44 169 SER A C 1
ATOM 1349 O O . SER A 1 169 ? 6.219 0.296 15.824 1.00 94.44 169 SER A O 1
ATOM 1351 N N . GLY A 1 170 ? 4.298 -0.314 14.807 1.00 94.31 170 GLY A N 1
ATOM 1352 C CA . GLY A 1 170 ? 4.708 -1.668 14.424 1.00 94.31 170 GLY A CA 1
ATOM 1353 C C . GLY A 1 170 ? 5.782 -1.718 13.333 1.00 94.31 170 GLY A C 1
ATOM 1354 O O . GLY A 1 170 ? 6.573 -2.656 13.293 1.00 94.31 170 GLY A O 1
ATOM 1355 N N . ASP A 1 171 ? 5.856 -0.687 12.488 1.00 93.12 171 ASP A N 1
ATOM 1356 C CA . ASP A 1 171 ? 6.868 -0.537 11.441 1.00 93.12 171 ASP A CA 1
ATOM 1357 C C . ASP A 1 171 ? 7.786 0.674 11.693 1.00 93.12 171 ASP A C 1
ATOM 1359 O O . ASP A 1 171 ? 7.356 1.794 11.984 1.00 93.12 171 ASP A O 1
ATOM 1363 N N . ALA A 1 172 ? 9.094 0.461 11.524 1.00 89.81 172 ALA A N 1
ATOM 1364 C CA . ALA A 1 172 ? 10.127 1.466 11.787 1.00 89.81 172 ALA A CA 1
ATOM 1365 C C . ALA A 1 172 ? 10.085 2.683 10.839 1.00 89.81 172 ALA A C 1
ATOM 1367 O O . ALA A 1 172 ? 10.709 3.711 11.115 1.00 89.81 172 ALA A O 1
ATOM 1368 N N . ARG A 1 173 ? 9.368 2.589 9.714 1.00 93.38 173 ARG A N 1
ATOM 1369 C CA . ARG A 1 173 ? 9.228 3.652 8.712 1.00 93.38 173 ARG A CA 1
ATOM 1370 C C . ARG A 1 173 ? 7.993 4.521 8.958 1.00 93.38 173 ARG A C 1
ATOM 1372 O O . ARG A 1 173 ? 7.730 5.389 8.134 1.00 93.38 173 ARG A O 1
ATOM 1379 N N . VAL A 1 174 ? 7.273 4.370 10.078 1.00 93.44 174 VAL A N 1
ATOM 1380 C CA . VAL A 1 174 ? 6.129 5.237 10.444 1.00 93.44 174 VAL A CA 1
ATOM 1381 C C . VAL A 1 174 ? 6.445 6.730 10.314 1.00 93.44 174 VAL A C 1
ATOM 1383 O O . VAL A 1 174 ? 5.634 7.503 9.816 1.00 93.44 174 VAL A O 1
ATOM 1386 N N . ASN A 1 175 ? 7.665 7.137 10.676 1.00 93.19 175 ASN A N 1
ATOM 1387 C CA . ASN A 1 175 ? 8.092 8.531 10.597 1.00 93.19 175 ASN A CA 1
ATOM 1388 C C . ASN A 1 175 ? 8.611 8.941 9.204 1.00 93.19 175 ASN A C 1
ATOM 1390 O O . ASN A 1 175 ? 9.324 9.933 9.102 1.00 93.19 175 ASN A O 1
ATOM 1394 N N . LEU A 1 176 ? 8.341 8.189 8.131 1.00 93.06 176 LEU A N 1
ATOM 1395 C CA . LEU A 1 176 ? 8.897 8.468 6.802 1.00 93.06 176 LEU A CA 1
ATOM 1396 C C . LEU A 1 176 ? 8.499 9.863 6.308 1.00 93.06 176 LEU A C 1
ATOM 1398 O O . LEU A 1 176 ? 9.385 10.676 6.069 1.00 93.06 176 LEU A O 1
ATOM 1402 N N . VAL A 1 177 ? 7.199 10.142 6.219 1.00 94.94 177 VAL A N 1
ATOM 1403 C CA . VAL A 1 177 ? 6.619 11.435 5.821 1.00 94.94 177 VAL A CA 1
ATOM 1404 C C . VAL A 1 177 ? 5.392 11.734 6.673 1.00 94.94 177 VAL A C 1
ATOM 1406 O O . VAL A 1 177 ? 4.701 10.818 7.115 1.00 94.94 177 VAL A O 1
ATOM 1409 N N . MET A 1 178 ? 5.101 13.014 6.884 1.00 95.44 178 MET A N 1
ATOM 1410 C CA . MET A 1 178 ? 3.974 13.453 7.714 1.00 95.44 178 MET A CA 1
ATOM 1411 C C . MET A 1 178 ? 2.605 12.876 7.292 1.00 95.44 178 MET A C 1
ATOM 1413 O O . MET A 1 178 ? 1.887 12.422 8.182 1.00 95.44 178 MET A O 1
ATOM 1417 N N . PRO A 1 179 ? 2.214 12.813 6.000 1.00 97.44 179 PRO A N 1
ATOM 1418 C CA . PRO A 1 179 ? 0.898 12.273 5.652 1.00 97.44 179 PRO A CA 1
ATOM 1419 C C . PRO A 1 179 ? 0.767 10.769 5.966 1.00 97.44 179 PRO A C 1
ATOM 1421 O O . PRO A 1 179 ? -0.295 10.322 6.387 1.00 97.44 179 PRO A O 1
ATOM 1424 N N . LEU A 1 180 ? 1.860 9.993 5.879 1.00 97.75 180 LEU A N 1
ATOM 1425 C CA . LEU A 1 180 ? 1.872 8.593 6.333 1.00 97.75 180 LEU A CA 1
ATOM 1426 C C . LEU A 1 180 ? 1.619 8.494 7.844 1.00 97.75 180 LEU A C 1
ATOM 1428 O O . LEU A 1 180 ? 0.848 7.641 8.278 1.00 97.75 180 LEU A O 1
ATOM 1432 N N . MET A 1 181 ? 2.236 9.369 8.646 1.00 96.94 181 MET A N 1
ATOM 1433 C CA . MET A 1 181 ? 1.998 9.408 10.094 1.00 96.94 181 MET A CA 1
ATOM 1434 C C . MET A 1 181 ? 0.519 9.693 10.408 1.00 96.94 181 MET A C 1
ATOM 1436 O O . MET A 1 181 ? -0.036 9.100 11.333 1.00 96.94 181 MET A O 1
ATOM 1440 N N . ALA A 1 182 ? -0.128 10.567 9.628 1.00 97.75 182 ALA A N 1
ATOM 1441 C CA . ALA A 1 182 ? -1.551 10.861 9.780 1.00 97.75 182 ALA A CA 1
ATOM 1442 C C . ALA A 1 182 ? -2.422 9.634 9.455 1.00 97.75 182 ALA A C 1
ATOM 1444 O O . ALA A 1 182 ? -3.260 9.264 10.273 1.00 97.75 182 ALA A O 1
ATOM 1445 N N . VAL A 1 183 ? -2.161 8.940 8.337 1.00 98.31 183 VAL A N 1
ATOM 1446 C CA . VAL A 1 183 ? -2.857 7.684 7.987 1.00 98.31 183 VAL A CA 1
ATOM 1447 C C . VAL A 1 183 ? -2.710 6.637 9.096 1.00 98.31 183 VAL A C 1
ATOM 1449 O O . VAL A 1 183 ? -3.705 6.055 9.519 1.00 98.31 183 VAL A O 1
ATOM 1452 N N . GLN A 1 184 ? -1.501 6.423 9.626 1.00 97.75 184 GLN A N 1
ATOM 1453 C CA . GLN A 1 184 ? -1.302 5.458 10.717 1.00 97.75 184 GLN A CA 1
ATOM 1454 C C . GLN A 1 184 ? -2.020 5.868 12.010 1.00 97.75 184 GLN A C 1
ATOM 1456 O O . GLN A 1 184 ? -2.528 5.012 12.730 1.00 97.75 184 GLN A O 1
ATOM 1461 N N . THR A 1 185 ? -2.092 7.168 12.302 1.00 98.19 185 THR A N 1
ATOM 1462 C CA . THR A 1 185 ? -2.814 7.673 13.478 1.00 98.19 185 THR A CA 1
ATOM 1463 C C . THR A 1 185 ? -4.319 7.422 13.362 1.00 98.19 185 THR A C 1
ATOM 1465 O O . THR A 1 185 ? -4.922 7.024 14.354 1.00 98.19 185 THR A O 1
ATOM 1468 N N . ILE A 1 186 ? -4.913 7.586 12.172 1.00 98.56 186 ILE A N 1
ATOM 1469 C CA . ILE A 1 186 ? -6.329 7.257 11.914 1.00 98.56 186 ILE A CA 1
ATOM 1470 C C . ILE A 1 186 ? -6.609 5.789 12.262 1.00 98.56 186 ILE A C 1
ATOM 1472 O O . ILE A 1 186 ? -7.510 5.502 13.041 1.00 98.56 186 ILE A O 1
ATOM 1476 N N . TRP A 1 187 ? -5.797 4.860 11.752 1.00 98.62 187 TRP A N 1
ATOM 1477 C CA . TRP A 1 187 ? -5.989 3.426 12.005 1.00 98.62 187 TRP A CA 1
ATOM 1478 C C . TRP A 1 187 ? -5.726 3.020 13.464 1.00 98.62 187 TRP A C 1
ATOM 1480 O O . TRP A 1 187 ? -6.386 2.122 13.988 1.00 98.62 187 TRP A O 1
ATOM 1490 N N . LEU A 1 188 ? -4.807 3.705 14.156 1.00 98.56 188 LEU A N 1
ATOM 1491 C CA . LEU A 1 188 ? -4.591 3.511 15.594 1.00 98.56 188 LEU A CA 1
ATOM 1492 C C . LEU A 1 188 ? -5.808 3.951 16.411 1.00 98.56 188 LEU A C 1
ATOM 1494 O O . LEU A 1 188 ? -6.180 3.288 17.384 1.00 98.56 188 LEU A O 1
ATOM 1498 N N . ARG A 1 189 ? -6.399 5.089 16.037 1.00 98.62 189 ARG A N 1
ATOM 1499 C CA . ARG A 1 189 ? -7.618 5.600 16.662 1.00 98.62 189 ARG A CA 1
ATOM 1500 C C . ARG A 1 189 ? -8.775 4.629 16.440 1.00 98.62 189 ARG A C 1
ATOM 1502 O O . ARG A 1 189 ? -9.434 4.318 17.428 1.00 98.62 189 ARG A O 1
ATOM 1509 N N . GLU A 1 190 ? -8.898 4.042 15.246 1.00 98.81 190 GLU A N 1
ATOM 1510 C CA . GLU A 1 190 ? -9.962 3.076 14.944 1.00 98.81 190 GLU A CA 1
ATOM 1511 C C . GLU A 1 190 ? -9.890 1.862 15.873 1.00 98.81 190 GLU A C 1
ATOM 1513 O O . GLU A 1 190 ? -10.865 1.504 16.529 1.00 98.81 190 GLU A O 1
ATOM 1518 N N . HIS A 1 191 ? -8.699 1.281 16.049 1.00 98.81 191 HIS A N 1
ATOM 1519 C CA . HIS A 1 191 ? -8.522 0.187 17.005 1.00 98.81 191 HIS A CA 1
ATOM 1520 C C . HIS A 1 191 ? -8.985 0.567 18.423 1.00 98.81 191 HIS A C 1
ATOM 1522 O O . HIS A 1 191 ? -9.675 -0.203 19.094 1.00 98.81 191 HIS A O 1
ATOM 1528 N N . ASN A 1 192 ? -8.582 1.745 18.906 1.00 98.75 192 ASN A N 1
ATOM 1529 C CA . ASN A 1 192 ? -8.915 2.198 20.256 1.00 98.75 192 ASN A CA 1
ATOM 1530 C C . ASN A 1 192 ? -10.398 2.565 20.409 1.00 98.75 192 ASN A C 1
ATOM 1532 O O . ASN A 1 192 ? -10.947 2.394 21.504 1.00 98.75 192 ASN A O 1
ATOM 1536 N N . HIS A 1 193 ? -11.034 3.045 19.341 1.00 98.38 193 HIS A N 1
ATOM 1537 C CA . HIS A 1 193 ? -12.470 3.276 19.259 1.00 98.38 193 HIS A CA 1
ATOM 1538 C C . HIS A 1 193 ? -13.222 1.949 19.427 1.00 98.38 193 HIS A C 1
ATOM 1540 O O . HIS A 1 193 ? -13.947 1.783 20.412 1.00 98.38 193 HIS A O 1
ATOM 1546 N N . LEU A 1 194 ? -12.916 0.952 18.589 1.00 98.81 194 LEU A N 1
ATOM 1547 C CA . LEU A 1 194 ? -13.501 -0.392 18.652 1.00 98.81 194 LEU A CA 1
ATOM 1548 C C . LEU A 1 194 ? -13.296 -1.057 20.018 1.00 98.81 194 LEU A C 1
ATOM 1550 O O . LEU A 1 194 ? -14.248 -1.563 20.611 1.00 98.81 194 LEU A O 1
ATOM 1554 N N . ALA A 1 195 ? -12.080 -1.012 20.570 1.00 98.75 195 ALA A N 1
ATOM 1555 C CA . ALA A 1 195 ? -11.788 -1.585 21.886 1.00 98.75 195 ALA A CA 1
ATOM 1556 C C . ALA A 1 195 ? -12.608 -0.922 23.000 1.00 98.75 195 ALA A C 1
ATOM 1558 O O . ALA A 1 195 ? -13.103 -1.592 23.914 1.00 98.75 195 ALA A O 1
ATOM 1559 N N . SER A 1 196 ? -12.792 0.397 22.916 1.00 98.38 196 SER A N 1
ATOM 1560 C CA . SER A 1 196 ? -13.590 1.149 23.881 1.00 98.38 196 SER A CA 1
ATOM 1561 C C . SER A 1 196 ? -15.069 0.781 23.793 1.00 98.38 196 SER A C 1
ATOM 1563 O O . SER A 1 196 ? -15.675 0.522 24.835 1.00 98.38 196 SER A O 1
ATOM 1565 N N . GLU A 1 197 ? -15.640 0.701 22.592 1.00 98.31 197 GLU A N 1
ATOM 1566 C CA . GLU A 1 197 ? -17.041 0.318 22.386 1.00 98.31 197 GLU A CA 1
ATOM 1567 C C . GLU A 1 197 ? -17.304 -1.146 22.766 1.00 98.31 197 GLU A C 1
ATOM 1569 O O . GLU A 1 197 ? -18.215 -1.432 23.548 1.00 98.31 197 GLU A O 1
ATOM 1574 N N . LEU A 1 198 ? -16.451 -2.077 22.329 1.00 98.56 198 LEU A N 1
ATOM 1575 C CA . LEU A 1 198 ? -16.544 -3.491 22.701 1.00 98.56 198 LEU A CA 1
ATOM 1576 C C . LEU A 1 198 ? -16.447 -3.692 24.215 1.00 98.56 198 LEU A C 1
ATOM 1578 O O . LEU A 1 198 ? -17.153 -4.537 24.760 1.00 98.56 198 LEU A O 1
ATOM 1582 N N . SER A 1 199 ? -15.637 -2.895 24.921 1.00 97.94 199 SER A N 1
ATOM 1583 C CA . SER A 1 199 ? -15.549 -2.975 26.386 1.00 97.94 199 SER A CA 1
ATOM 1584 C C . SER A 1 199 ? -16.848 -2.571 27.092 1.00 97.94 199 SER A C 1
ATOM 1586 O O . SER A 1 199 ? -17.113 -3.030 28.204 1.00 97.94 199 SER A O 1
ATOM 1588 N N . GLN A 1 200 ? -17.670 -1.730 26.455 1.00 97.50 200 GLN A N 1
ATOM 1589 C CA . GLN A 1 200 ? -18.991 -1.349 26.958 1.00 97.50 200 GLN A CA 1
ATOM 1590 C C . GLN A 1 200 ? -20.042 -2.407 26.618 1.00 97.50 200 GLN A C 1
ATOM 1592 O O . GLN A 1 200 ? -20.877 -2.733 27.462 1.00 97.50 200 GLN A O 1
ATOM 1597 N N . ILE A 1 201 ? -19.984 -2.963 25.405 1.00 97.19 201 ILE A N 1
ATOM 1598 C CA . ILE A 1 201 ? -20.902 -4.008 24.929 1.00 97.19 201 ILE A CA 1
ATOM 1599 C C . ILE A 1 201 ? -20.684 -5.320 25.692 1.00 97.19 201 ILE A C 1
ATOM 1601 O O . ILE A 1 201 ? -21.654 -5.977 26.069 1.00 97.19 201 ILE A O 1
ATOM 1605 N N . ASN A 1 202 ? -19.424 -5.665 25.968 1.00 97.88 202 ASN A N 1
ATOM 1606 C CA . ASN A 1 202 ? -19.008 -6.897 26.630 1.00 97.88 202 ASN A CA 1
ATOM 1607 C C . ASN A 1 202 ? -18.185 -6.607 27.905 1.00 97.88 202 ASN A C 1
ATOM 1609 O O . ASN A 1 202 ? -16.976 -6.846 27.930 1.00 97.88 202 ASN A O 1
ATOM 1613 N N . PRO A 1 203 ? -18.808 -6.171 29.023 1.00 96.19 203 PRO A N 1
ATOM 1614 C CA . PRO A 1 203 ? -18.081 -5.773 30.239 1.00 96.19 203 PRO A CA 1
ATOM 1615 C C . PRO A 1 203 ? -17.268 -6.885 30.922 1.00 96.19 203 PRO A C 1
ATOM 1617 O O . PRO A 1 203 ? -16.493 -6.608 31.836 1.00 96.19 203 PRO A O 1
ATOM 1620 N N . LYS A 1 204 ? -17.490 -8.150 30.539 1.00 96.81 204 LYS A N 1
ATOM 1621 C CA . LYS A 1 204 ? -16.787 -9.326 31.077 1.00 96.81 204 LYS A CA 1
ATOM 1622 C C . LYS A 1 204 ? -15.537 -9.701 30.281 1.00 96.81 204 LYS A C 1
ATOM 1624 O O . LYS A 1 204 ? -14.782 -10.548 30.754 1.00 96.81 204 LYS A O 1
ATOM 1629 N N . TRP A 1 205 ? -15.340 -9.135 29.091 1.00 97.69 205 TRP A N 1
ATOM 1630 C CA . TRP A 1 205 ? -14.153 -9.422 28.293 1.00 97.69 205 TRP A CA 1
ATOM 1631 C C . TRP A 1 205 ? -12.905 -8.875 28.977 1.00 97.69 205 TRP A C 1
ATOM 1633 O O . TRP A 1 205 ? -12.890 -7.758 29.500 1.00 97.69 205 TRP A O 1
ATOM 1643 N N . ASP A 1 206 ? -11.860 -9.695 28.992 1.00 97.69 206 ASP A N 1
ATOM 1644 C CA . ASP A 1 206 ? -10.558 -9.295 29.499 1.00 97.69 206 ASP A CA 1
ATOM 1645 C C . ASP A 1 206 ? -9.786 -8.458 28.466 1.00 97.69 206 ASP A C 1
ATOM 1647 O O . ASP A 1 206 ? -10.230 -8.230 27.339 1.00 97.69 206 ASP A O 1
ATOM 1651 N N . ASP A 1 207 ? -8.616 -7.962 28.874 1.00 98.00 207 ASP A N 1
ATOM 1652 C CA . ASP A 1 207 ? -7.763 -7.135 28.018 1.00 98.00 207 ASP A CA 1
ATOM 1653 C C . ASP A 1 207 ? -7.370 -7.835 26.711 1.00 98.00 207 ASP A C 1
ATOM 1655 O O . ASP A 1 207 ? -7.375 -7.208 25.655 1.00 98.00 207 ASP A O 1
ATOM 1659 N N . GLU A 1 208 ? -7.039 -9.126 26.780 1.00 96.94 208 GLU A N 1
ATOM 1660 C CA . GLU A 1 208 ? -6.589 -9.885 25.615 1.00 96.94 208 GLU A CA 1
ATOM 1661 C C . GLU A 1 208 ? -7.725 -10.113 24.620 1.00 96.94 208 GLU A C 1
ATOM 1663 O O . GLU A 1 208 ? -7.528 -9.922 23.422 1.00 96.94 208 GLU A O 1
ATOM 1668 N N . THR A 1 209 ? -8.919 -10.461 25.100 1.00 97.06 209 THR A N 1
ATOM 1669 C CA . THR A 1 209 ? -10.094 -10.653 24.244 1.00 97.06 209 THR A CA 1
ATOM 1670 C C . THR A 1 209 ? -10.480 -9.349 23.555 1.00 97.06 209 THR A C 1
ATOM 1672 O O . THR A 1 209 ? -10.649 -9.335 22.336 1.00 97.06 209 THR A O 1
ATOM 1675 N N . LEU A 1 210 ? -10.540 -8.239 24.304 1.00 98.44 210 LEU A N 1
ATOM 1676 C CA . LEU A 1 210 ? -10.818 -6.914 23.739 1.00 98.44 210 LEU A CA 1
ATOM 1677 C C . LEU A 1 210 ? -9.785 -6.532 22.681 1.00 98.44 210 LEU A C 1
ATOM 1679 O O . LEU A 1 210 ? -10.157 -6.091 21.596 1.00 98.44 210 LEU A O 1
ATOM 1683 N N . TYR A 1 211 ? -8.502 -6.742 22.971 1.00 98.31 211 TYR A N 1
ATOM 1684 C CA . TYR A 1 211 ? -7.428 -6.444 22.034 1.00 98.31 211 TYR A CA 1
ATOM 1685 C C . TYR A 1 211 ? -7.547 -7.262 20.740 1.00 98.31 211 TYR A C 1
ATOM 1687 O O . TYR A 1 211 ? -7.499 -6.696 19.648 1.00 98.31 211 TYR A O 1
ATOM 1695 N N . GLN A 1 212 ? -7.699 -8.586 20.845 1.00 97.81 212 GLN A N 1
ATOM 1696 C CA . GLN A 1 212 ? -7.704 -9.471 19.678 1.00 97.81 212 GLN A CA 1
ATOM 1697 C C . GLN A 1 212 ? -8.958 -9.302 18.818 1.00 97.81 212 GLN A C 1
ATOM 1699 O O . GLN A 1 212 ? -8.841 -9.307 17.593 1.00 97.81 212 GLN A O 1
ATOM 1704 N N . GLU A 1 213 ? -10.139 -9.118 19.417 1.00 98.19 213 GLU A N 1
ATOM 1705 C CA . GLU A 1 213 ? -11.364 -8.862 18.648 1.00 98.19 213 GLU A CA 1
ATOM 1706 C C . GLU A 1 213 ? -11.317 -7.477 17.980 1.00 98.19 213 GLU A C 1
ATOM 1708 O O . GLU A 1 213 ? -11.611 -7.382 16.791 1.00 98.19 213 GLU A O 1
ATOM 1713 N N . SER A 1 214 ? -10.826 -6.433 18.666 1.00 98.69 214 SER A N 1
ATOM 1714 C CA . SER A 1 214 ? -10.630 -5.106 18.047 1.00 98.69 214 SER A CA 1
ATOM 1715 C C . SER A 1 214 ? -9.621 -5.171 16.903 1.00 98.69 214 SER A C 1
ATOM 1717 O O . SER A 1 214 ? -9.902 -4.717 15.799 1.00 98.69 214 SER A O 1
ATOM 1719 N N . ARG A 1 215 ? -8.474 -5.835 17.117 1.00 98.56 215 ARG A N 1
ATOM 1720 C CA . ARG A 1 215 ? -7.464 -6.081 16.075 1.00 98.56 215 ARG A CA 1
ATOM 1721 C C . ARG A 1 215 ? -8.060 -6.794 14.868 1.00 98.56 215 ARG A C 1
ATOM 1723 O O . ARG A 1 215 ? -7.800 -6.399 13.735 1.00 98.56 215 ARG A O 1
ATOM 1730 N N . LYS A 1 216 ? -8.851 -7.839 15.099 1.00 98.62 216 LYS A N 1
ATOM 1731 C CA . LYS A 1 216 ? -9.492 -8.625 14.045 1.00 98.62 216 LYS A CA 1
ATOM 1732 C C . LYS A 1 216 ? -10.484 -7.783 13.231 1.00 98.62 216 LYS A C 1
ATOM 1734 O O . LYS A 1 216 ? -10.472 -7.902 12.008 1.00 98.62 216 LYS A O 1
ATOM 1739 N N . ILE A 1 217 ? -11.300 -6.943 13.875 1.00 98.88 217 ILE A N 1
ATOM 1740 C CA . ILE A 1 217 ? -12.242 -6.038 13.192 1.00 98.88 217 ILE A CA 1
ATOM 1741 C C . ILE A 1 217 ? -11.478 -5.000 12.366 1.00 98.88 217 ILE A C 1
ATOM 1743 O O . ILE A 1 217 ? -11.693 -4.946 11.161 1.00 98.88 217 ILE A O 1
ATOM 1747 N N . THR A 1 218 ? -10.508 -4.287 12.951 1.00 98.88 218 THR A N 1
ATOM 1748 C CA . THR A 1 218 ? -9.711 -3.284 12.219 1.00 98.88 218 THR A CA 1
ATOM 1749 C C . THR A 1 218 ? -9.025 -3.879 10.986 1.00 98.88 218 THR A C 1
ATOM 1751 O O . THR A 1 218 ? -8.989 -3.264 9.924 1.00 98.88 218 THR A O 1
ATOM 1754 N N . ILE A 1 219 ? -8.494 -5.105 11.092 1.00 98.88 219 ILE A N 1
ATOM 1755 C CA . ILE A 1 219 ? -7.901 -5.809 9.944 1.00 98.88 219 ILE A CA 1
ATOM 1756 C C . ILE A 1 219 ? -8.954 -6.085 8.867 1.00 98.88 219 ILE A C 1
ATOM 1758 O O . ILE A 1 219 ? -8.667 -5.924 7.683 1.00 98.88 219 ILE A O 1
ATOM 1762 N N . ALA A 1 220 ? -10.162 -6.497 9.250 1.00 98.88 220 ALA A N 1
ATOM 1763 C CA . ALA A 1 220 ? -11.239 -6.758 8.304 1.00 98.88 220 ALA A CA 1
ATOM 1764 C C . ALA A 1 220 ? -11.686 -5.488 7.571 1.00 98.88 220 ALA A C 1
ATOM 1766 O O . ALA A 1 220 ? -11.847 -5.525 6.355 1.00 98.88 220 ALA A O 1
ATOM 1767 N N . GLU A 1 221 ? -11.815 -4.366 8.278 1.00 98.94 221 GLU A N 1
ATOM 1768 C CA . GLU A 1 221 ? -12.109 -3.054 7.690 1.00 98.94 221 GLU A CA 1
ATOM 1769 C C . GLU A 1 221 ? -11.024 -2.635 6.699 1.00 98.94 221 GLU A C 1
ATOM 1771 O O . GLU A 1 221 ? -11.313 -2.245 5.566 1.00 98.94 221 GLU A O 1
ATOM 1776 N N . TYR A 1 222 ? -9.760 -2.795 7.093 1.00 98.88 222 TYR A N 1
ATOM 1777 C CA . TYR A 1 222 ? -8.614 -2.460 6.260 1.00 98.88 222 TYR A CA 1
ATOM 1778 C C . TYR A 1 222 ? -8.524 -3.332 4.997 1.00 98.88 222 TYR A C 1
ATOM 1780 O O . TYR A 1 222 ? -8.328 -2.819 3.888 1.00 98.88 222 TYR A O 1
ATOM 1788 N N . GLN A 1 223 ? -8.735 -4.646 5.129 1.00 98.88 223 GLN A N 1
ATOM 1789 C CA . GLN A 1 223 ? -8.834 -5.576 4.000 1.00 98.88 223 GLN A CA 1
ATOM 1790 C C . GLN A 1 223 ? -10.021 -5.234 3.091 1.00 98.88 223 GLN A C 1
ATOM 1792 O O . GLN A 1 223 ? -9.871 -5.223 1.865 1.00 98.88 223 GLN A O 1
ATOM 1797 N N . HIS A 1 224 ? -11.184 -4.932 3.674 1.00 98.81 224 HIS A N 1
ATOM 1798 C CA . HIS A 1 224 ? -12.391 -4.581 2.936 1.00 98.81 224 HIS A CA 1
ATOM 1799 C C . HIS A 1 224 ? -12.171 -3.320 2.098 1.00 98.81 224 HIS A C 1
ATOM 1801 O O . HIS A 1 224 ? -12.292 -3.390 0.877 1.00 98.81 224 HIS A O 1
ATOM 1807 N N . ILE A 1 225 ? -11.737 -2.212 2.710 1.00 98.88 225 ILE A N 1
ATOM 1808 C CA . ILE A 1 225 ? -11.445 -0.946 2.016 1.00 98.88 225 ILE A CA 1
ATOM 1809 C C . ILE A 1 225 ? -10.385 -1.147 0.928 1.00 98.88 225 ILE A C 1
ATOM 1811 O O . ILE A 1 225 ? -10.545 -0.660 -0.195 1.00 98.88 225 ILE A O 1
ATOM 1815 N N . THR A 1 226 ? -9.337 -1.931 1.206 1.00 98.88 226 THR A N 1
ATOM 1816 C CA . THR A 1 226 ? -8.293 -2.219 0.215 1.00 98.88 226 THR A CA 1
ATOM 1817 C C . THR A 1 226 ? -8.887 -2.835 -1.056 1.00 98.88 226 THR A C 1
ATOM 1819 O O . THR A 1 226 ? -8.659 -2.327 -2.152 1.00 98.88 226 THR A O 1
ATOM 1822 N N . TYR A 1 227 ? -9.689 -3.897 -0.946 1.00 98.75 227 TYR A N 1
ATOM 1823 C CA . TYR A 1 227 ? -10.220 -4.605 -2.121 1.00 98.75 227 TYR A CA 1
ATOM 1824 C C . TYR A 1 227 ? -11.475 -3.958 -2.718 1.00 98.75 227 TYR A C 1
ATOM 1826 O O . TYR A 1 227 ? -11.723 -4.109 -3.916 1.00 98.75 227 TYR A O 1
ATOM 1834 N N . LYS A 1 228 ? -12.265 -3.246 -1.909 1.00 98.25 228 LYS A N 1
ATOM 1835 C CA . LYS A 1 228 ? -13.530 -2.625 -2.316 1.00 98.25 228 LYS A CA 1
ATOM 1836 C C . LYS A 1 228 ? -13.354 -1.226 -2.894 1.00 98.25 228 LYS A C 1
ATOM 1838 O O . LYS A 1 228 ? -14.075 -0.882 -3.827 1.00 98.25 228 LYS A O 1
ATOM 1843 N N . GLU A 1 229 ? -12.424 -0.435 -2.363 1.00 98.19 229 GLU A N 1
ATOM 1844 C CA . GLU A 1 229 ? -12.279 0.983 -2.710 1.00 98.19 229 GLU A CA 1
ATOM 1845 C C . GLU A 1 229 ? -10.934 1.294 -3.368 1.00 98.19 229 GLU A C 1
ATOM 1847 O O . GLU A 1 229 ? -10.923 2.003 -4.368 1.00 98.19 229 GLU A O 1
ATOM 1852 N N . TYR A 1 230 ? -9.818 0.741 -2.877 1.00 98.38 230 TYR A N 1
ATOM 1853 C CA . TYR A 1 230 ? -8.475 1.085 -3.368 1.00 98.38 230 TYR A CA 1
ATOM 1854 C C . TYR A 1 230 ? -8.074 0.326 -4.649 1.00 98.38 230 TYR A C 1
ATOM 1856 O O . TYR A 1 230 ? -7.730 0.935 -5.663 1.00 98.38 230 TYR A O 1
ATOM 1864 N N . LEU A 1 231 ? -8.142 -1.012 -4.654 1.00 98.44 231 LEU A N 1
ATOM 1865 C CA . LEU A 1 231 ? -7.733 -1.830 -5.807 1.00 98.44 231 LEU A CA 1
ATOM 1866 C C . LEU A 1 231 ? -8.539 -1.567 -7.099 1.00 98.44 231 LEU A C 1
ATOM 1868 O O . LEU A 1 231 ? -7.922 -1.570 -8.170 1.00 98.44 231 LEU A O 1
ATOM 1872 N N . PRO A 1 232 ? -9.862 -1.294 -7.067 1.00 97.31 232 PRO A N 1
ATOM 1873 C CA . PRO A 1 232 ? -10.609 -0.946 -8.276 1.00 97.31 232 PRO A CA 1
ATOM 1874 C C . PRO A 1 232 ? -10.071 0.277 -9.015 1.00 97.31 232 PRO A C 1
ATOM 1876 O O . PRO A 1 232 ? -10.194 0.326 -10.236 1.00 97.31 232 PRO A O 1
ATOM 1879 N N . ILE A 1 233 ? -9.454 1.225 -8.304 1.00 95.69 233 ILE A N 1
ATOM 1880 C CA . ILE A 1 233 ? -8.838 2.418 -8.899 1.00 95.69 233 ILE A CA 1
ATOM 1881 C C . ILE A 1 233 ? -7.663 2.000 -9.786 1.00 95.69 233 ILE A C 1
ATOM 1883 O O . ILE A 1 233 ? -7.526 2.483 -10.901 1.00 95.69 233 ILE A O 1
ATOM 1887 N N . ILE A 1 234 ? -6.852 1.043 -9.330 1.00 96.44 234 ILE A N 1
ATOM 1888 C CA . ILE A 1 234 ? -5.663 0.565 -10.047 1.00 96.44 234 ILE A CA 1
ATOM 1889 C C . ILE A 1 234 ? -6.045 -0.336 -11.224 1.00 96.44 234 ILE A C 1
ATOM 1891 O O . ILE A 1 234 ? -5.508 -0.196 -12.322 1.00 96.44 234 ILE A O 1
ATOM 1895 N N . PHE A 1 235 ? -6.934 -1.300 -10.983 1.00 97.56 235 PHE A N 1
ATOM 1896 C CA . PHE A 1 235 ? -7.211 -2.394 -11.915 1.00 97.56 235 PHE A CA 1
ATOM 1897 C C . PHE A 1 235 ? -8.382 -2.122 -12.860 1.00 97.56 235 PHE A C 1
ATOM 1899 O O . PHE A 1 235 ? -8.450 -2.714 -13.939 1.00 97.56 235 PHE A O 1
ATOM 1906 N N . GLY A 1 236 ? -9.335 -1.288 -12.454 1.00 95.62 236 GLY A N 1
ATOM 1907 C CA . GLY A 1 236 ? -10.625 -1.192 -13.119 1.00 95.62 236 GLY A CA 1
ATOM 1908 C C . GLY A 1 236 ? -11.480 -2.453 -12.964 1.00 95.62 236 GLY A C 1
ATOM 1909 O O . GLY A 1 236 ? -11.024 -3.541 -12.597 1.00 95.62 236 GLY A O 1
ATOM 1910 N N . SER A 1 237 ? -12.764 -2.325 -13.295 1.00 95.12 237 SER A N 1
ATOM 1911 C CA . SER A 1 237 ? -13.762 -3.385 -13.076 1.00 95.12 237 SER A CA 1
ATOM 1912 C C . SER A 1 237 ? -13.424 -4.704 -13.785 1.00 95.12 237 SER A C 1
ATOM 1914 O O . SER A 1 237 ? -13.622 -5.786 -13.228 1.00 95.12 237 SER A O 1
ATOM 1916 N N . GLN A 1 238 ? -12.886 -4.638 -15.009 1.00 96.56 238 GLN A N 1
ATOM 1917 C CA . GLN A 1 238 ? -12.577 -5.833 -15.796 1.00 96.56 238 GLN A CA 1
ATOM 1918 C C . GLN A 1 238 ? -11.448 -6.654 -15.167 1.00 96.56 238 GLN A C 1
ATOM 1920 O O . GLN A 1 238 ? -11.592 -7.869 -15.013 1.00 96.56 238 GLN A O 1
ATOM 1925 N N . LYS A 1 239 ? -10.338 -6.013 -14.779 1.00 98.00 239 LYS A N 1
ATOM 1926 C CA . LYS A 1 239 ? -9.199 -6.730 -14.192 1.00 98.00 239 LYS A CA 1
ATOM 1927 C C . LYS A 1 239 ? -9.472 -7.155 -12.756 1.00 98.00 239 LYS A C 1
ATOM 1929 O O . LYS A 1 239 ? -9.066 -8.254 -12.389 1.00 98.00 239 LYS A O 1
ATOM 1934 N N . MET A 1 240 ? -10.257 -6.387 -11.993 1.00 98.19 240 MET A N 1
ATOM 1935 C CA . MET A 1 240 ? -10.767 -6.846 -10.695 1.00 98.19 240 MET A CA 1
ATOM 1936 C C . MET A 1 240 ? -11.506 -8.187 -10.821 1.00 98.19 240 MET A C 1
ATOM 1938 O O . MET A 1 240 ? -11.270 -9.100 -10.029 1.00 98.19 240 MET A O 1
ATOM 1942 N N . LYS A 1 241 ? -12.355 -8.345 -11.846 1.00 97.19 241 LYS A N 1
ATOM 1943 C CA . LYS A 1 241 ? -13.046 -9.613 -12.121 1.00 97.19 241 LYS A CA 1
ATOM 1944 C C . LYS A 1 241 ? -12.086 -10.716 -12.570 1.00 97.19 241 LYS A C 1
ATOM 1946 O O . LYS A 1 241 ? -12.166 -11.828 -12.059 1.00 97.19 241 LYS A O 1
ATOM 1951 N N . GLU A 1 242 ? -11.186 -10.418 -13.507 1.00 97.38 242 GLU A N 1
ATOM 1952 C CA . GLU A 1 242 ? -10.226 -11.383 -14.070 1.00 97.38 242 GLU A CA 1
ATOM 1953 C C . GLU A 1 242 ? -9.336 -12.027 -12.997 1.00 97.38 242 GLU A C 1
ATOM 1955 O O . GLU A 1 242 ? -9.113 -13.236 -13.024 1.00 97.38 242 GLU A O 1
ATOM 1960 N N . PHE A 1 243 ? -8.872 -11.238 -12.026 1.00 98.00 243 PHE A N 1
ATOM 1961 C CA . PHE A 1 243 ? -8.028 -11.722 -10.932 1.00 98.00 243 PHE A CA 1
ATOM 1962 C C . PHE A 1 243 ? -8.817 -12.219 -9.710 1.00 98.00 243 PHE A C 1
ATOM 1964 O O . PHE A 1 243 ? -8.212 -12.693 -8.751 1.00 98.00 243 PHE A O 1
ATOM 1971 N N . GLY A 1 244 ? -10.155 -12.165 -9.730 1.00 97.12 244 GLY A N 1
ATOM 1972 C CA . GLY A 1 244 ? -10.988 -12.590 -8.601 1.00 97.12 244 GLY A CA 1
ATOM 1973 C C . GLY A 1 244 ? -10.805 -11.709 -7.361 1.00 97.12 244 GLY A C 1
ATOM 1974 O O . GLY A 1 244 ? -10.723 -12.215 -6.244 1.00 97.12 244 GLY A O 1
ATOM 1975 N N . LEU A 1 245 ? -10.701 -10.395 -7.560 1.00 97.94 245 LEU A N 1
ATOM 1976 C CA . LEU A 1 245 ? -10.472 -9.398 -6.507 1.00 97.94 245 LEU A CA 1
ATOM 1977 C C . LEU A 1 245 ? -11.765 -8.711 -6.043 1.00 97.94 245 LEU A C 1
ATOM 1979 O O . LEU A 1 245 ? -11.746 -7.986 -5.057 1.00 97.94 245 LEU A O 1
ATOM 1983 N N . LEU A 1 246 ? -12.883 -8.923 -6.744 1.00 97.06 246 LEU A N 1
ATOM 1984 C CA . LEU A 1 246 ? -14.172 -8.334 -6.381 1.00 97.06 246 LEU A CA 1
ATOM 1985 C C . LEU A 1 246 ? -14.683 -8.889 -5.045 1.00 97.06 246 LEU A C 1
ATOM 1987 O O . LEU A 1 246 ? -14.631 -10.100 -4.802 1.00 97.06 246 LEU A O 1
ATOM 1991 N N . ILE A 1 247 ? -15.211 -7.991 -4.216 1.00 96.88 247 ILE A N 1
ATOM 1992 C CA . ILE A 1 247 ? -16.017 -8.329 -3.042 1.00 96.88 247 ILE A CA 1
ATOM 1993 C C . ILE A 1 247 ? -17.464 -8.514 -3.514 1.00 96.88 247 ILE A C 1
ATOM 1995 O O . ILE A 1 247 ? -18.073 -7.575 -4.028 1.00 96.88 247 ILE A O 1
ATOM 1999 N N . GLU A 1 248 ? -17.980 -9.736 -3.392 1.00 93.75 248 GLU A N 1
ATOM 2000 C CA . GLU A 1 248 ? -19.333 -10.130 -3.807 1.00 93.75 248 GLU A CA 1
ATOM 2001 C C . GLU A 1 248 ? -20.190 -10.351 -2.554 1.00 93.75 248 GLU A C 1
ATOM 2003 O O . GLU A 1 248 ? -20.363 -11.476 -2.098 1.00 93.75 248 GLU A O 1
ATOM 2008 N N . GLU A 1 249 ? -20.695 -9.260 -1.976 1.00 93.00 249 GLU A N 1
ATOM 2009 C CA . GLU A 1 249 ? -21.393 -9.235 -0.674 1.00 93.00 249 GLU A CA 1
ATOM 2010 C C . GLU A 1 249 ? -22.654 -10.120 -0.630 1.00 93.00 249 GLU A C 1
ATOM 2012 O O . GLU A 1 249 ? -23.094 -10.557 0.433 1.00 93.00 249 GLU A O 1
ATOM 2017 N N . ASP A 1 250 ? -23.241 -10.403 -1.794 1.00 90.44 250 ASP A N 1
ATOM 2018 C CA . ASP A 1 250 ? -24.415 -11.254 -1.975 1.00 90.44 250 ASP A CA 1
ATOM 2019 C C . ASP A 1 250 ? -24.083 -12.757 -2.018 1.00 90.44 250 ASP A C 1
ATOM 2021 O O . ASP A 1 250 ? -24.995 -13.592 -2.020 1.00 90.44 250 ASP A O 1
ATOM 2025 N N . LYS A 1 251 ? -22.796 -13.128 -2.038 1.00 90.94 251 LYS A N 1
ATOM 2026 C CA . LYS A 1 251 ? -22.340 -14.512 -2.204 1.00 90.94 251 LYS A CA 1
ATOM 2027 C C . LYS A 1 251 ? -21.371 -14.935 -1.100 1.00 90.94 251 LYS A C 1
ATOM 2029 O O . LYS A 1 251 ? -20.466 -14.192 -0.741 1.00 90.94 251 LYS A O 1
ATOM 2034 N N . PRO A 1 252 ? -21.479 -16.178 -0.596 1.00 89.56 252 PRO A N 1
ATOM 2035 C CA . PRO A 1 252 ? -20.471 -16.719 0.305 1.00 89.56 252 PRO A CA 1
ATOM 2036 C C . PRO A 1 252 ? -19.098 -16.800 -0.371 1.00 89.56 252 PRO A C 1
ATOM 2038 O O . PRO A 1 252 ? -18.966 -17.370 -1.459 1.00 89.56 252 PRO A O 1
ATOM 2041 N N . TYR A 1 253 ? -18.066 -16.304 0.306 1.00 94.94 253 TYR A N 1
ATOM 2042 C CA . TYR A 1 253 ? -16.688 -16.486 -0.125 1.00 94.94 253 TYR A CA 1
ATOM 2043 C C . TYR A 1 253 ? -16.235 -17.937 0.082 1.00 94.94 253 TYR A C 1
ATOM 2045 O O . TYR A 1 253 ? -16.258 -18.460 1.193 1.00 94.94 253 TYR A O 1
ATOM 2053 N N . ASN A 1 254 ? -15.771 -18.571 -0.995 1.00 91.88 254 ASN A N 1
ATOM 2054 C CA . ASN A 1 254 ? -15.165 -19.909 -0.988 1.00 91.88 254 ASN A CA 1
ATOM 2055 C C . ASN A 1 254 ? -13.782 -19.896 -1.666 1.00 91.88 254 ASN A C 1
ATOM 2057 O O . ASN A 1 254 ? -13.398 -20.861 -2.321 1.00 91.88 254 ASN A O 1
ATOM 2061 N N . GLY A 1 255 ? -13.071 -18.765 -1.593 1.00 94.19 255 GLY A N 1
ATOM 2062 C CA . GLY A 1 255 ? -11.819 -18.559 -2.325 1.00 94.19 255 GLY A CA 1
ATOM 2063 C C . GLY A 1 255 ? -10.550 -18.973 -1.581 1.00 94.19 255 GLY A C 1
ATOM 2064 O O . GLY A 1 255 ? -9.494 -18.991 -2.208 1.00 94.19 255 GLY A O 1
ATOM 2065 N N . TYR A 1 256 ? -10.630 -19.289 -0.281 1.00 97.25 256 TYR A N 1
ATOM 2066 C CA . TYR A 1 256 ? -9.462 -19.750 0.470 1.00 97.25 256 TYR A CA 1
ATOM 2067 C C . TYR A 1 256 ? -8.957 -21.082 -0.098 1.00 97.25 256 TYR A C 1
ATOM 2069 O O . TYR A 1 256 ? -9.722 -22.040 -0.216 1.00 97.25 256 TYR A O 1
ATOM 2077 N N . ASP A 1 257 ? -7.670 -21.139 -0.421 1.00 97.56 257 ASP A N 1
ATOM 2078 C CA . ASP A 1 257 ? -6.987 -22.320 -0.935 1.00 97.56 257 ASP A CA 1
ATOM 2079 C C . ASP A 1 257 ? -5.693 -22.547 -0.154 1.00 97.56 257 ASP A C 1
ATOM 2081 O O . ASP A 1 257 ? -4.760 -21.746 -0.216 1.00 97.56 257 ASP A O 1
ATOM 2085 N N . VAL A 1 258 ? -5.628 -23.680 0.548 1.00 96.69 258 VAL A N 1
ATOM 2086 C CA . VAL A 1 258 ? -4.471 -24.085 1.358 1.00 96.69 258 VAL A CA 1
ATOM 2087 C C . VAL A 1 258 ? -3.194 -24.270 0.528 1.00 96.69 258 VAL A C 1
ATOM 2089 O O . VAL A 1 258 ? -2.098 -24.153 1.064 1.00 96.69 258 VAL A O 1
ATOM 2092 N N . ASN A 1 259 ? -3.305 -24.500 -0.783 1.00 97.75 259 ASN A N 1
ATOM 2093 C CA . ASN A 1 259 ? -2.148 -24.638 -1.672 1.00 97.75 259 ASN A CA 1
ATOM 2094 C C . ASN A 1 259 ? -1.675 -23.297 -2.249 1.00 97.75 259 ASN A C 1
ATOM 2096 O O . ASN A 1 259 ? -0.671 -23.252 -2.964 1.00 97.75 259 ASN A O 1
ATOM 2100 N N . THR A 1 260 ? -2.395 -22.206 -1.980 1.00 97.94 260 THR A N 1
ATOM 2101 C CA . THR A 1 260 ? -2.011 -20.876 -2.439 1.00 97.94 260 THR A CA 1
ATOM 2102 C C . THR A 1 260 ? -1.083 -20.220 -1.426 1.00 97.94 260 THR A C 1
ATOM 2104 O O . THR A 1 260 ? -1.458 -19.904 -0.301 1.00 97.94 260 THR A O 1
ATOM 2107 N N . ASP A 1 261 ? 0.138 -19.963 -1.870 1.00 96.94 261 ASP A N 1
ATOM 2108 C CA . ASP A 1 261 ? 1.143 -19.250 -1.102 1.00 96.94 261 ASP A CA 1
ATOM 2109 C C . ASP A 1 261 ? 0.965 -17.721 -1.227 1.00 96.94 261 ASP A C 1
ATOM 2111 O O . ASP A 1 261 ? 1.092 -17.135 -2.319 1.00 96.94 261 ASP A O 1
ATOM 2115 N N . ALA A 1 262 ? 0.661 -17.101 -0.083 1.00 96.75 262 ALA A N 1
ATOM 2116 C CA . ALA A 1 262 ? 0.440 -15.669 0.100 1.00 96.75 262 ALA A CA 1
ATOM 2117 C C . ALA A 1 262 ? 1.734 -14.855 0.284 1.00 96.75 262 ALA A C 1
ATOM 2119 O O . ALA A 1 262 ? 1.656 -13.634 0.416 1.00 96.75 262 ALA A O 1
ATOM 2120 N N . GLY A 1 263 ? 2.910 -15.490 0.270 1.00 97.12 263 GLY A N 1
ATOM 2121 C CA . GLY A 1 263 ? 4.196 -14.810 0.356 1.00 97.12 263 GLY A CA 1
ATOM 2122 C C . GLY A 1 263 ? 4.351 -13.704 -0.691 1.00 97.12 263 GLY A C 1
ATOM 2123 O O . GLY A 1 263 ? 3.879 -13.796 -1.838 1.00 97.12 263 GLY A O 1
ATOM 2124 N N . ILE A 1 264 ? 4.988 -12.603 -0.286 1.00 98.00 264 ILE A N 1
ATOM 2125 C CA . ILE A 1 264 ? 5.250 -11.484 -1.189 1.00 98.00 264 ILE A CA 1
ATOM 2126 C C . ILE A 1 264 ? 6.311 -11.878 -2.209 1.00 98.00 264 ILE A C 1
ATOM 2128 O O . ILE A 1 264 ? 7.433 -12.257 -1.872 1.00 98.00 264 ILE A O 1
ATOM 2132 N N . ARG A 1 265 ? 5.981 -11.724 -3.493 1.00 97.88 265 ARG A N 1
ATOM 2133 C CA . ARG A 1 265 ? 6.927 -12.004 -4.567 1.00 97.88 265 ARG A CA 1
ATOM 2134 C C . ARG A 1 265 ? 7.937 -10.875 -4.702 1.00 97.88 265 ARG A C 1
ATOM 2136 O O . ARG A 1 265 ? 7.593 -9.695 -4.721 1.00 97.88 265 ARG A O 1
ATOM 2143 N N . ASN A 1 266 ? 9.198 -11.228 -4.912 1.00 96.94 266 ASN A N 1
ATOM 2144 C CA . ASN A 1 266 ? 10.300 -10.271 -4.949 1.00 96.94 266 ASN A CA 1
ATOM 2145 C C . ASN A 1 266 ? 10.093 -9.182 -6.020 1.00 96.94 266 ASN A C 1
ATOM 2147 O O . ASN A 1 266 ? 10.322 -8.002 -5.770 1.00 96.94 266 ASN A O 1
ATOM 2151 N N . ALA A 1 267 ? 9.576 -9.548 -7.197 1.00 98.06 267 ALA A N 1
ATOM 2152 C CA . ALA A 1 267 ? 9.287 -8.592 -8.270 1.00 98.06 267 ALA A CA 1
ATOM 2153 C C . ALA A 1 267 ? 8.097 -7.667 -7.976 1.00 98.06 267 ALA A C 1
ATOM 2155 O O . ALA A 1 267 ? 8.065 -6.543 -8.476 1.00 98.06 267 ALA A O 1
ATOM 2156 N N . PHE A 1 268 ? 7.143 -8.111 -7.152 1.00 98.38 268 PHE A N 1
ATOM 2157 C CA . PHE A 1 268 ? 6.100 -7.235 -6.628 1.00 98.38 268 PHE A CA 1
ATOM 2158 C C . PHE A 1 268 ? 6.729 -6.175 -5.714 1.00 98.38 268 PHE A C 1
ATOM 2160 O O . PHE A 1 268 ? 6.544 -4.982 -5.949 1.00 98.38 268 PHE A O 1
ATOM 2167 N N . ALA A 1 269 ? 7.565 -6.606 -4.763 1.00 97.00 269 ALA A N 1
ATOM 2168 C CA . ALA A 1 269 ? 8.155 -5.742 -3.739 1.00 97.00 269 ALA A CA 1
ATOM 2169 C C . ALA A 1 269 ? 9.229 -4.764 -4.232 1.00 97.00 269 ALA A C 1
ATOM 2171 O O . ALA A 1 269 ? 9.347 -3.633 -3.749 1.00 97.00 269 ALA A O 1
ATOM 2172 N N . SER A 1 270 ? 10.066 -5.203 -5.167 1.00 95.81 270 SER A N 1
ATOM 2173 C CA . SER A 1 270 ? 11.224 -4.432 -5.632 1.00 95.81 270 SER A CA 1
ATOM 2174 C C . SER A 1 270 ? 10.959 -3.647 -6.915 1.00 95.81 270 SER A C 1
ATOM 2176 O O . SER A 1 270 ? 11.781 -2.803 -7.264 1.00 95.81 270 SER A O 1
ATOM 2178 N N . ALA A 1 271 ? 9.831 -3.885 -7.600 1.00 97.62 271 ALA A N 1
ATOM 2179 C CA . ALA A 1 271 ? 9.520 -3.219 -8.862 1.00 97.62 271 ALA A CA 1
ATOM 2180 C C . ALA A 1 271 ? 8.036 -2.862 -9.032 1.00 97.62 271 ALA A C 1
ATOM 2182 O O . ALA A 1 271 ? 7.712 -1.680 -9.065 1.00 97.62 271 ALA A O 1
ATOM 2183 N N . ALA A 1 272 ? 7.131 -3.841 -9.135 1.00 98.00 272 ALA A N 1
ATOM 2184 C CA . ALA A 1 272 ? 5.770 -3.572 -9.609 1.00 98.00 272 ALA A CA 1
ATOM 2185 C C . ALA A 1 272 ? 4.985 -2.639 -8.675 1.00 98.00 272 ALA A C 1
ATOM 2187 O O . ALA A 1 272 ? 4.405 -1.670 -9.147 1.00 98.00 272 ALA A O 1
ATOM 2188 N N . PHE A 1 273 ? 5.015 -2.865 -7.355 1.00 97.62 273 PHE A N 1
ATOM 2189 C CA . PHE A 1 273 ? 4.289 -2.027 -6.388 1.00 97.62 273 PHE A CA 1
ATOM 2190 C C . PHE A 1 273 ? 4.984 -0.682 -6.102 1.00 97.62 273 PHE A C 1
ATOM 2192 O O . PHE A 1 273 ? 4.447 0.166 -5.397 1.00 97.62 273 PHE A O 1
ATOM 2199 N N . ARG A 1 274 ? 6.154 -0.434 -6.714 1.00 95.62 274 ARG A N 1
ATOM 2200 C CA . ARG A 1 274 ? 6.864 0.856 -6.650 1.00 95.62 274 ARG A CA 1
ATOM 2201 C C . ARG A 1 274 ? 6.272 1.910 -7.588 1.00 95.62 274 ARG A C 1
ATOM 2203 O O . ARG A 1 274 ? 6.730 3.050 -7.545 1.00 95.62 274 ARG A O 1
ATOM 2210 N N . PHE A 1 275 ? 5.256 1.573 -8.395 1.00 95.56 275 PHE A N 1
ATOM 2211 C CA . PHE A 1 275 ? 4.544 2.556 -9.225 1.00 95.56 275 PHE A CA 1
ATOM 2212 C C . PHE A 1 275 ? 4.027 3.736 -8.387 1.00 95.56 275 PHE A C 1
ATOM 2214 O O . PHE A 1 275 ? 4.003 4.862 -8.873 1.00 95.56 275 PHE A O 1
ATOM 2221 N N . GLY A 1 276 ? 3.700 3.506 -7.107 1.00 94.62 276 GLY A N 1
ATOM 2222 C CA . GLY A 1 276 ? 3.233 4.545 -6.189 1.00 94.62 276 GLY A CA 1
ATOM 2223 C C . GLY A 1 276 ? 4.219 5.697 -5.967 1.00 94.62 276 GLY A C 1
ATOM 2224 O O . GLY A 1 276 ? 3.805 6.768 -5.543 1.00 94.62 276 GLY A O 1
ATOM 2225 N N . HIS A 1 277 ? 5.505 5.538 -6.303 1.00 94.94 277 HIS A N 1
ATOM 2226 C CA . HIS A 1 277 ? 6.463 6.649 -6.275 1.00 94.94 277 HIS A CA 1
ATOM 2227 C C . HIS A 1 277 ? 6.131 7.753 -7.297 1.00 94.94 277 HIS A C 1
ATOM 2229 O O . HIS A 1 277 ? 6.524 8.899 -7.101 1.00 94.94 277 HIS A O 1
ATOM 2235 N N . THR A 1 278 ? 5.412 7.425 -8.371 1.00 94.12 278 THR A N 1
ATOM 2236 C CA . THR A 1 278 ? 5.039 8.382 -9.433 1.00 94.12 278 THR A CA 1
ATOM 2237 C C . THR A 1 278 ? 3.896 9.291 -8.989 1.00 94.12 278 THR A C 1
ATOM 2239 O O . THR A 1 278 ? 3.900 10.474 -9.293 1.00 94.12 278 THR A O 1
ATOM 2242 N N . LEU A 1 279 ? 3.029 8.783 -8.105 1.00 94.75 279 LEU A N 1
ATOM 2243 C CA . LEU A 1 279 ? 1.904 9.494 -7.490 1.00 94.75 279 LEU A CA 1
ATOM 2244 C C . LEU A 1 279 ? 2.313 10.587 -6.481 1.00 94.75 279 LEU A C 1
ATOM 2246 O O . LEU A 1 279 ? 1.452 11.297 -5.946 1.00 94.75 279 LEU A O 1
ATOM 2250 N N . VAL A 1 280 ? 3.599 10.689 -6.139 1.00 94.12 280 VAL A N 1
ATOM 2251 C CA . VAL A 1 280 ? 4.088 11.536 -5.045 1.00 94.12 280 VAL A CA 1
ATOM 2252 C C . VAL A 1 280 ? 4.103 13.009 -5.451 1.00 94.12 280 VAL A C 1
ATOM 2254 O O . VAL A 1 280 ? 4.822 13.420 -6.360 1.00 94.12 280 VAL A O 1
ATOM 2257 N N . GLN A 1 281 ? 3.344 13.820 -4.714 1.00 93.19 281 GLN A N 1
ATOM 2258 C CA . GLN A 1 281 ? 3.307 15.272 -4.871 1.00 93.19 281 GLN A CA 1
ATOM 2259 C C . GLN A 1 281 ? 4.570 15.963 -4.351 1.00 93.19 281 GLN A C 1
ATOM 2261 O O . GLN A 1 281 ? 5.227 15.495 -3.424 1.00 93.19 281 GLN A O 1
ATOM 2266 N N . SER A 1 282 ? 4.874 17.133 -4.918 1.00 92.50 282 SER A N 1
ATOM 2267 C CA . SER A 1 282 ? 6.032 17.932 -4.498 1.00 92.50 282 SER A CA 1
ATOM 2268 C C . SER A 1 282 ? 5.799 18.711 -3.192 1.00 92.50 282 SER A C 1
ATOM 2270 O O . SER A 1 282 ? 6.741 19.177 -2.550 1.00 92.50 282 SER A O 1
ATOM 2272 N N . ASN A 1 283 ? 4.542 18.873 -2.788 1.00 94.31 283 ASN A N 1
ATOM 2273 C CA . ASN A 1 283 ? 4.158 19.550 -1.559 1.00 94.31 283 ASN A CA 1
ATOM 2274 C C . ASN A 1 283 ? 2.970 18.848 -0.893 1.00 94.31 283 ASN A C 1
ATOM 2276 O O . ASN A 1 283 ? 2.224 18.106 -1.530 1.00 94.31 283 ASN A O 1
ATOM 2280 N N . VAL A 1 284 ? 2.816 19.095 0.403 1.00 95.62 284 VAL A N 1
ATOM 2281 C CA . VAL A 1 284 ? 1.677 18.681 1.219 1.00 95.62 284 VAL A CA 1
ATOM 2282 C C . VAL A 1 284 ? 0.871 19.932 1.543 1.00 95.62 284 VAL A C 1
ATOM 2284 O O . VAL A 1 284 ? 1.389 20.853 2.179 1.00 95.62 284 VAL A O 1
ATOM 2287 N N . GLN A 1 285 ? -0.379 19.981 1.089 1.00 96.62 285 GLN A N 1
ATOM 2288 C CA . GLN A 1 285 ? -1.309 21.063 1.402 1.00 96.62 285 GLN A CA 1
ATOM 2289 C C . GLN A 1 285 ? -1.916 20.863 2.790 1.00 96.62 285 GLN A C 1
ATOM 2291 O O . GLN A 1 285 ? -2.327 19.756 3.129 1.00 96.62 285 GLN A O 1
ATOM 2296 N N . LEU A 1 286 ? -2.014 21.942 3.564 1.00 97.56 286 LEU A N 1
ATOM 2297 C CA . LEU A 1 286 ? -2.824 22.009 4.779 1.00 97.56 286 LEU A CA 1
ATOM 2298 C C . LEU A 1 286 ? -4.111 22.771 4.477 1.00 97.56 286 LEU A C 1
ATOM 2300 O O . LEU A 1 286 ? -4.076 23.801 3.789 1.00 97.56 286 LEU A O 1
ATOM 2304 N N . ARG A 1 287 ? -5.240 22.251 4.964 1.00 96.94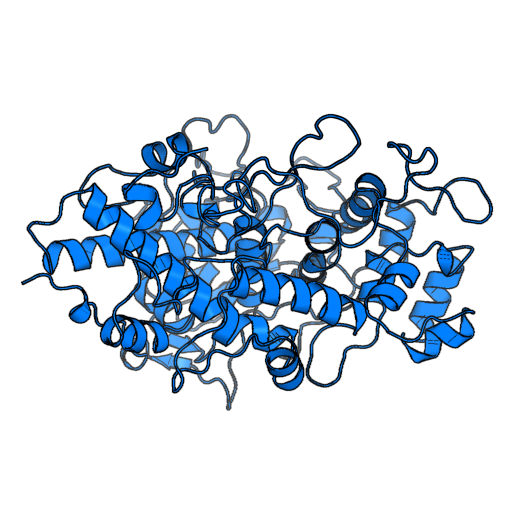 287 ARG A N 1
ATOM 2305 C CA . ARG A 1 287 ? -6.568 22.791 4.659 1.00 96.94 287 ARG A CA 1
ATOM 2306 C C . ARG A 1 287 ? -7.399 23.041 5.911 1.00 96.94 287 ARG A C 1
ATOM 2308 O O . ARG A 1 287 ? -7.420 22.193 6.792 1.00 96.94 287 ARG A O 1
ATOM 2315 N N . ASP A 1 288 ? -8.091 24.179 5.941 1.00 95.81 288 ASP A N 1
ATOM 2316 C CA . ASP A 1 288 ? -8.983 24.585 7.040 1.00 95.81 288 ASP A CA 1
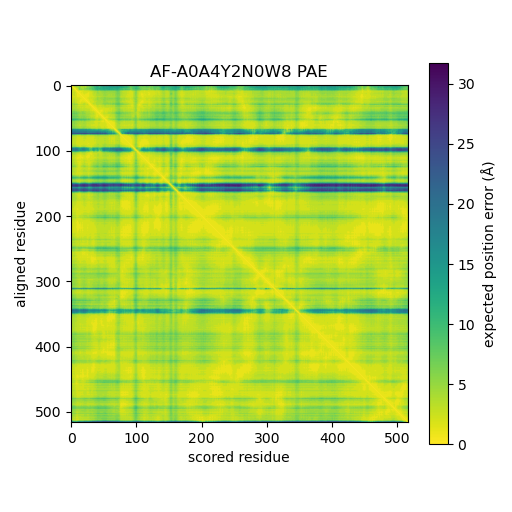ATOM 2317 C C . ASP A 1 288 ? -10.305 23.789 7.051 1.00 95.81 288 ASP A C 1
ATOM 2319 O O . ASP A 1 288 ? -10.533 22.938 6.183 1.00 95.81 288 ASP A O 1
ATOM 2323 N N . GLU A 1 289 ? -11.216 24.068 7.993 1.00 94.94 289 GLU A N 1
ATOM 2324 C CA . GLU A 1 289 ? -12.513 23.377 8.087 1.00 94.94 289 GLU A CA 1
ATOM 2325 C C . GLU A 1 289 ? -13.409 23.514 6.842 1.00 94.94 289 GLU A C 1
ATOM 2327 O O 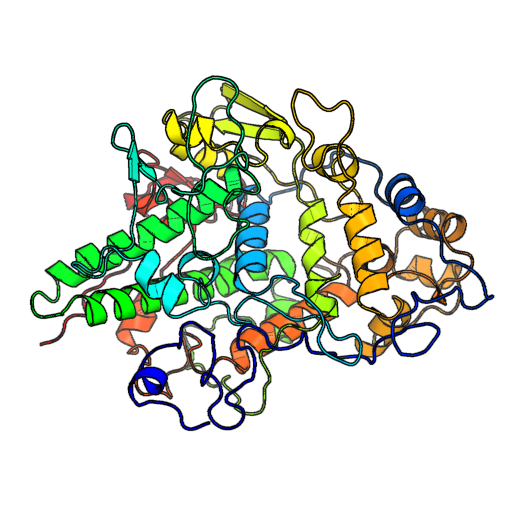. GLU A 1 289 ? -14.279 22.674 6.601 1.00 94.94 289 GLU A O 1
ATOM 2332 N N . ASN A 1 290 ? -13.168 24.531 6.012 1.00 94.69 290 ASN A N 1
ATOM 2333 C CA . ASN A 1 290 ? -13.871 24.771 4.754 1.00 94.69 290 ASN A CA 1
ATOM 2334 C C . ASN A 1 290 ? -13.130 24.161 3.551 1.00 94.69 290 ASN A C 1
ATOM 2336 O O . ASN A 1 290 ? -13.489 24.428 2.403 1.00 94.69 290 ASN A O 1
ATOM 2340 N N . TYR A 1 291 ? -12.107 23.339 3.804 1.00 95.50 291 TYR A N 1
ATOM 2341 C CA . TYR A 1 291 ? -11.221 22.741 2.811 1.00 95.50 291 TYR A CA 1
ATOM 2342 C C . TYR A 1 291 ? -10.416 23.765 1.986 1.00 95.50 291 TYR A C 1
ATOM 2344 O O . TYR A 1 291 ? -9.872 23.406 0.935 1.00 95.50 291 TYR A O 1
ATOM 2352 N N . ASN A 1 292 ? -10.267 25.015 2.440 1.00 96.56 292 ASN A N 1
ATOM 2353 C CA . ASN A 1 292 ? -9.405 25.992 1.773 1.00 96.56 292 ASN A CA 1
ATOM 2354 C C . ASN A 1 292 ? -7.941 25.741 2.125 1.00 96.56 292 ASN A C 1
ATOM 2356 O O . ASN A 1 292 ? -7.598 25.493 3.279 1.00 96.56 292 ASN A O 1
ATOM 2360 N N . VAL A 1 293 ? -7.058 25.846 1.131 1.00 97.38 293 VAL A N 1
ATOM 2361 C CA . VAL A 1 293 ? -5.611 25.738 1.351 1.00 97.38 293 VAL A CA 1
ATOM 2362 C C . VAL A 1 293 ? -5.116 27.001 2.050 1.00 97.38 293 VAL A C 1
ATOM 2364 O O . VAL A 1 293 ? -5.251 28.094 1.501 1.00 97.38 293 VAL A O 1
ATOM 2367 N N . PHE A 1 294 ? -4.503 26.853 3.226 1.00 97.06 294 PHE A N 1
ATOM 2368 C CA . PHE A 1 294 ? -3.876 27.970 3.947 1.00 97.06 294 PHE A CA 1
ATOM 2369 C C . PHE A 1 294 ? -2.350 27.845 4.044 1.00 97.06 294 PHE A C 1
ATOM 2371 O O . PHE A 1 294 ? -1.670 28.834 4.322 1.00 97.06 294 PHE A O 1
ATOM 2378 N N . ALA A 1 295 ? -1.795 26.654 3.794 1.00 96.50 295 ALA A N 1
ATOM 2379 C CA . ALA A 1 295 ? -0.355 26.429 3.735 1.00 96.50 295 ALA A CA 1
ATOM 2380 C C . ALA A 1 295 ? 0.007 25.284 2.780 1.00 96.50 295 ALA A C 1
ATOM 2382 O O . ALA A 1 295 ? -0.758 24.338 2.595 1.00 96.50 295 ALA A O 1
ATOM 2383 N N . GLU A 1 296 ? 1.213 25.352 2.217 1.00 96.12 296 GLU A N 1
ATOM 2384 C CA . GLU A 1 296 ? 1.825 24.277 1.436 1.00 96.12 296 GLU A CA 1
ATOM 2385 C C . GLU A 1 296 ? 3.242 24.032 1.943 1.00 96.12 296 GLU A C 1
ATOM 2387 O O . GLU A 1 296 ? 4.038 24.964 2.078 1.00 96.12 296 GLU A O 1
ATOM 2392 N N . ILE A 1 297 ? 3.566 22.775 2.225 1.00 94.12 297 ILE A N 1
ATOM 2393 C CA . ILE A 1 297 ? 4.863 22.393 2.780 1.00 94.12 297 ILE A CA 1
ATOM 2394 C C . ILE A 1 297 ? 5.585 21.528 1.753 1.00 94.12 297 ILE A C 1
ATOM 2396 O O . ILE A 1 297 ? 5.035 20.498 1.362 1.00 94.12 297 ILE A O 1
ATOM 2400 N N . PRO A 1 298 ? 6.800 21.895 1.312 1.00 93.62 298 PRO A N 1
ATOM 2401 C CA . PRO A 1 298 ? 7.601 21.031 0.452 1.00 93.62 298 PRO A CA 1
ATOM 2402 C C . PRO A 1 298 ? 7.755 19.641 1.070 1.00 93.62 298 PRO A C 1
ATOM 2404 O O . PRO A 1 298 ? 8.029 19.524 2.267 1.00 93.62 298 PRO A O 1
ATOM 2407 N N . LEU A 1 299 ? 7.598 18.585 0.271 1.00 93.44 299 LEU A N 1
ATOM 2408 C CA . LEU A 1 299 ? 7.602 17.216 0.790 1.00 93.44 299 LEU A CA 1
ATOM 2409 C C . LEU A 1 299 ? 8.884 16.911 1.583 1.00 93.44 299 LEU A C 1
ATOM 2411 O O . LEU A 1 299 ? 8.804 16.282 2.642 1.00 93.44 299 LEU A O 1
ATOM 2415 N N . HIS A 1 300 ? 10.045 17.407 1.138 1.00 91.56 300 HIS A N 1
ATOM 2416 C CA . HIS A 1 300 ? 11.310 17.182 1.837 1.00 91.56 300 HIS A CA 1
ATOM 2417 C C . HIS A 1 300 ? 11.369 17.740 3.264 1.00 91.56 300 HIS A C 1
ATOM 2419 O O . HIS A 1 300 ? 12.043 17.160 4.114 1.00 91.56 300 HIS A O 1
ATOM 2425 N N . ASP A 1 301 ? 10.622 18.804 3.564 1.00 90.38 301 ASP A N 1
ATOM 2426 C CA . ASP A 1 301 ? 10.531 19.370 4.914 1.00 90.38 301 ASP A CA 1
ATOM 2427 C C . ASP A 1 301 ? 9.641 18.522 5.851 1.00 90.38 301 ASP A C 1
ATOM 2429 O O . ASP A 1 301 ? 9.636 18.736 7.068 1.00 90.38 301 ASP A O 1
ATOM 2433 N N . THR A 1 302 ? 8.919 17.533 5.309 1.00 91.75 302 THR A N 1
ATOM 2434 C CA . THR A 1 302 ? 8.055 16.610 6.067 1.00 91.75 302 THR A CA 1
ATOM 2435 C C . THR A 1 302 ? 8.744 15.296 6.451 1.00 91.75 302 THR A C 1
ATOM 2437 O O . THR A 1 302 ? 8.228 14.559 7.299 1.00 91.75 302 THR A O 1
ATOM 2440 N N . TYR A 1 303 ? 9.907 14.983 5.861 1.00 90.81 303 TYR A N 1
ATOM 2441 C CA . TYR A 1 303 ? 10.615 13.733 6.142 1.00 90.81 303 TYR A CA 1
ATOM 2442 C C . TYR A 1 303 ? 11.050 13.669 7.608 1.00 90.81 303 TYR A C 1
ATOM 2444 O O . TYR A 1 303 ? 11.843 14.494 8.066 1.00 90.81 303 TYR A O 1
ATOM 2452 N N . ARG A 1 304 ? 10.579 12.654 8.345 1.00 89.19 304 ARG A N 1
ATOM 2453 C CA . ARG A 1 304 ? 10.884 12.472 9.779 1.00 89.19 304 ARG A CA 1
ATOM 2454 C C . ARG A 1 304 ? 10.619 13.717 10.626 1.00 89.19 304 ARG A C 1
ATOM 2456 O O . ARG A 1 304 ? 11.345 13.978 11.584 1.00 89.19 304 ARG A O 1
ATOM 2463 N N . ASN A 1 305 ? 9.589 14.479 10.272 1.00 89.94 305 ASN A N 1
ATOM 2464 C CA . ASN A 1 305 ? 9.227 15.712 10.953 1.00 89.94 305 ASN A CA 1
ATOM 2465 C C . ASN A 1 305 ? 7.762 15.660 11.428 1.00 89.94 305 ASN A C 1
ATOM 2467 O O . ASN A 1 305 ? 6.860 15.948 10.642 1.00 89.94 305 ASN A O 1
ATOM 2471 N N . PRO A 1 306 ? 7.508 15.311 12.704 1.00 90.62 306 PRO A N 1
ATOM 2472 C CA . PRO A 1 306 ? 6.152 15.214 13.246 1.00 90.62 306 PRO A CA 1
ATOM 2473 C C . PRO A 1 306 ? 5.595 16.561 13.748 1.00 90.62 306 PRO A C 1
ATOM 2475 O O . PRO A 1 306 ? 4.478 16.605 14.256 1.00 90.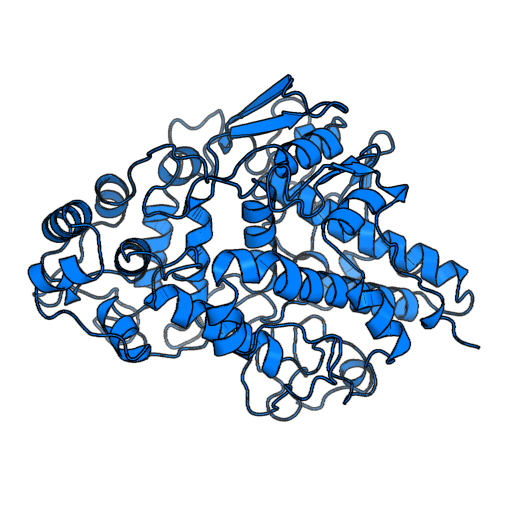62 306 PRO A O 1
ATOM 2478 N N . THR A 1 307 ? 6.351 17.661 13.627 1.00 90.12 307 THR A N 1
ATOM 2479 C CA . THR A 1 307 ? 6.070 18.964 14.266 1.00 90.12 307 THR A CA 1
ATOM 2480 C C . THR A 1 307 ? 4.639 19.460 14.064 1.00 90.12 307 THR A C 1
ATOM 2482 O O . THR A 1 307 ? 4.016 19.944 15.003 1.00 90.12 307 THR A O 1
ATOM 2485 N N . ILE A 1 308 ? 4.102 19.341 12.849 1.00 91.94 308 ILE A N 1
ATOM 2486 C CA . ILE A 1 308 ? 2.760 19.843 12.523 1.00 91.94 308 ILE A CA 1
ATOM 2487 C C . ILE A 1 308 ? 1.674 19.026 13.221 1.00 91.94 308 ILE A C 1
ATOM 2489 O O . ILE A 1 308 ? 0.732 19.606 13.752 1.00 91.94 308 ILE A O 1
ATOM 2493 N N . LEU A 1 309 ? 1.836 17.703 13.299 1.00 92.94 309 LEU A N 1
ATOM 2494 C CA . LEU A 1 309 ? 0.877 16.833 13.982 1.00 92.94 309 LEU A CA 1
ATOM 2495 C C . LEU A 1 309 ? 0.834 17.129 15.486 1.00 92.94 309 LEU A C 1
ATOM 2497 O O . LEU A 1 309 ? -0.241 17.151 16.074 1.00 92.94 309 LEU A O 1
ATOM 2501 N N . TYR A 1 310 ? 1.982 17.449 16.091 1.00 91.06 310 TYR A N 1
ATOM 2502 C CA . TYR A 1 310 ? 2.056 17.894 17.487 1.00 91.06 310 TYR A CA 1
ATOM 2503 C C . TYR A 1 310 ? 1.411 19.270 17.732 1.00 91.06 310 TYR A C 1
ATOM 2505 O O . TYR A 1 310 ? 0.905 19.523 18.822 1.00 91.06 310 TYR A O 1
ATOM 2513 N N . ASN A 1 311 ? 1.400 20.155 16.733 1.00 89.25 311 ASN A N 1
ATOM 2514 C CA . ASN A 1 311 ? 0.905 21.531 16.842 1.00 89.25 311 ASN A CA 1
ATOM 2515 C C . ASN A 1 311 ? -0.550 21.697 16.365 1.00 89.25 311 ASN A C 1
ATOM 2517 O O . ASN A 1 311 ? -0.891 22.738 15.810 1.00 89.25 311 ASN A O 1
ATOM 2521 N N . ARG A 1 312 ? -1.404 20.686 16.591 1.00 79.00 312 ARG A N 1
ATOM 2522 C CA . ARG A 1 312 ? -2.825 20.643 16.177 1.00 79.00 312 ARG A CA 1
ATOM 2523 C C . ARG A 1 312 ? -3.086 20.659 14.663 1.00 79.00 312 ARG A C 1
ATOM 2525 O O . ARG A 1 312 ? -4.204 20.917 14.248 1.00 79.00 312 ARG A O 1
ATOM 2532 N N . GLY A 1 313 ? -2.106 20.313 13.831 1.00 87.12 313 GLY A N 1
ATOM 2533 C CA . GLY A 1 313 ? -2.296 20.223 12.378 1.00 87.12 313 GLY A CA 1
ATOM 2534 C C . GLY A 1 313 ? -2.785 18.860 11.877 1.00 87.12 313 GLY A C 1
ATOM 2535 O O . GLY A 1 313 ? -2.626 18.577 10.694 1.00 87.12 313 GLY A O 1
ATOM 2536 N N . PHE A 1 314 ? -3.289 17.973 12.746 1.00 96.06 314 PHE A N 1
ATOM 2537 C CA . PHE A 1 314 ? -3.673 16.613 12.344 1.00 96.06 314 PHE A CA 1
ATOM 2538 C C . PHE A 1 314 ? -4.790 16.624 11.293 1.00 96.06 314 PHE A C 1
ATOM 2540 O O . PHE A 1 314 ? -4.577 16.142 10.179 1.00 96.06 314 PHE A O 1
ATOM 2547 N N . ASP A 1 315 ? -5.934 17.234 11.602 1.00 96.56 315 ASP A N 1
ATOM 2548 C CA . ASP A 1 315 ? -7.058 17.277 10.664 1.00 96.56 315 ASP A CA 1
ATOM 2549 C C . ASP A 1 315 ? -6.777 18.165 9.451 1.00 96.56 315 ASP A C 1
ATOM 2551 O O . ASP A 1 315 ? -7.232 17.852 8.353 1.00 96.56 315 ASP A O 1
ATOM 2555 N N . ASP A 1 316 ? -5.930 19.189 9.586 1.00 97.38 316 ASP A N 1
ATOM 2556 C CA . ASP A 1 316 ? -5.481 19.994 8.446 1.00 97.38 316 ASP A CA 1
ATOM 2557 C C . ASP A 1 316 ? -4.719 19.154 7.412 1.00 97.38 316 ASP A C 1
ATOM 2559 O O . ASP A 1 316 ? -4.886 19.338 6.201 1.00 97.38 316 ASP A O 1
ATOM 2563 N N . VAL A 1 317 ? -3.893 18.210 7.883 1.00 97.88 317 VAL A N 1
ATOM 2564 C CA . VAL A 1 317 ? -3.181 17.243 7.035 1.00 97.88 317 VAL A CA 1
ATOM 2565 C C . VAL A 1 317 ? -4.159 16.237 6.429 1.00 97.88 317 VAL A C 1
ATOM 2567 O O . VAL A 1 317 ? -4.034 15.920 5.246 1.00 97.88 317 VAL A O 1
ATOM 2570 N N . VAL A 1 318 ? -5.141 15.745 7.191 1.00 98.31 318 VAL A N 1
ATOM 2571 C CA . VAL A 1 318 ? -6.153 14.801 6.683 1.00 98.31 318 VAL A CA 1
ATOM 2572 C C . VAL A 1 318 ? -7.016 15.452 5.599 1.00 98.31 318 VAL A C 1
ATOM 2574 O O . VAL A 1 318 ? -7.118 14.909 4.497 1.00 98.31 318 VAL A O 1
ATOM 2577 N N . ARG A 1 319 ? -7.552 16.657 5.838 1.00 98.06 319 ARG A N 1
ATOM 2578 C CA . ARG A 1 319 ? -8.264 17.446 4.816 1.00 98.06 319 ARG A CA 1
ATOM 2579 C C . ARG A 1 319 ? -7.373 17.726 3.613 1.00 98.06 319 ARG A C 1
ATOM 2581 O O . ARG A 1 319 ? -7.832 17.627 2.477 1.00 98.06 319 ARG A O 1
ATOM 2588 N N . GLY A 1 320 ? -6.095 18.026 3.850 1.00 97.12 320 GLY A N 1
ATOM 2589 C CA . GLY A 1 320 ? -5.056 18.138 2.831 1.00 97.12 320 GLY A CA 1
ATOM 2590 C C . GLY A 1 320 ? -4.973 16.910 1.927 1.00 97.12 320 GLY A C 1
ATOM 2591 O O . GLY A 1 320 ? -5.115 17.034 0.713 1.00 97.12 320 GLY A O 1
ATOM 2592 N N . MET A 1 321 ? -4.817 15.719 2.512 1.00 97.25 321 MET A N 1
ATOM 2593 C CA . MET A 1 321 ? -4.747 14.448 1.780 1.00 97.25 321 MET A CA 1
ATOM 2594 C C . MET A 1 321 ? -5.998 14.163 0.951 1.00 97.25 321 MET A C 1
ATOM 2596 O O . MET A 1 321 ? -5.878 13.659 -0.162 1.00 97.25 321 MET A O 1
ATOM 2600 N N . VAL A 1 322 ? -7.177 14.482 1.484 1.00 96.69 322 VAL A N 1
ATOM 2601 C CA . VAL A 1 322 ? -8.473 14.242 0.834 1.00 96.69 322 VAL A CA 1
ATOM 2602 C C . VAL A 1 322 ? -8.782 15.289 -0.247 1.00 96.69 322 VAL A C 1
ATOM 2604 O O . VAL A 1 322 ? -9.416 14.980 -1.252 1.00 96.69 322 VAL A O 1
ATOM 2607 N N . GLY A 1 323 ? -8.340 16.536 -0.070 1.00 94.94 323 GLY A N 1
ATOM 2608 C CA . GLY A 1 323 ? -8.620 17.640 -0.994 1.00 94.94 323 GLY A CA 1
ATOM 2609 C C . GLY A 1 323 ? -7.559 17.856 -2.078 1.00 94.94 323 GLY A C 1
ATOM 2610 O O . GLY A 1 323 ? -7.855 18.441 -3.121 1.00 94.94 323 GLY A O 1
ATOM 2611 N N . GLN A 1 324 ? -6.320 17.420 -1.848 1.00 95.19 324 GLN A N 1
ATOM 2612 C CA . GLN A 1 324 ? -5.215 17.551 -2.796 1.00 95.19 324 GLN A CA 1
ATOM 2613 C C . GLN A 1 324 ? -5.182 16.357 -3.754 1.00 95.19 324 GLN A C 1
ATOM 2615 O O . GLN A 1 324 ? -5.284 15.210 -3.329 1.00 95.19 324 GLN A O 1
ATOM 2620 N N . LYS A 1 325 ? -4.980 16.618 -5.048 1.00 95.19 325 LYS A N 1
ATOM 2621 C CA . LYS A 1 325 ? -4.776 15.574 -6.063 1.00 95.19 325 LYS A CA 1
ATOM 2622 C C . LYS A 1 325 ? -3.416 14.893 -5.904 1.00 95.19 325 LYS A C 1
ATOM 2624 O O . LYS A 1 325 ? -2.440 15.558 -5.564 1.00 95.19 325 LYS A O 1
ATOM 2629 N N . ALA A 1 326 ? -3.321 13.606 -6.215 1.00 94.75 326 ALA A N 1
ATOM 2630 C CA . ALA A 1 326 ? -2.046 12.934 -6.460 1.00 94.75 326 ALA A CA 1
ATOM 2631 C C . ALA A 1 326 ? -1.432 13.383 -7.805 1.00 94.75 326 ALA A C 1
ATOM 2633 O O . ALA A 1 326 ? -2.078 14.075 -8.597 1.00 94.75 326 ALA A O 1
ATOM 2634 N N . GLN A 1 327 ? -0.172 13.024 -8.054 1.00 92.75 327 GLN A N 1
ATOM 2635 C CA . GLN A 1 327 ? 0.382 13.049 -9.417 1.00 92.75 327 GLN A CA 1
ATOM 2636 C C . GLN A 1 327 ? -0.204 11.892 -10.244 1.00 92.75 327 GLN A C 1
ATOM 2638 O O . GLN A 1 327 ? -0.704 10.925 -9.668 1.00 92.75 327 GLN A O 1
ATOM 2643 N N . GLU A 1 328 ? -0.149 11.993 -11.571 1.00 90.19 328 GLU A N 1
ATOM 2644 C CA . GLU A 1 328 ? -0.523 10.916 -12.492 1.00 90.19 328 GLU A CA 1
ATOM 2645 C C . GLU A 1 328 ? 0.369 9.682 -12.312 1.00 90.19 328 GLU A C 1
ATOM 2647 O O . GLU A 1 328 ? 1.543 9.772 -11.953 1.00 90.19 328 GLU A O 1
ATOM 2652 N N . ILE A 1 329 ? -0.196 8.506 -12.594 1.00 90.38 329 ILE A N 1
ATOM 2653 C CA . ILE A 1 329 ? 0.617 7.307 -12.794 1.00 90.38 329 ILE A CA 1
ATOM 2654 C C . ILE A 1 329 ? 1.208 7.388 -14.196 1.00 90.38 329 ILE A C 1
ATOM 2656 O O . ILE A 1 329 ? 0.512 7.219 -15.192 1.00 90.38 329 ILE A O 1
ATOM 2660 N N . ASP A 1 330 ? 2.500 7.658 -14.268 1.00 89.69 330 ASP A N 1
ATOM 2661 C CA . ASP A 1 330 ? 3.284 7.679 -15.495 1.00 89.69 330 ASP A CA 1
ATOM 2662 C C . ASP A 1 330 ? 4.748 7.342 -15.174 1.00 89.69 330 ASP A C 1
ATOM 2664 O O . ASP A 1 330 ? 5.052 6.838 -14.100 1.00 89.69 330 ASP A O 1
ATOM 2668 N N . HIS A 1 331 ? 5.680 7.560 -16.098 1.00 88.62 331 HIS A N 1
ATOM 2669 C CA . HIS A 1 331 ? 7.098 7.309 -15.835 1.00 88.62 331 HIS A CA 1
ATOM 2670 C C . HIS A 1 331 ? 7.825 8.487 -15.168 1.00 88.62 331 HIS A C 1
ATOM 2672 O O . HIS A 1 331 ? 9.021 8.384 -14.931 1.00 88.62 331 HIS A O 1
ATOM 2678 N N . PHE A 1 332 ? 7.179 9.611 -14.877 1.00 92.38 332 PHE A N 1
ATOM 2679 C CA . PHE A 1 332 ? 7.809 10.750 -14.221 1.00 92.38 332 PHE A CA 1
ATOM 2680 C C . PHE A 1 332 ? 7.802 10.585 -12.698 1.00 92.38 332 PHE A C 1
ATOM 2682 O O . PHE A 1 332 ? 6.980 9.892 -12.102 1.00 92.38 332 PHE A O 1
ATOM 2689 N N . THR A 1 333 ? 8.781 11.205 -12.038 1.00 91.00 333 THR A N 1
ATOM 2690 C CA . THR A 1 333 ? 8.877 11.193 -10.572 1.00 91.00 333 THR A CA 1
ATOM 2691 C C . THR A 1 333 ? 9.238 12.568 -10.047 1.00 91.00 333 THR A C 1
ATOM 2693 O O . THR A 1 333 ? 9.985 13.311 -10.690 1.00 91.00 333 THR A O 1
ATOM 2696 N N . SER A 1 334 ? 8.715 12.921 -8.870 1.00 92.00 334 SER A N 1
ATOM 2697 C CA . SER A 1 334 ? 8.947 14.256 -8.328 1.00 92.00 334 SER A CA 1
ATOM 2698 C C . SER A 1 334 ? 10.424 14.499 -7.967 1.00 92.00 334 SER A C 1
ATOM 2700 O O . SER A 1 334 ? 11.086 13.616 -7.416 1.00 92.00 334 SER A O 1
ATOM 2702 N N . GLU A 1 335 ? 10.946 15.718 -8.177 1.00 90.94 335 GLU A N 1
ATOM 2703 C CA . GLU A 1 335 ? 12.281 16.116 -7.691 1.00 90.94 335 GLU A CA 1
ATOM 2704 C C . GLU A 1 335 ? 12.433 15.928 -6.175 1.00 90.94 335 GLU A C 1
ATOM 2706 O O . GLU A 1 335 ? 13.534 15.678 -5.678 1.00 90.94 335 GLU A O 1
ATOM 2711 N N . GLU A 1 336 ? 11.324 15.975 -5.439 1.00 92.12 336 GLU A N 1
ATOM 2712 C CA . GLU A 1 336 ? 11.288 15.793 -3.990 1.00 92.12 336 GLU A CA 1
ATOM 2713 C C . GLU A 1 336 ? 11.693 14.382 -3.535 1.00 92.12 336 GLU A C 1
ATOM 2715 O O . GLU A 1 336 ? 12.185 14.204 -2.418 1.00 92.12 336 GLU A O 1
ATOM 2720 N N . ILE A 1 337 ? 11.555 13.384 -4.412 1.00 92.31 337 ILE A N 1
ATOM 2721 C CA . ILE A 1 337 ? 12.032 12.011 -4.184 1.00 92.31 337 ILE A CA 1
ATOM 2722 C C . ILE A 1 337 ? 13.222 11.646 -5.077 1.00 92.31 337 ILE A C 1
ATOM 2724 O O . ILE A 1 337 ? 13.977 10.739 -4.741 1.00 92.31 337 ILE A O 1
ATOM 2728 N N . ARG A 1 338 ? 13.433 12.354 -6.192 1.00 91.31 338 ARG A N 1
ATOM 2729 C CA . ARG A 1 338 ? 14.499 12.077 -7.166 1.00 91.31 338 ARG A CA 1
ATOM 2730 C C . ARG A 1 338 ? 15.801 12.827 -6.874 1.00 91.31 338 ARG A C 1
ATOM 2732 O O . ARG A 1 338 ? 16.867 12.388 -7.290 1.00 91.31 338 ARG A O 1
ATOM 2739 N N . GLY A 1 339 ? 15.755 13.961 -6.182 1.00 88.94 339 GLY A N 1
ATOM 2740 C CA . GLY A 1 339 ? 16.943 14.757 -5.843 1.00 88.94 339 GLY A CA 1
ATOM 2741 C C . GLY A 1 339 ? 17.008 15.215 -4.389 1.00 88.94 339 GLY A C 1
ATOM 2742 O O . GLY A 1 339 ? 18.074 15.631 -3.931 1.00 88.94 339 GLY A O 1
ATOM 2743 N N . ARG A 1 340 ? 15.884 15.140 -3.667 1.00 90.94 340 ARG A N 1
ATOM 2744 C CA . ARG A 1 340 ? 15.736 15.680 -2.309 1.00 90.94 340 ARG A CA 1
ATOM 2745 C C . ARG A 1 340 ? 15.248 14.657 -1.284 1.00 90.94 340 ARG A C 1
ATOM 2747 O O . ARG A 1 340 ? 14.888 15.036 -0.171 1.00 90.94 340 ARG A O 1
ATOM 2754 N N . LEU A 1 341 ? 15.277 13.360 -1.609 1.00 90.75 341 LEU A N 1
ATOM 2755 C CA . LEU A 1 341 ? 14.877 12.321 -0.659 1.00 90.75 341 LEU A CA 1
ATOM 2756 C C . LEU A 1 341 ? 15.751 12.407 0.600 1.00 90.75 341 LEU A C 1
ATOM 2758 O O . LEU A 1 341 ? 16.979 12.347 0.506 1.00 90.75 341 LEU A O 1
ATOM 2762 N N . PHE A 1 342 ? 15.116 12.536 1.767 1.00 86.06 342 PHE A N 1
ATOM 2763 C CA . PHE A 1 342 ? 15.773 12.747 3.064 1.00 86.06 342 PHE A CA 1
ATOM 2764 C C . PHE A 1 342 ? 16.706 13.966 3.132 1.00 86.06 342 PHE A C 1
ATOM 2766 O O . PHE A 1 342 ? 17.553 14.033 4.029 1.00 86.06 342 PHE A O 1
ATOM 2773 N N . GLN A 1 343 ? 16.559 14.934 2.221 1.00 84.81 343 GLN A N 1
ATOM 2774 C CA . GLN A 1 343 ? 17.294 16.187 2.308 1.00 84.81 343 GLN A CA 1
ATOM 2775 C C . GLN A 1 343 ? 16.880 16.925 3.581 1.00 84.81 343 GLN A C 1
ATOM 2777 O O . GLN A 1 343 ? 15.701 17.142 3.843 1.00 84.81 343 GLN A O 1
ATOM 2782 N N . ARG A 1 344 ? 17.875 17.317 4.375 1.00 74.88 344 ARG A N 1
ATOM 2783 C CA . ARG A 1 344 ? 17.683 18.103 5.596 1.00 74.88 344 ARG A CA 1
ATOM 2784 C C . ARG A 1 344 ? 18.058 19.555 5.352 1.00 74.88 344 ARG A C 1
ATOM 2786 O O . ARG A 1 344 ? 18.803 19.864 4.429 1.00 74.88 344 ARG A O 1
ATOM 2793 N N . PHE A 1 345 ? 17.627 20.433 6.254 1.00 69.81 345 PHE A N 1
ATOM 2794 C CA . PHE A 1 345 ? 17.916 21.870 6.196 1.00 69.81 345 PHE A CA 1
ATOM 2795 C C . PHE A 1 345 ? 19.417 22.215 6.138 1.00 69.81 345 PHE A C 1
ATOM 2797 O O . PHE A 1 345 ? 19.779 23.279 5.650 1.00 69.81 345 PHE A O 1
ATOM 2804 N N . ASN A 1 346 ? 20.294 21.335 6.635 1.00 73.06 346 ASN A N 1
ATOM 2805 C CA . ASN A 1 346 ? 21.749 21.502 6.605 1.00 73.06 346 ASN A CA 1
ATOM 2806 C C . ASN A 1 346 ? 22.435 20.739 5.455 1.00 73.06 346 ASN A C 1
ATOM 2808 O O . ASN A 1 346 ? 23.662 20.692 5.406 1.00 73.06 346 ASN A O 1
ATOM 2812 N N . MET A 1 347 ? 21.665 20.127 4.552 1.00 79.44 347 MET A N 1
ATOM 2813 C CA . MET A 1 347 ? 22.166 19.354 3.420 1.00 79.44 347 MET A CA 1
ATOM 2814 C C . MET A 1 347 ? 21.848 20.068 2.108 1.00 79.44 347 MET A C 1
ATOM 2816 O O . MET A 1 347 ? 20.720 20.487 1.855 1.00 79.44 347 MET A O 1
ATOM 2820 N N . THR A 1 348 ? 22.848 20.168 1.238 1.00 79.31 348 THR A N 1
ATOM 2821 C CA . THR A 1 348 ? 22.711 20.771 -0.096 1.00 79.31 348 THR A CA 1
ATOM 2822 C C . THR A 1 348 ? 22.181 19.792 -1.147 1.00 79.31 348 THR A C 1
ATOM 2824 O O . THR A 1 348 ? 21.800 20.218 -2.234 1.00 79.31 348 THR A O 1
ATOM 2827 N N . SER A 1 349 ? 22.132 18.496 -0.833 1.00 80.56 349 SER A N 1
ATOM 2828 C CA . SER A 1 349 ? 21.627 17.436 -1.707 1.00 80.56 349 SER A CA 1
ATOM 2829 C C . SER A 1 349 ? 20.884 16.360 -0.914 1.00 80.56 349 SER A C 1
ATOM 2831 O O . SER A 1 349 ? 21.147 16.154 0.273 1.00 80.56 349 SER A O 1
ATOM 2833 N N . GLY A 1 350 ? 19.945 15.679 -1.572 1.00 88.31 350 GLY A N 1
ATOM 2834 C CA . GLY A 1 350 ? 19.299 14.468 -1.074 1.00 88.31 350 GLY A CA 1
ATOM 2835 C C . GLY A 1 350 ? 19.657 13.237 -1.906 1.00 88.31 350 GLY A C 1
ATOM 2836 O O . GLY A 1 350 ? 20.524 13.269 -2.783 1.00 88.31 350 GLY A O 1
ATOM 2837 N N . CYS A 1 351 ? 18.971 12.137 -1.616 1.00 92.06 351 CYS A N 1
ATOM 2838 C CA . CYS A 1 351 ? 19.062 10.897 -2.378 1.00 92.06 351 CYS A CA 1
ATOM 2839 C C . CYS A 1 351 ? 18.090 10.886 -3.573 1.00 92.06 351 CYS A C 1
ATOM 2841 O O . CYS A 1 351 ? 17.170 11.700 -3.662 1.00 92.06 351 CYS A O 1
ATOM 2843 N N . ASP A 1 352 ? 18.286 9.916 -4.467 1.00 95.12 352 ASP A N 1
ATOM 2844 C CA . ASP A 1 352 ? 17.415 9.644 -5.613 1.00 95.12 352 ASP A CA 1
ATOM 2845 C C . ASP A 1 352 ? 16.686 8.309 -5.423 1.00 95.12 352 ASP A C 1
ATOM 2847 O O . ASP A 1 352 ? 17.268 7.240 -5.627 1.00 95.12 352 ASP A O 1
ATOM 2851 N N . LEU A 1 353 ? 15.414 8.365 -5.026 1.00 95.50 353 LEU A N 1
ATOM 2852 C CA . LEU A 1 353 ? 14.576 7.189 -4.791 1.00 95.50 353 LEU A CA 1
ATOM 2853 C C . LEU A 1 353 ? 14.378 6.356 -6.059 1.00 95.50 353 LEU A C 1
ATOM 2855 O O . LEU A 1 353 ? 14.344 5.126 -5.985 1.00 95.50 353 LEU A O 1
ATOM 2859 N N . THR A 1 354 ? 14.275 6.999 -7.219 1.00 95.69 354 THR A N 1
ATOM 2860 C CA . THR A 1 354 ? 14.075 6.330 -8.506 1.00 95.69 354 THR A CA 1
ATOM 2861 C C . THR A 1 354 ? 15.322 5.537 -8.886 1.00 95.69 354 THR A C 1
ATOM 2863 O O . THR A 1 354 ? 15.237 4.335 -9.149 1.00 95.69 354 THR A O 1
ATOM 2866 N N . ALA A 1 355 ? 16.504 6.154 -8.803 1.00 97.00 355 ALA A N 1
ATOM 2867 C CA . ALA A 1 355 ? 17.769 5.454 -9.020 1.00 97.00 355 ALA A CA 1
ATOM 2868 C C . ALA A 1 355 ? 17.989 4.328 -7.997 1.00 97.00 355 ALA A C 1
ATOM 2870 O O . ALA A 1 355 ? 18.412 3.233 -8.375 1.00 97.00 355 ALA A O 1
ATOM 2871 N N . ILE A 1 356 ? 17.661 4.562 -6.719 1.00 96.81 356 ILE A N 1
ATOM 2872 C CA . ILE A 1 356 ? 17.710 3.532 -5.672 1.00 96.81 356 ILE A CA 1
ATOM 2873 C C . ILE A 1 356 ? 16.779 2.367 -6.018 1.00 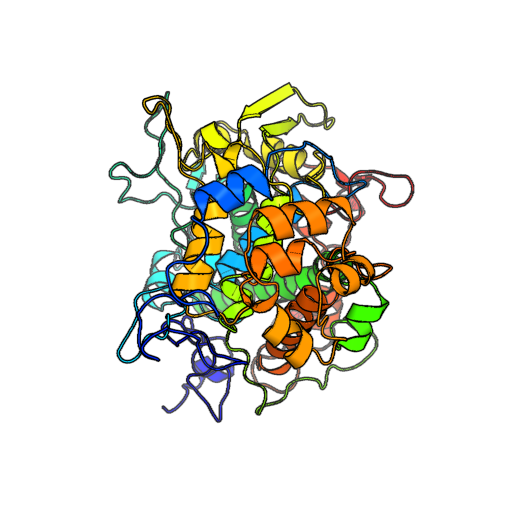96.81 356 ILE A C 1
ATOM 2875 O O . ILE A 1 356 ? 17.175 1.222 -5.836 1.00 96.81 356 ILE A O 1
ATOM 2879 N N . SER A 1 357 ? 15.578 2.628 -6.537 1.00 96.88 357 SER A N 1
ATOM 2880 C CA . SER A 1 357 ? 14.603 1.588 -6.892 1.00 96.88 357 SER A CA 1
ATOM 2881 C C . SER A 1 357 ? 15.091 0.727 -8.060 1.00 96.88 357 SER A C 1
ATOM 2883 O O . SER A 1 357 ? 15.039 -0.499 -7.985 1.00 96.88 357 SER A O 1
ATOM 2885 N N . ILE A 1 358 ? 15.651 1.341 -9.108 1.00 98.06 358 ILE A N 1
ATOM 2886 C CA . ILE A 1 358 ? 16.236 0.600 -10.240 1.00 98.06 358 ILE A CA 1
ATOM 2887 C C . ILE A 1 358 ? 17.435 -0.230 -9.766 1.00 98.06 358 ILE A C 1
ATOM 2889 O O . ILE A 1 358 ? 17.543 -1.414 -10.093 1.00 98.06 358 ILE A O 1
ATOM 2893 N N . LEU A 1 359 ? 18.318 0.361 -8.953 1.00 97.25 359 LEU A N 1
ATOM 2894 C CA . LEU A 1 359 ? 19.463 -0.353 -8.391 1.00 97.25 359 LEU A CA 1
ATOM 2895 C C . LEU A 1 359 ? 19.014 -1.510 -7.503 1.00 97.25 359 LEU A C 1
ATOM 2897 O O . LEU A 1 359 ? 19.572 -2.593 -7.616 1.00 97.25 359 LEU A O 1
ATOM 2901 N N . ARG A 1 360 ? 17.981 -1.307 -6.679 1.00 95.75 360 ARG A N 1
ATOM 2902 C CA . ARG A 1 360 ? 17.376 -2.340 -5.832 1.00 95.75 360 ARG A CA 1
ATOM 2903 C C . ARG A 1 360 ? 16.850 -3.503 -6.668 1.00 95.75 360 ARG A C 1
ATOM 2905 O O . ARG A 1 360 ? 17.082 -4.648 -6.306 1.00 95.75 360 ARG A O 1
ATOM 2912 N N . GLY A 1 361 ? 16.218 -3.235 -7.810 1.00 96.88 361 GLY A N 1
ATOM 2913 C CA . GLY A 1 361 ? 15.812 -4.284 -8.748 1.00 96.88 361 GLY A CA 1
ATOM 2914 C C . GLY A 1 361 ? 16.999 -5.131 -9.228 1.00 96.88 361 GLY A C 1
ATOM 2915 O O . GLY A 1 361 ? 16.934 -6.360 -9.203 1.00 96.88 361 GLY A O 1
ATOM 2916 N N . ARG A 1 362 ? 18.119 -4.496 -9.596 1.00 96.81 362 ARG A N 1
ATOM 2917 C CA . ARG A 1 362 ? 19.355 -5.207 -9.984 1.00 96.81 362 ARG A CA 1
ATOM 2918 C C . ARG A 1 362 ? 19.969 -5.973 -8.809 1.00 96.81 362 ARG A C 1
ATOM 2920 O O . ARG A 1 362 ? 20.393 -7.112 -8.974 1.00 96.81 362 ARG A O 1
ATOM 2927 N N . ASP A 1 363 ? 19.976 -5.359 -7.631 1.00 95.00 363 ASP A N 1
ATOM 2928 C CA . ASP A 1 363 ? 20.469 -5.902 -6.362 1.00 95.00 363 ASP A CA 1
ATOM 2929 C C . ASP A 1 363 ? 19.700 -7.153 -5.917 1.00 95.00 363 ASP A C 1
ATOM 2931 O O . ASP A 1 363 ? 20.278 -8.088 -5.370 1.00 95.00 363 ASP A O 1
ATOM 2935 N N . HIS A 1 364 ? 18.400 -7.190 -6.207 1.00 95.44 364 HIS A N 1
ATOM 2936 C CA . HIS A 1 364 ? 17.506 -8.316 -5.947 1.00 95.44 364 HIS A CA 1
ATOM 2937 C C . HIS A 1 364 ? 17.545 -9.385 -7.049 1.00 95.44 364 HIS A C 1
ATOM 2939 O O . HIS A 1 364 ? 16.794 -10.365 -6.991 1.00 95.44 364 HIS A O 1
ATOM 2945 N N . GLY A 1 365 ? 18.372 -9.193 -8.082 1.00 96.38 365 GLY A N 1
ATOM 2946 C CA . GLY A 1 365 ? 18.455 -10.092 -9.227 1.00 96.38 365 GLY A CA 1
ATOM 2947 C C . GLY A 1 365 ? 17.140 -10.173 -9.998 1.00 96.38 365 GLY A C 1
ATOM 2948 O O . GLY A 1 365 ? 16.796 -11.242 -10.504 1.00 96.38 365 GLY A O 1
ATOM 2949 N N . ILE A 1 366 ? 16.362 -9.085 -10.058 1.00 97.94 366 ILE A N 1
ATOM 2950 C CA . ILE A 1 366 ? 15.114 -9.065 -10.821 1.00 97.94 366 ILE A CA 1
ATOM 2951 C C . ILE A 1 366 ? 15.433 -9.248 -12.310 1.00 97.94 366 ILE A C 1
ATOM 2953 O O . ILE A 1 366 ? 16.226 -8.485 -12.869 1.00 97.94 366 ILE A O 1
ATOM 2957 N N . PRO A 1 367 ? 14.833 -10.254 -12.974 1.00 98.12 367 PRO A N 1
ATOM 2958 C CA . PRO A 1 367 ? 15.048 -10.471 -14.394 1.00 98.12 367 PRO A CA 1
ATOM 2959 C C . PRO A 1 367 ? 14.621 -9.261 -15.245 1.00 98.12 367 PRO A C 1
ATOM 2961 O O . PRO A 1 367 ? 13.710 -8.532 -14.840 1.00 98.12 367 PRO A O 1
ATOM 2964 N N . PRO A 1 368 ? 15.219 -9.068 -16.437 1.00 98.12 368 PRO A N 1
ATOM 2965 C CA . PRO A 1 368 ? 14.854 -7.977 -17.337 1.00 98.12 368 PRO A CA 1
ATOM 2966 C C . PRO A 1 368 ? 13.374 -7.979 -17.732 1.00 98.12 368 PRO A C 1
ATOM 2968 O O . PRO A 1 368 ? 12.722 -9.027 -17.772 1.00 98.12 368 PRO A O 1
ATOM 2971 N N . TYR A 1 369 ? 12.866 -6.800 -18.085 1.00 98.75 369 TYR A N 1
ATOM 2972 C CA . TYR A 1 369 ? 11.462 -6.529 -18.398 1.00 98.75 369 TYR A CA 1
ATOM 2973 C C . TYR A 1 369 ? 10.826 -7.539 -19.372 1.00 98.75 369 TYR A C 1
ATOM 2975 O O . TYR A 1 369 ? 9.738 -8.057 -19.110 1.00 98.75 369 TYR A O 1
ATOM 2983 N N . LEU A 1 370 ? 11.515 -7.909 -20.457 1.00 98.56 370 LEU A N 1
ATOM 2984 C CA . LEU A 1 370 ? 10.955 -8.814 -21.471 1.00 98.56 370 LEU A CA 1
ATOM 2985 C C . LEU A 1 370 ? 10.656 -10.225 -20.938 1.00 98.56 370 LEU A C 1
ATOM 2987 O O . LEU A 1 370 ? 9.714 -10.877 -21.398 1.00 98.56 370 LEU A O 1
ATOM 2991 N N . LY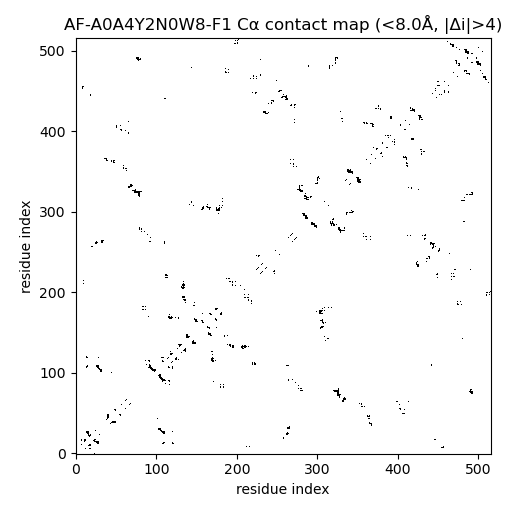S A 1 371 ? 11.393 -10.694 -19.920 1.00 98.56 371 LYS A N 1
ATOM 2992 C CA . LYS A 1 371 ? 11.091 -11.974 -19.258 1.00 98.56 371 LYS A CA 1
ATOM 2993 C C . LYS A 1 371 ? 9.763 -11.915 -18.500 1.00 98.56 371 LYS A C 1
ATOM 2995 O O . LYS A 1 371 ? 9.052 -12.918 -18.452 1.00 98.56 371 LYS A O 1
ATOM 3000 N N . TRP A 1 372 ? 9.398 -10.750 -17.970 1.00 98.75 372 TRP A N 1
ATOM 3001 C CA . TRP A 1 372 ? 8.128 -10.539 -17.275 1.00 98.75 372 TRP A CA 1
ATOM 3002 C C . TRP A 1 372 ? 6.947 -10.444 -18.233 1.00 98.75 372 TRP A C 1
ATOM 3004 O O . TRP A 1 372 ? 5.918 -11.066 -17.972 1.00 98.75 372 TRP A O 1
ATOM 3014 N N . ARG A 1 373 ? 7.118 -9.807 -19.399 1.00 98.62 373 ARG A N 1
ATOM 3015 C CA . ARG A 1 373 ? 6.119 -9.885 -20.480 1.00 98.62 373 ARG A CA 1
ATOM 3016 C C . ARG A 1 373 ? 5.830 -11.335 -20.862 1.00 98.62 373 ARG A C 1
ATOM 3018 O O . ARG A 1 373 ? 4.671 -11.746 -20.902 1.00 98.62 373 ARG A O 1
ATOM 3025 N N . LYS A 1 374 ? 6.885 -12.139 -21.048 1.00 98.56 374 LYS A N 1
ATOM 3026 C CA . LYS A 1 374 ? 6.760 -13.575 -21.338 1.00 98.56 374 LYS A CA 1
ATOM 3027 C C . LYS A 1 374 ? 6.058 -14.339 -20.211 1.00 98.56 374 LYS A C 1
ATOM 3029 O O . LYS A 1 374 ? 5.159 -15.128 -20.490 1.00 98.56 374 LYS A O 1
ATOM 3034 N N . PHE A 1 375 ? 6.434 -14.101 -18.951 1.00 98.69 375 PHE A N 1
ATOM 3035 C CA . PHE A 1 375 ? 5.780 -14.695 -17.776 1.00 98.69 375 PHE A CA 1
ATOM 3036 C C . PHE A 1 375 ? 4.274 -14.394 -17.743 1.00 98.69 375 PHE A C 1
ATOM 3038 O O . PHE A 1 375 ? 3.460 -15.285 -17.504 1.00 98.69 375 PHE A O 1
ATOM 3045 N N . CYS A 1 376 ? 3.904 -13.157 -18.065 1.00 98.56 376 CYS A N 1
ATOM 3046 C CA . CYS A 1 376 ? 2.523 -12.699 -18.144 1.00 98.56 376 CYS A CA 1
ATOM 3047 C C . CYS A 1 376 ? 1.793 -13.114 -19.429 1.00 98.56 376 CYS A C 1
ATOM 3049 O O . CYS A 1 376 ? 0.652 -12.707 -19.629 1.00 98.56 376 CYS A O 1
ATOM 3051 N N . LYS A 1 377 ? 2.414 -13.940 -20.286 1.00 98.38 377 LYS A N 1
ATOM 3052 C CA . LYS A 1 377 ? 1.867 -14.385 -21.580 1.00 98.38 377 LYS A CA 1
ATOM 3053 C C . LYS A 1 377 ? 1.494 -13.217 -22.507 1.00 98.38 377 LYS A C 1
ATOM 3055 O O . LYS A 1 377 ? 0.563 -13.323 -23.301 1.00 98.38 377 LYS A O 1
ATOM 3060 N N . LEU A 1 378 ? 2.223 -12.109 -22.402 1.00 98.25 378 LEU A N 1
ATOM 3061 C CA . LEU A 1 378 ? 2.064 -10.931 -23.249 1.00 98.25 378 LEU A CA 1
ATOM 3062 C C . LEU A 1 378 ? 2.951 -11.048 -24.499 1.00 98.25 378 LEU A C 1
ATOM 3064 O O . LEU A 1 378 ? 3.986 -11.722 -24.447 1.00 98.25 378 LEU A O 1
ATOM 3068 N N . PRO A 1 379 ? 2.605 -10.367 -25.610 1.00 98.06 379 PRO A N 1
ATOM 3069 C CA . PRO A 1 379 ? 3.481 -10.280 -26.775 1.00 98.06 379 PRO A CA 1
ATOM 3070 C C . PRO A 1 379 ? 4.855 -9.726 -26.387 1.00 98.06 379 PRO A C 1
ATOM 3072 O O . PRO A 1 379 ? 4.933 -8.691 -25.721 1.00 98.06 379 PRO A O 1
ATOM 3075 N N . VAL A 1 380 ? 5.929 -10.406 -26.791 1.00 98.25 380 VAL A N 1
ATOM 3076 C CA . VAL A 1 380 ? 7.309 -10.000 -26.493 1.00 98.25 380 VAL A CA 1
ATOM 3077 C C . VAL A 1 380 ? 7.896 -9.317 -27.733 1.00 98.25 380 VAL A C 1
ATOM 3079 O O . VAL A 1 380 ? 7.991 -9.974 -28.770 1.00 98.25 380 VAL A O 1
ATOM 3082 N N . PRO A 1 381 ? 8.249 -8.022 -27.661 1.00 97.31 381 PRO A N 1
ATOM 3083 C CA . PRO A 1 381 ? 8.885 -7.318 -28.772 1.00 97.31 381 PRO A CA 1
ATOM 3084 C C . PRO A 1 381 ? 10.280 -7.887 -29.057 1.00 97.31 381 PRO A C 1
ATOM 3086 O O . PRO A 1 381 ? 10.996 -8.247 -28.122 1.00 97.31 381 PRO A O 1
ATOM 3089 N N . ASN A 1 382 ? 10.666 -7.943 -30.336 1.00 96.88 382 ASN A N 1
ATOM 3090 C CA . ASN A 1 382 ? 11.991 -8.407 -30.773 1.00 96.88 382 ASN A CA 1
ATOM 3091 C C . ASN A 1 382 ? 12.871 -7.259 -31.294 1.00 96.88 382 ASN A C 1
ATOM 3093 O O . ASN A 1 382 ? 14.037 -7.466 -31.622 1.00 96.88 382 ASN A O 1
ATOM 3097 N N . SER A 1 383 ? 12.320 -6.049 -31.381 1.00 97.94 383 SER A N 1
ATOM 3098 C CA . SER A 1 383 ? 13.008 -4.849 -31.847 1.00 97.94 383 SER A CA 1
ATOM 3099 C C . SER A 1 383 ? 12.515 -3.598 -31.114 1.00 97.94 383 SER A C 1
ATOM 3101 O O . SER A 1 383 ? 11.469 -3.615 -30.460 1.00 97.94 383 SER A O 1
ATOM 3103 N N . TRP A 1 384 ? 13.259 -2.497 -31.242 1.00 98.12 384 TRP A N 1
ATOM 3104 C CA . TRP A 1 384 ? 12.820 -1.179 -30.772 1.00 98.12 384 TRP A CA 1
ATOM 3105 C C . TRP A 1 384 ? 11.529 -0.723 -31.465 1.00 98.12 384 TRP A C 1
ATOM 3107 O O . TRP A 1 384 ? 10.651 -0.179 -30.808 1.00 98.12 384 TRP A O 1
ATOM 3117 N N . GLU A 1 385 ? 11.345 -1.021 -32.754 1.00 98.06 385 GLU A N 1
ATOM 3118 C CA . GLU A 1 385 ? 10.093 -0.701 -33.455 1.00 98.06 385 GLU A CA 1
ATOM 3119 C C . GLU A 1 385 ? 8.899 -1.478 -32.886 1.00 98.06 385 GLU A C 1
ATOM 3121 O O . GLU A 1 385 ? 7.841 -0.898 -32.645 1.00 98.06 385 GLU A O 1
ATOM 3126 N N . ASP A 1 386 ? 9.074 -2.761 -32.552 1.00 97.81 386 ASP A N 1
ATOM 3127 C CA . ASP A 1 386 ? 8.002 -3.541 -31.922 1.00 97.81 386 ASP A CA 1
ATOM 3128 C C . ASP A 1 386 ? 7.577 -2.957 -30.565 1.00 97.81 386 ASP A C 1
ATOM 3130 O O . ASP A 1 386 ? 6.407 -3.066 -30.191 1.00 97.81 386 ASP A O 1
ATOM 3134 N N . MET A 1 387 ? 8.503 -2.333 -29.821 1.00 97.69 387 MET A N 1
ATOM 3135 C CA . MET A 1 387 ? 8.214 -1.703 -28.525 1.00 97.69 387 MET A CA 1
ATOM 3136 C C . MET A 1 387 ? 7.203 -0.554 -28.650 1.00 97.69 387 MET A C 1
ATOM 3138 O O . MET A 1 387 ? 6.409 -0.350 -27.728 1.00 97.69 387 MET A O 1
ATOM 3142 N N . LYS A 1 388 ? 7.163 0.152 -29.790 1.00 97.62 388 LYS A N 1
ATOM 3143 C CA . LYS A 1 388 ? 6.233 1.272 -30.036 1.00 97.62 388 LYS A CA 1
ATOM 3144 C C . LYS A 1 388 ? 4.764 0.838 -30.064 1.00 97.62 388 LYS A C 1
ATOM 3146 O O . LYS A 1 388 ? 3.875 1.646 -29.800 1.00 97.62 388 LYS A O 1
ATOM 3151 N N . ASN A 1 389 ? 4.494 -0.452 -30.280 1.00 96.81 389 ASN A N 1
ATOM 3152 C CA . ASN A 1 389 ? 3.145 -1.014 -30.151 1.00 96.81 389 ASN A CA 1
ATOM 3153 C C . ASN A 1 389 ? 2.643 -1.030 -28.697 1.00 96.81 389 ASN A C 1
ATOM 3155 O O . ASN A 1 389 ? 1.440 -1.120 -28.459 1.00 96.81 389 ASN A O 1
ATOM 3159 N N . PHE A 1 390 ? 3.550 -0.964 -27.718 1.00 96.56 390 PHE A N 1
ATOM 3160 C CA . PHE A 1 390 ? 3.233 -1.117 -26.295 1.00 96.56 390 PHE A CA 1
ATOM 3161 C C . PHE A 1 390 ? 3.528 0.134 -25.471 1.00 96.56 390 PHE A C 1
ATOM 3163 O O . PHE A 1 390 ? 2.984 0.269 -24.380 1.00 96.56 390 PHE A O 1
ATOM 3170 N N . MET A 1 391 ? 4.369 1.036 -25.973 1.00 97.25 391 MET A N 1
ATOM 3171 C CA . MET A 1 391 ? 4.821 2.250 -25.288 1.00 97.25 391 MET A CA 1
ATOM 3172 C C . MET A 1 391 ? 4.626 3.477 -26.187 1.00 97.25 391 MET A C 1
ATOM 3174 O O . MET A 1 391 ? 4.270 3.348 -27.362 1.00 97.25 391 MET A O 1
ATOM 3178 N N . LYS A 1 392 ? 4.805 4.684 -25.644 1.00 96.06 392 LYS A N 1
ATOM 3179 C CA . LYS A 1 392 ? 4.851 5.902 -26.470 1.00 96.06 392 LYS A CA 1
ATOM 3180 C C . LYS A 1 392 ? 6.168 5.951 -27.255 1.00 96.06 392 LYS A C 1
ATOM 3182 O O . LYS A 1 392 ? 7.187 5.485 -26.758 1.00 96.06 392 LYS A O 1
ATOM 3187 N N . GLU A 1 393 ? 6.125 6.457 -28.486 1.00 97.12 393 GLU A N 1
ATOM 3188 C CA . GLU A 1 393 ? 7.275 6.449 -29.403 1.00 97.12 393 GLU A CA 1
ATOM 3189 C C . GLU A 1 393 ? 8.472 7.234 -28.846 1.00 97.12 393 GLU A C 1
ATOM 3191 O O . GLU A 1 393 ? 9.573 6.697 -28.793 1.00 97.12 393 GLU A O 1
ATOM 3196 N N . ASP A 1 394 ? 8.225 8.426 -28.306 1.00 95.50 394 ASP A N 1
ATOM 3197 C CA . ASP A 1 394 ? 9.211 9.262 -27.608 1.00 95.50 394 ASP A CA 1
ATOM 3198 C C . ASP A 1 394 ? 9.875 8.541 -26.422 1.00 95.50 394 ASP A C 1
ATOM 3200 O O . ASP A 1 394 ? 11.088 8.627 -26.214 1.00 95.50 394 ASP A O 1
ATOM 3204 N N . TYR A 1 395 ? 9.099 7.766 -25.660 1.00 96.88 395 TYR A N 1
ATOM 3205 C CA . TYR A 1 395 ? 9.640 6.962 -24.566 1.00 96.88 395 TYR A CA 1
ATOM 3206 C C . TYR A 1 395 ? 10.517 5.810 -25.076 1.00 96.88 395 TYR A C 1
ATOM 3208 O O . TYR A 1 395 ? 11.560 5.525 -24.489 1.00 96.88 395 TYR A O 1
ATOM 3216 N N . VAL A 1 396 ? 10.137 5.160 -26.184 1.00 98.19 396 VAL A N 1
ATOM 3217 C CA . VAL A 1 396 ? 10.947 4.097 -26.808 1.00 98.19 396 VAL A CA 1
ATOM 3218 C C . VAL A 1 396 ? 12.273 4.647 -27.324 1.00 98.19 396 VAL A C 1
A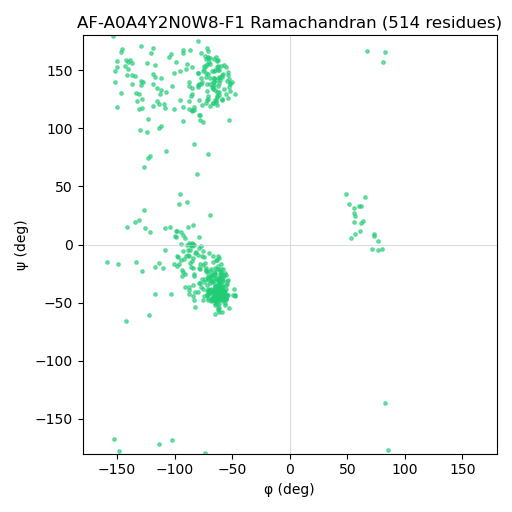TOM 3220 O O . VAL A 1 396 ? 13.306 4.025 -27.091 1.00 98.19 396 VAL A O 1
ATOM 3223 N N . GLU A 1 397 ? 12.265 5.813 -27.968 1.00 97.69 397 GLU A N 1
ATOM 3224 C CA . GLU A 1 397 ? 13.483 6.497 -28.421 1.00 97.69 397 GLU A CA 1
ATOM 3225 C C . GLU A 1 397 ? 14.404 6.833 -27.239 1.00 97.69 397 GLU A C 1
ATOM 3227 O O . GLU A 1 397 ? 15.606 6.572 -27.284 1.00 97.69 397 GLU A O 1
ATOM 3232 N N . THR A 1 398 ? 13.830 7.308 -26.133 1.00 97.31 398 THR A N 1
ATOM 3233 C CA . THR A 1 398 ? 14.579 7.598 -24.903 1.00 97.31 398 THR A CA 1
ATOM 3234 C C . THR A 1 398 ? 15.157 6.323 -24.267 1.00 97.31 398 THR A C 1
ATOM 3236 O O . THR A 1 398 ? 16.297 6.307 -23.802 1.00 97.31 398 THR A O 1
ATOM 3239 N N . LEU A 1 399 ? 14.411 5.211 -24.268 1.00 98.12 399 LEU A N 1
ATOM 3240 C CA . LEU A 1 399 ? 14.927 3.908 -23.833 1.00 98.12 399 LEU A CA 1
ATOM 3241 C C . LEU A 1 399 ? 16.052 3.402 -24.742 1.00 98.12 399 LEU A C 1
ATOM 3243 O O . LEU A 1 399 ? 16.982 2.772 -24.242 1.00 98.12 399 LEU A O 1
ATOM 3247 N N . GLN A 1 400 ? 15.970 3.665 -26.046 1.00 97.69 400 GLN A N 1
ATOM 3248 C CA . GLN A 1 400 ? 16.993 3.296 -27.022 1.00 97.69 400 GLN A CA 1
ATOM 3249 C C . GLN A 1 400 ? 18.279 4.113 -26.844 1.00 97.69 400 GLN A C 1
ATOM 3251 O O . GLN A 1 400 ? 19.369 3.584 -27.058 1.00 97.69 400 GLN A O 1
ATOM 3256 N N . GLU A 1 401 ? 18.176 5.374 -26.416 1.00 97.31 401 GLU A N 1
ATOM 3257 C CA . GLU A 1 401 ? 19.334 6.156 -25.967 1.00 97.31 401 GLU A CA 1
ATOM 3258 C C . GLU A 1 401 ? 19.943 5.546 -24.695 1.00 97.31 401 GLU A C 1
ATOM 3260 O O . GLU A 1 401 ? 21.161 5.394 -24.579 1.00 97.31 401 GLU A O 1
ATOM 3265 N N . ALA A 1 402 ? 19.085 5.158 -23.749 1.00 97.38 402 ALA A N 1
ATOM 3266 C CA . ALA A 1 402 ? 19.498 4.681 -22.440 1.00 97.38 402 ALA A CA 1
ATOM 3267 C C . ALA A 1 402 ? 20.139 3.284 -22.463 1.00 97.38 402 ALA A C 1
ATOM 3269 O O . ALA A 1 402 ? 21.128 3.051 -21.769 1.00 97.38 402 ALA A O 1
ATOM 3270 N N . TYR A 1 403 ? 19.566 2.341 -23.213 1.00 98.19 403 TYR A N 1
ATOM 3271 C CA . TYR A 1 403 ? 19.950 0.930 -23.230 1.00 98.19 403 TYR A CA 1
ATOM 3272 C C . TYR A 1 403 ? 20.421 0.491 -24.616 1.00 98.19 403 TYR A C 1
ATOM 3274 O O . TYR A 1 403 ? 19.785 0.753 -25.629 1.00 98.19 403 TYR A O 1
ATOM 3282 N N . ARG A 1 404 ? 21.494 -0.307 -24.656 1.00 95.69 404 ARG A N 1
ATOM 3283 C CA . ARG A 1 404 ? 22.021 -0.869 -25.910 1.00 95.69 404 ARG A CA 1
ATOM 3284 C C . ARG A 1 404 ? 21.122 -1.957 -26.518 1.00 95.69 404 ARG A C 1
ATOM 3286 O O . ARG A 1 404 ? 21.135 -2.151 -27.731 1.00 95.69 404 ARG A O 1
ATOM 3293 N N . SER A 1 405 ? 20.377 -2.687 -25.687 1.00 97.44 405 SER A N 1
ATOM 3294 C CA . SER A 1 405 ? 19.455 -3.756 -26.096 1.00 97.44 405 SER A CA 1
ATOM 3295 C C . SER A 1 405 ? 18.123 -3.635 -25.363 1.00 97.44 405 SER A C 1
ATOM 3297 O O . SER A 1 405 ? 18.102 -3.342 -24.167 1.00 97.44 405 SER A O 1
ATOM 3299 N N . ILE A 1 406 ? 17.019 -3.973 -26.037 1.00 97.94 406 ILE A N 1
ATOM 3300 C CA . ILE A 1 406 ? 15.702 -4.131 -25.394 1.00 97.94 406 ILE A CA 1
ATOM 3301 C C . ILE A 1 406 ? 15.710 -5.227 -24.316 1.00 97.94 406 ILE A C 1
ATOM 3303 O O . ILE A 1 406 ? 14.932 -5.187 -23.364 1.00 97.94 406 ILE A O 1
ATOM 3307 N N . GLU A 1 407 ? 16.615 -6.199 -24.439 1.00 98.00 407 GLU A N 1
ATOM 3308 C CA . GLU A 1 407 ? 16.779 -7.308 -23.495 1.00 98.00 407 GLU A CA 1
ATOM 3309 C C . GLU A 1 407 ? 17.433 -6.866 -22.181 1.00 98.00 407 GLU A C 1
ATOM 3311 O O . GLU A 1 407 ? 17.348 -7.577 -21.178 1.00 98.00 407 GLU A O 1
ATOM 3316 N N . ASP A 1 408 ? 18.044 -5.678 -22.170 1.00 98.06 408 ASP A N 1
ATOM 3317 C CA . ASP A 1 408 ? 18.717 -5.114 -21.007 1.00 98.06 408 ASP A CA 1
ATOM 3318 C C . ASP A 1 408 ? 17.814 -4.218 -20.158 1.00 98.06 408 ASP A C 1
ATOM 3320 O O . ASP A 1 408 ? 18.250 -3.794 -19.088 1.00 98.06 408 ASP A O 1
ATOM 3324 N N . ILE A 1 409 ? 16.580 -3.936 -20.580 1.00 98.69 409 ILE A N 1
ATOM 3325 C CA . ILE A 1 409 ? 15.688 -3.005 -19.879 1.00 98.69 409 ILE A CA 1
ATOM 3326 C C . ILE A 1 409 ? 15.324 -3.561 -18.491 1.00 98.69 409 ILE A C 1
ATOM 3328 O O . ILE A 1 409 ? 14.822 -4.682 -18.352 1.00 98.69 409 ILE A O 1
ATOM 3332 N N . ASP A 1 410 ? 15.584 -2.771 -17.444 1.00 98.81 410 ASP A N 1
ATOM 3333 C CA . ASP A 1 410 ? 15.179 -3.095 -16.072 1.00 98.81 410 ASP A CA 1
ATOM 3334 C C . ASP A 1 410 ? 13.642 -3.110 -15.953 1.00 98.81 410 ASP A C 1
ATOM 3336 O O . ASP A 1 410 ? 12.949 -2.376 -16.657 1.00 98.81 410 ASP A O 1
ATOM 3340 N N . LEU A 1 411 ? 13.085 -3.923 -15.044 1.00 98.69 411 LEU A N 1
ATOM 3341 C CA . LEU A 1 411 ? 11.626 -4.067 -14.922 1.00 98.69 411 LEU A CA 1
ATOM 3342 C C . LEU A 1 411 ? 10.912 -2.734 -14.630 1.00 98.69 411 LEU A C 1
ATOM 3344 O O . LEU A 1 411 ? 9.826 -2.529 -15.159 1.00 98.69 411 LEU A O 1
ATOM 3348 N N . ILE A 1 412 ? 11.514 -1.826 -13.849 1.00 98.44 412 ILE A N 1
ATOM 3349 C CA . ILE A 1 412 ? 10.889 -0.534 -13.517 1.00 98.44 412 ILE A CA 1
ATOM 3350 C C . ILE A 1 412 ? 10.707 0.362 -14.755 1.00 98.44 412 ILE A C 1
ATOM 3352 O O . ILE A 1 412 ? 9.560 0.659 -15.083 1.00 98.44 412 ILE A O 1
ATOM 3356 N N . PRO A 1 413 ? 11.771 0.750 -15.486 1.00 98.12 413 PRO A N 1
ATOM 3357 C CA . PRO A 1 413 ? 11.631 1.476 -16.750 1.00 98.12 413 PRO A CA 1
ATOM 3358 C C . PRO A 1 413 ? 10.720 0.782 -17.763 1.00 98.12 413 PRO A C 1
ATOM 3360 O O . PRO A 1 413 ? 9.866 1.418 -18.369 1.00 98.12 413 PRO A O 1
ATOM 3363 N N . GLY A 1 414 ? 10.860 -0.537 -17.920 1.00 98.19 414 GLY A N 1
ATOM 3364 C CA . GLY A 1 414 ? 10.043 -1.280 -18.875 1.00 98.19 414 GLY A CA 1
ATOM 3365 C C . GLY A 1 414 ? 8.558 -1.292 -18.512 1.00 98.19 414 GLY A C 1
ATOM 3366 O O . GLY A 1 414 ? 7.719 -1.062 -19.372 1.00 98.19 414 GLY A O 1
ATOM 3367 N N . GLY A 1 415 ? 8.221 -1.531 -17.245 1.00 97.81 415 GLY A N 1
ATOM 3368 C CA . GLY A 1 415 ? 6.835 -1.591 -16.786 1.00 97.81 415 GLY A CA 1
ATOM 3369 C C . GLY A 1 415 ? 6.144 -0.230 -16.743 1.00 97.81 415 GLY A C 1
ATOM 3370 O O . GLY A 1 415 ? 4.996 -0.131 -17.161 1.00 97.81 415 GLY A O 1
ATOM 3371 N N . MET A 1 416 ? 6.845 0.822 -16.302 1.00 96.62 416 MET A N 1
ATOM 3372 C CA . MET A 1 416 ? 6.296 2.187 -16.263 1.00 96.62 416 MET A CA 1
ATOM 3373 C C . MET A 1 416 ? 6.164 2.825 -17.653 1.00 96.62 416 MET A C 1
ATOM 3375 O O . MET A 1 416 ? 5.380 3.750 -17.833 1.00 96.62 416 MET A O 1
ATOM 3379 N N . GLY A 1 417 ? 6.916 2.334 -18.642 1.00 96.25 417 GLY A N 1
ATOM 3380 C CA . GLY A 1 417 ? 6.818 2.786 -20.029 1.00 96.25 417 GLY A CA 1
ATOM 3381 C C . GLY A 1 417 ? 5.603 2.268 -20.796 1.00 96.25 417 GLY A C 1
ATOM 3382 O O . GLY A 1 417 ? 5.270 2.801 -21.858 1.00 96.25 417 GLY A O 1
ATOM 3383 N N . GLU A 1 418 ? 4.955 1.211 -20.304 1.00 97.88 418 GLU A N 1
ATOM 3384 C CA . GLU A 1 418 ? 3.806 0.602 -20.967 1.00 97.88 418 GLU A CA 1
ATOM 3385 C C . GLU A 1 418 ? 2.593 1.539 -20.996 1.00 97.88 418 GLU A C 1
ATOM 3387 O O . GLU A 1 418 ? 2.244 2.189 -20.013 1.00 97.88 418 GLU A O 1
ATOM 3392 N N . ARG A 1 419 ? 1.874 1.544 -22.122 1.00 96.75 419 ARG A N 1
ATOM 3393 C CA . ARG A 1 419 ? 0.546 2.154 -22.204 1.00 96.75 419 ARG A CA 1
ATOM 3394 C C . ARG A 1 419 ? -0.395 1.450 -21.235 1.00 96.75 419 ARG A C 1
ATOM 3396 O O . ARG A 1 419 ? -0.395 0.220 -21.142 1.00 96.75 419 ARG A O 1
ATOM 3403 N N . HIS A 1 420 ? -1.218 2.241 -20.558 1.00 96.31 420 HIS A N 1
ATOM 3404 C CA . HIS A 1 420 ? -2.184 1.718 -19.605 1.00 96.31 420 HIS A CA 1
ATOM 3405 C C . HIS A 1 420 ? -3.187 0.792 -20.291 1.00 96.31 420 HIS A C 1
ATOM 3407 O O . HIS A 1 420 ? -3.593 1.017 -21.434 1.00 96.31 420 HIS A O 1
ATOM 3413 N N . VAL A 1 421 ? -3.587 -0.255 -19.574 1.00 96.56 421 VAL A N 1
ATOM 3414 C CA . VAL A 1 421 ? -4.733 -1.076 -19.965 1.00 96.56 421 VAL A CA 1
ATOM 3415 C C . VAL A 1 421 ? -5.995 -0.217 -19.878 1.00 96.56 421 VAL A C 1
ATOM 3417 O O . VAL A 1 421 ? -6.154 0.561 -18.944 1.00 96.56 421 VAL A O 1
ATOM 3420 N N . GLU A 1 422 ? -6.904 -0.362 -20.841 1.00 94.19 422 GLU A N 1
ATOM 3421 C CA . GLU A 1 422 ? -8.175 0.365 -20.841 1.00 94.19 422 GLU A CA 1
ATOM 3422 C C . GLU A 1 422 ? -8.936 0.165 -19.517 1.00 94.19 422 GLU A C 1
ATOM 3424 O O . GLU A 1 422 ? -9.153 -0.963 -19.070 1.00 94.19 422 GLU A O 1
ATOM 3429 N N . GLY A 1 423 ? -9.311 1.276 -18.875 1.00 92.06 423 GLY A N 1
ATOM 3430 C CA . GLY A 1 423 ? -10.005 1.281 -17.584 1.00 92.06 423 GLY A CA 1
ATOM 3431 C C . GLY A 1 423 ? -9.130 0.986 -16.359 1.00 92.06 423 GLY A C 1
ATOM 3432 O O . GLY A 1 423 ? -9.670 0.932 -15.259 1.00 92.06 423 GLY A O 1
ATOM 3433 N N . ALA A 1 424 ? -7.818 0.807 -16.524 1.00 94.56 424 ALA A N 1
ATOM 3434 C CA . ALA A 1 424 ? -6.851 0.612 -15.446 1.00 94.56 424 ALA A CA 1
ATOM 3435 C C . ALA A 1 424 ? -5.776 1.712 -15.477 1.00 94.56 424 ALA A C 1
ATOM 3437 O O . ALA A 1 424 ? -5.608 2.404 -16.481 1.00 94.56 424 ALA A O 1
ATOM 3438 N N . LEU A 1 425 ? -5.008 1.853 -14.396 1.00 93.00 425 LEU A N 1
ATOM 3439 C CA . LEU A 1 425 ? -3.984 2.902 -14.284 1.00 93.00 425 LEU A CA 1
ATOM 3440 C C . LEU A 1 425 ? -2.558 2.425 -14.572 1.00 93.00 425 LEU A C 1
ATOM 3442 O O . LEU A 1 425 ? -1.607 3.157 -14.338 1.00 93.00 425 LEU A O 1
ATOM 3446 N N . LEU A 1 426 ? -2.386 1.186 -15.033 1.00 96.12 426 LEU A N 1
ATOM 3447 C CA . LEU A 1 426 ? -1.071 0.591 -15.253 1.00 96.12 426 LEU A CA 1
ATOM 3448 C C . LEU A 1 426 ? -1.029 -0.219 -16.545 1.00 96.12 426 LEU A C 1
ATOM 3450 O O . LEU A 1 426 ? -2.050 -0.685 -17.060 1.00 96.12 426 LEU A O 1
ATOM 3454 N N . GLY A 1 427 ? 0.187 -0.413 -17.049 1.00 97.62 427 GLY A N 1
ATOM 3455 C CA . GLY A 1 427 ? 0.459 -1.287 -18.180 1.00 97.62 427 GLY A CA 1
ATOM 3456 C C . GLY A 1 427 ? 0.191 -2.771 -17.896 1.00 97.62 427 GLY A C 1
ATOM 3457 O O . GLY A 1 427 ? 0.144 -3.205 -16.736 1.00 97.62 427 GLY A O 1
ATOM 3458 N N . PRO A 1 428 ? 0.005 -3.588 -18.948 1.00 98.31 428 PRO A N 1
ATOM 3459 C CA . PRO A 1 428 ? -0.385 -4.989 -18.824 1.00 98.31 428 PRO A CA 1
ATOM 3460 C C . PRO A 1 428 ? 0.591 -5.851 -18.007 1.00 98.31 428 PRO A C 1
ATOM 3462 O O . PRO A 1 428 ? 0.144 -6.782 -17.333 1.00 98.31 428 PRO A O 1
ATOM 3465 N N . THR A 1 429 ? 1.897 -5.564 -18.020 1.00 98.69 429 THR A N 1
ATOM 3466 C CA . THR A 1 429 ? 2.877 -6.308 -17.216 1.00 98.69 429 THR A CA 1
ATOM 3467 C C . THR A 1 429 ? 2.656 -6.046 -15.732 1.00 98.69 429 THR A C 1
ATOM 3469 O O . THR A 1 429 ? 2.572 -6.991 -14.949 1.00 98.69 429 THR A O 1
ATOM 3472 N N . TYR A 1 430 ? 2.501 -4.786 -15.327 1.00 98.62 430 TYR A N 1
ATOM 3473 C CA . TYR A 1 430 ? 2.272 -4.449 -13.920 1.00 98.62 430 TYR A CA 1
ATOM 3474 C C . TYR A 1 430 ? 0.897 -4.905 -13.441 1.00 98.62 430 TYR A C 1
ATOM 3476 O O . TYR A 1 430 ? 0.808 -5.504 -12.372 1.00 98.62 430 TYR A O 1
ATOM 3484 N N . ILE A 1 431 ? -0.148 -4.761 -14.260 1.00 98.50 431 ILE A N 1
ATOM 3485 C CA . ILE A 1 431 ? -1.476 -5.320 -13.966 1.00 98.50 431 ILE A CA 1
ATOM 3486 C C . ILE A 1 431 ? -1.400 -6.831 -13.708 1.00 98.50 431 ILE A C 1
ATOM 3488 O O . ILE A 1 431 ? -1.979 -7.323 -12.742 1.00 98.50 431 ILE A O 1
ATOM 3492 N N . CYS A 1 432 ? -0.645 -7.573 -14.519 1.00 98.75 432 CYS A N 1
ATOM 3493 C CA . CYS A 1 432 ? -0.428 -9.002 -14.307 1.00 98.75 432 CYS A CA 1
ATOM 3494 C C . CYS A 1 432 ? 0.287 -9.312 -12.981 1.00 98.75 432 CYS A C 1
ATOM 3496 O O . CYS A 1 432 ? -0.159 -10.193 -12.243 1.00 98.75 432 CYS A O 1
ATOM 3498 N N . LEU A 1 433 ? 1.386 -8.616 -12.671 1.00 98.81 433 LEU A N 1
ATOM 3499 C CA . LEU A 1 433 ? 2.173 -8.875 -11.459 1.00 98.81 433 LEU A CA 1
ATOM 3500 C C . LEU A 1 433 ? 1.404 -8.500 -10.190 1.00 98.81 433 LEU A C 1
ATOM 3502 O O . LEU A 1 433 ? 1.330 -9.298 -9.258 1.00 98.81 433 LEU A O 1
ATOM 3506 N N . LEU A 1 434 ? 0.788 -7.318 -10.167 1.00 98.75 434 LEU A N 1
ATOM 3507 C CA . LEU A 1 434 ? -0.004 -6.858 -9.031 1.00 98.75 434 LEU A CA 1
ATOM 3508 C C . LEU A 1 434 ? -1.254 -7.726 -8.846 1.00 98.75 434 LEU A C 1
ATOM 3510 O O . LEU A 1 434 ? -1.526 -8.175 -7.736 1.00 98.75 434 LEU A O 1
ATOM 3514 N N . GLY A 1 435 ? -1.984 -8.018 -9.927 1.00 98.62 435 GLY A N 1
ATOM 3515 C CA . GLY A 1 435 ? -3.222 -8.798 -9.871 1.00 98.62 435 GLY A CA 1
ATOM 3516 C C . GLY A 1 435 ? -2.993 -10.219 -9.359 1.00 98.62 435 GLY A C 1
ATOM 3517 O O . GLY A 1 435 ? -3.761 -10.719 -8.537 1.00 98.62 435 GLY A O 1
ATOM 3518 N N . LYS A 1 436 ? -1.885 -10.853 -9.769 1.00 98.75 436 LYS A N 1
ATOM 3519 C CA . LYS A 1 436 ? -1.464 -12.150 -9.223 1.00 98.75 436 LYS A CA 1
ATOM 3520 C C . LYS A 1 436 ? -1.118 -12.072 -7.736 1.00 98.75 436 LYS A C 1
ATOM 3522 O O . LYS A 1 436 ? -1.557 -12.942 -6.993 1.00 98.75 436 LYS A O 1
ATOM 3527 N N . GLN A 1 437 ? -0.366 -11.058 -7.295 1.00 98.81 437 GLN A N 1
ATOM 3528 C CA . GLN A 1 437 ? -0.009 -10.931 -5.877 1.00 98.81 437 GLN A CA 1
ATOM 3529 C C . GLN A 1 437 ? -1.251 -10.722 -5.007 1.00 98.81 437 GLN A C 1
ATOM 3531 O O . GLN A 1 437 ? -1.441 -11.470 -4.055 1.00 98.81 437 GLN A O 1
ATOM 3536 N N . PHE A 1 438 ? -2.119 -9.763 -5.344 1.00 98.81 438 PHE A N 1
ATOM 3537 C CA . PHE A 1 438 ? -3.338 -9.515 -4.567 1.00 98.81 438 PHE A CA 1
ATOM 3538 C C . PHE A 1 438 ? -4.298 -10.711 -4.608 1.00 98.81 438 PHE A C 1
ATOM 3540 O O . PHE A 1 438 ? -4.873 -11.070 -3.585 1.00 98.81 438 PHE A O 1
ATOM 3547 N N . SER A 1 439 ? -4.406 -11.426 -5.736 1.00 98.69 439 SER A N 1
ATOM 3548 C CA . SER A 1 439 ? -5.176 -12.676 -5.756 1.00 98.69 439 SER A CA 1
ATOM 3549 C C . SER A 1 439 ? -4.603 -13.709 -4.784 1.00 98.69 439 SER A C 1
ATOM 3551 O O . SER A 1 439 ? -5.382 -14.423 -4.156 1.00 98.69 439 SER A O 1
ATOM 3553 N N . ASN A 1 440 ? -3.278 -13.833 -4.684 1.00 98.69 440 ASN A N 1
ATOM 3554 C CA . ASN A 1 440 ? -2.647 -14.780 -3.767 1.00 98.69 440 ASN A CA 1
ATOM 3555 C C . ASN A 1 440 ? -2.824 -14.358 -2.307 1.00 98.69 440 ASN A C 1
ATOM 3557 O O . ASN A 1 440 ? -3.113 -15.207 -1.474 1.00 98.69 440 ASN A O 1
ATOM 3561 N N . LEU A 1 441 ? -2.715 -13.062 -2.008 1.00 98.62 441 LEU A N 1
ATOM 3562 C CA . LEU A 1 441 ? -2.929 -12.522 -0.664 1.00 98.62 441 LEU A CA 1
ATOM 3563 C C . LEU A 1 441 ? -4.346 -12.787 -0.154 1.00 98.62 441 LEU A C 1
ATOM 3565 O O . LEU A 1 441 ? -4.514 -13.145 1.003 1.00 98.62 441 LEU A O 1
ATOM 3569 N N . ARG A 1 442 ? -5.360 -12.675 -1.018 1.00 98.25 442 ARG A N 1
ATOM 3570 C CA . ARG A 1 442 ? -6.748 -13.003 -0.663 1.00 98.25 442 ARG A CA 1
ATOM 3571 C C . ARG A 1 442 ? -6.976 -14.509 -0.495 1.00 98.25 442 ARG A C 1
ATOM 3573 O O . ARG A 1 442 ? -7.601 -14.943 0.468 1.00 98.25 442 ARG A O 1
ATOM 3580 N N . LYS A 1 443 ? -6.503 -15.317 -1.449 1.00 98.44 443 LYS A N 1
ATOM 3581 C CA . LYS A 1 443 ? -6.778 -16.767 -1.493 1.00 98.44 443 LYS A CA 1
ATOM 3582 C C . LYS A 1 443 ? -5.931 -17.578 -0.514 1.00 98.44 443 LYS A C 1
ATOM 3584 O O . LYS A 1 443 ? -6.409 -18.581 -0.003 1.00 98.44 443 LYS A O 1
ATOM 3589 N N . GLY A 1 444 ? -4.698 -17.160 -0.254 1.00 98.12 444 GLY A N 1
ATOM 3590 C CA . GLY A 1 444 ? -3.774 -17.848 0.649 1.00 98.12 444 GLY A CA 1
ATOM 3591 C C . GLY A 1 444 ? -3.910 -17.438 2.117 1.00 98.12 444 GLY A C 1
ATOM 3592 O O . GLY A 1 444 ? -3.251 -18.019 2.972 1.00 98.12 444 GLY A O 1
ATOM 3593 N N . ASP A 1 445 ? -4.758 -16.456 2.434 1.00 98.31 445 ASP A N 1
ATOM 3594 C CA . ASP A 1 445 ? -4.976 -15.990 3.802 1.00 98.31 445 ASP A CA 1
ATOM 3595 C C . ASP A 1 445 ? -6.147 -16.729 4.465 1.00 98.31 445 ASP A C 1
ATOM 3597 O O . ASP A 1 445 ? -7.319 -16.458 4.197 1.00 98.31 445 ASP A O 1
ATOM 3601 N N . ARG A 1 446 ? -5.841 -17.647 5.389 1.00 97.38 446 ARG A N 1
ATOM 3602 C CA . ARG A 1 446 ? -6.851 -18.389 6.163 1.00 97.38 446 ARG A CA 1
ATOM 3603 C C . ARG A 1 446 ? -7.743 -17.463 6.981 1.00 97.38 446 ARG A C 1
ATOM 3605 O O . ARG A 1 446 ? -8.889 -17.811 7.245 1.00 97.38 446 ARG A O 1
ATOM 3612 N N . PHE A 1 447 ? -7.221 -16.314 7.385 1.00 98.12 447 PHE A N 1
ATOM 3613 C CA . PHE A 1 447 ? -7.925 -15.324 8.188 1.00 98.12 447 PHE A CA 1
ATOM 3614 C C . PHE A 1 447 ? -8.505 -14.183 7.337 1.00 98.12 447 PHE A C 1
ATOM 3616 O O . PHE A 1 447 ? -8.904 -13.162 7.904 1.00 98.12 447 PHE A O 1
ATOM 3623 N N . TRP A 1 448 ? -8.531 -14.324 6.001 1.00 98.50 448 TRP A N 1
ATOM 3624 C CA . TRP A 1 448 ? -9.257 -13.408 5.119 1.00 98.50 448 TRP A CA 1
ATOM 3625 C C . TRP A 1 448 ? -10.661 -13.192 5.673 1.00 98.50 448 TRP A C 1
ATOM 3627 O O . TRP A 1 448 ? -11.341 -14.171 5.981 1.00 98.50 448 TRP A O 1
ATOM 3637 N N . TYR A 1 449 ? -11.090 -11.937 5.816 1.00 98.06 449 TYR A N 1
ATOM 3638 C CA . TYR A 1 449 ? -12.262 -11.632 6.639 1.00 98.06 449 TYR A CA 1
ATOM 3639 C C . TYR A 1 449 ? -13.543 -12.359 6.188 1.00 98.06 449 TYR A C 1
ATOM 3641 O O . TYR A 1 449 ? -14.339 -12.754 7.033 1.00 98.06 449 TYR A O 1
ATOM 3649 N N . GLU A 1 450 ? -13.715 -12.632 4.890 1.00 97.94 450 GLU A N 1
ATOM 3650 C CA . GLU A 1 450 ? -14.881 -13.362 4.365 1.00 97.94 450 GLU A CA 1
ATOM 3651 C C . GLU A 1 450 ? -14.789 -14.894 4.530 1.00 97.94 450 GLU A C 1
ATOM 3653 O O . GLU A 1 450 ? -15.755 -15.607 4.251 1.00 97.94 450 GLU A O 1
ATOM 3658 N N . ASN A 1 451 ? -13.641 -15.441 4.947 1.00 97.06 451 ASN A N 1
ATOM 3659 C CA . ASN A 1 451 ? -13.472 -16.879 5.135 1.00 97.06 451 ASN A CA 1
ATOM 3660 C C . ASN A 1 451 ? -14.168 -17.356 6.414 1.00 97.06 451 ASN A C 1
ATOM 3662 O O . ASN A 1 451 ? -13.662 -17.207 7.522 1.00 97.06 451 ASN A O 1
ATOM 3666 N N . LEU A 1 452 ? -15.308 -18.024 6.249 1.00 95.19 452 LEU A N 1
ATOM 3667 C CA . LEU A 1 452 ? -16.099 -18.543 7.366 1.00 95.19 452 LEU A CA 1
ATOM 3668 C C . LEU A 1 452 ? -15.596 -19.885 7.928 1.00 95.19 452 LEU A C 1
ATOM 3670 O O . LEU A 1 452 ? -16.105 -20.364 8.941 1.00 95.19 452 LEU A O 1
ATOM 3674 N N . ASN A 1 453 ? -14.599 -20.505 7.292 1.00 92.94 453 ASN A N 1
ATOM 3675 C CA . ASN A 1 453 ? -14.182 -21.881 7.568 1.00 92.94 453 ASN A CA 1
ATOM 3676 C C . ASN A 1 453 ? -13.003 -21.977 8.555 1.00 92.94 453 ASN A C 1
ATOM 3678 O O . ASN A 1 453 ? -12.072 -22.755 8.347 1.00 92.94 453 ASN A O 1
ATOM 3682 N N . HIS A 1 454 ? -13.022 -21.201 9.642 1.00 93.06 454 HIS A N 1
ATOM 3683 C CA . HIS A 1 454 ? -12.072 -21.361 10.747 1.00 93.06 454 HIS A CA 1
ATOM 3684 C C . HIS A 1 454 ? -12.683 -20.936 12.099 1.00 93.06 454 HIS A C 1
ATOM 3686 O O . HIS A 1 454 ? -13.622 -20.144 12.126 1.00 93.06 454 HIS A O 1
ATOM 3692 N N . PRO A 1 455 ? -12.163 -21.417 13.249 1.00 92.06 455 PRO A N 1
ATOM 3693 C CA . PRO A 1 455 ? -12.781 -21.180 14.565 1.00 92.06 455 PRO A CA 1
ATOM 3694 C C . PRO A 1 455 ? -12.868 -19.722 15.021 1.00 92.06 455 PRO A C 1
ATOM 3696 O O . PRO A 1 455 ? -13.613 -19.416 15.943 1.00 92.06 455 PRO A O 1
ATOM 3699 N N . GLY A 1 456 ? -12.080 -18.839 14.413 1.00 91.44 456 GLY A N 1
ATOM 3700 C CA . GLY A 1 456 ? -12.102 -17.406 14.683 1.00 91.44 456 GLY A CA 1
ATOM 3701 C C . GLY A 1 456 ? -12.799 -16.594 13.603 1.00 91.44 456 GLY A C 1
ATOM 3702 O O . GLY A 1 456 ? -12.560 -15.395 13.555 1.00 91.44 456 GLY A O 1
ATOM 3703 N N . ALA A 1 457 ? -13.572 -17.209 12.708 1.00 96.12 457 ALA A N 1
ATOM 3704 C CA . ALA A 1 457 ? -14.257 -16.494 11.638 1.00 96.12 457 ALA A CA 1
ATOM 3705 C C . ALA A 1 457 ? -15.281 -15.490 12.186 1.00 96.12 457 ALA A C 1
ATOM 3707 O O . ALA A 1 457 ? -15.746 -15.600 13.323 1.00 96.12 457 ALA A O 1
ATOM 3708 N N . PHE A 1 458 ? -15.630 -14.493 11.377 1.00 97.44 458 PHE A N 1
ATOM 3709 C CA . PHE A 1 458 ? -16.790 -13.654 11.661 1.00 97.44 458 PHE A CA 1
ATOM 3710 C C . PHE A 1 458 ? -18.089 -14.442 11.485 1.00 97.44 458 PHE A C 1
ATOM 3712 O O . PHE A 1 458 ? -18.157 -15.413 10.732 1.00 97.44 458 PHE A O 1
ATOM 3719 N N . THR A 1 459 ? -19.151 -14.020 12.162 1.00 96.38 459 THR A N 1
ATOM 3720 C CA . THR A 1 459 ? -20.500 -14.495 11.846 1.00 96.38 459 THR A CA 1
ATOM 3721 C C . THR A 1 459 ? -21.025 -13.798 10.589 1.00 96.38 459 THR A C 1
ATOM 3723 O O . THR A 1 459 ? -20.514 -12.764 10.159 1.00 96.38 459 THR A O 1
ATOM 3726 N N . LYS A 1 460 ? -22.096 -14.333 9.993 1.00 95.62 460 LYS A N 1
ATOM 3727 C CA . LYS A 1 460 ? -22.740 -13.690 8.837 1.00 95.62 460 LYS A CA 1
ATOM 3728 C C . LYS A 1 460 ? -23.273 -12.294 9.161 1.00 95.62 460 LYS A C 1
ATOM 3730 O O . LYS A 1 460 ? -23.287 -11.447 8.278 1.00 95.62 460 LYS A O 1
ATOM 3735 N N . ASP A 1 461 ? -23.720 -12.062 10.392 1.00 96.62 461 ASP A N 1
ATOM 3736 C CA . ASP A 1 461 ? -24.239 -10.756 10.798 1.00 96.62 461 ASP A CA 1
ATOM 3737 C C . ASP A 1 461 ? -23.105 -9.762 11.057 1.00 96.62 461 ASP A C 1
ATOM 3739 O O . ASP A 1 461 ? -23.206 -8.621 10.627 1.00 96.62 461 ASP A O 1
ATOM 3743 N N . GLN A 1 462 ? -21.980 -10.216 11.616 1.00 98.00 462 GLN A N 1
ATOM 3744 C CA . GLN A 1 462 ? -20.754 -9.414 11.698 1.00 98.00 462 GLN A CA 1
ATOM 3745 C C . GLN A 1 462 ? -20.239 -9.010 10.305 1.00 98.00 462 GLN A C 1
ATOM 3747 O O . GLN A 1 462 ? -19.893 -7.852 10.087 1.00 98.00 462 GLN A O 1
ATOM 3752 N N . LEU A 1 463 ? -20.244 -9.931 9.332 1.00 97.56 463 LEU A N 1
ATOM 3753 C CA . LEU A 1 463 ? -19.832 -9.624 7.955 1.00 97.56 463 LEU A CA 1
ATOM 3754 C C . LEU A 1 463 ? -20.719 -8.581 7.271 1.00 97.56 463 LEU A C 1
ATOM 3756 O O . LEU A 1 463 ? -20.200 -7.720 6.567 1.00 97.56 463 LEU A O 1
ATOM 3760 N N . LYS A 1 464 ? -22.039 -8.624 7.491 1.00 97.25 464 LYS A N 1
ATOM 3761 C CA . LYS A 1 464 ? -22.955 -7.608 6.947 1.00 97.25 464 LYS A CA 1
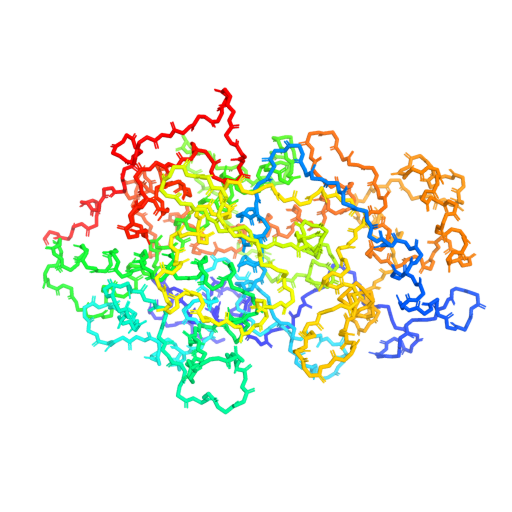ATOM 3762 C C . LYS A 1 464 ? -22.630 -6.205 7.447 1.00 97.25 464 LYS A C 1
ATOM 3764 O O . LYS A 1 464 ? -22.866 -5.254 6.711 1.00 97.25 464 LYS A O 1
ATOM 3769 N N . GLU A 1 465 ? -22.133 -6.075 8.675 1.00 98.31 465 GLU A N 1
ATOM 3770 C CA . GLU A 1 465 ? -21.700 -4.786 9.214 1.00 98.31 465 GLU A CA 1
ATOM 3771 C C . GLU A 1 465 ? -20.367 -4.353 8.598 1.00 98.31 465 GLU A C 1
ATOM 3773 O O . GLU A 1 465 ? -20.266 -3.225 8.123 1.00 98.31 465 GLU A O 1
ATOM 3778 N N . ILE A 1 466 ? -19.392 -5.262 8.482 1.00 98.38 466 ILE A N 1
ATOM 3779 C CA . ILE A 1 466 ? -18.091 -4.971 7.849 1.00 98.38 466 ILE A CA 1
ATOM 3780 C C . ILE A 1 466 ? -18.259 -4.501 6.395 1.00 98.38 466 ILE A C 1
ATOM 3782 O O . ILE A 1 466 ? -17.570 -3.579 5.970 1.00 98.38 466 ILE A O 1
ATOM 3786 N N . TYR A 1 467 ? -19.206 -5.064 5.637 1.00 98.19 467 TYR A N 1
ATOM 3787 C CA . TYR A 1 467 ? -19.481 -4.644 4.255 1.00 98.19 467 TYR A CA 1
ATOM 3788 C C . TYR A 1 467 ? -20.001 -3.203 4.106 1.00 98.19 467 TYR A C 1
ATOM 3790 O O . TYR A 1 467 ? -20.025 -2.678 2.995 1.00 98.19 467 TYR A O 1
ATOM 3798 N N . LYS A 1 468 ? -20.423 -2.547 5.194 1.00 97.62 468 LYS A N 1
ATOM 3799 C CA . LYS A 1 468 ? -20.845 -1.136 5.171 1.00 97.62 468 LYS A CA 1
ATOM 3800 C C . LYS A 1 468 ? -19.679 -0.165 5.363 1.00 97.62 468 LYS A C 1
ATOM 3802 O O . LYS A 1 468 ? -19.854 1.032 5.133 1.00 97.62 468 LYS A O 1
ATOM 3807 N N . VAL A 1 469 ? -18.530 -0.653 5.832 1.00 98.00 469 VAL A N 1
ATOM 3808 C CA . VAL A 1 469 ? -17.383 0.183 6.188 1.00 98.00 469 VAL A CA 1
ATOM 3809 C C . VAL A 1 469 ? -16.769 0.799 4.934 1.00 98.00 469 VAL A C 1
ATOM 3811 O O . VAL A 1 469 ? -16.622 0.148 3.904 1.00 98.00 469 VAL A O 1
ATOM 3814 N N . SER A 1 470 ? -16.399 2.074 5.031 1.00 98.62 470 SER A N 1
ATOM 3815 C CA . SER A 1 470 ? -15.782 2.850 3.951 1.00 98.62 470 SER A CA 1
ATOM 3816 C C . SER A 1 470 ? -14.636 3.692 4.492 1.00 98.62 470 SER A C 1
ATOM 3818 O O . SER A 1 470 ? -14.642 4.068 5.669 1.00 98.62 470 SER A O 1
ATOM 3820 N N . GLN A 1 471 ? -13.675 4.068 3.642 1.00 98.69 471 GLN A N 1
ATOM 3821 C CA . GLN A 1 471 ? -12.590 4.954 4.073 1.00 98.69 471 GLN A CA 1
ATOM 3822 C C . GLN A 1 471 ? -13.118 6.316 4.556 1.00 98.69 471 GLN A C 1
ATOM 3824 O O . GLN A 1 471 ? -12.509 6.938 5.428 1.00 98.69 471 GLN A O 1
ATOM 3829 N N . ALA A 1 472 ? -14.260 6.767 4.022 1.00 98.62 472 ALA A N 1
ATOM 3830 C CA . ALA A 1 472 ? -14.930 7.987 4.466 1.00 98.62 472 ALA A CA 1
ATOM 3831 C C . ALA A 1 472 ? -15.411 7.875 5.922 1.00 98.62 472 ALA A C 1
ATOM 3833 O O . ALA A 1 472 ? -15.179 8.788 6.713 1.00 98.62 472 ALA A O 1
ATOM 3834 N N . ARG A 1 473 ? -16.015 6.735 6.291 1.00 98.44 473 ARG A N 1
ATOM 3835 C CA . ARG A 1 473 ? -16.453 6.456 7.666 1.00 98.44 473 ARG A CA 1
ATOM 3836 C C . ARG A 1 473 ? -15.276 6.427 8.637 1.00 98.44 473 ARG A C 1
ATOM 3838 O O . ARG A 1 473 ? -15.319 7.119 9.649 1.00 98.44 473 ARG A O 1
ATOM 3845 N N . ILE A 1 474 ? -14.208 5.715 8.269 1.00 98.75 474 ILE A N 1
ATOM 3846 C CA . ILE A 1 474 ? -12.978 5.629 9.068 1.00 98.75 474 ILE A CA 1
ATOM 3847 C C . ILE A 1 474 ? -12.392 7.023 9.334 1.00 98.75 474 ILE A C 1
ATOM 3849 O O . ILE A 1 474 ? -11.964 7.295 10.448 1.00 98.75 474 ILE A O 1
ATOM 3853 N N . ILE A 1 475 ? -12.398 7.936 8.356 1.00 98.75 475 ILE A N 1
ATOM 3854 C CA . ILE A 1 475 ? -11.951 9.323 8.585 1.00 98.75 475 ILE A CA 1
ATOM 3855 C C . ILE A 1 475 ? -12.894 10.045 9.553 1.00 98.75 475 ILE A C 1
ATOM 3857 O O . ILE A 1 475 ? -12.427 10.659 10.506 1.00 98.75 475 ILE A O 1
ATOM 3861 N N . CYS A 1 476 ? -14.207 9.958 9.339 1.00 98.50 476 CYS A N 1
ATOM 3862 C CA . CYS A 1 476 ? -15.181 10.653 10.175 1.00 98.50 476 CYS A CA 1
ATOM 3863 C C . CYS A 1 476 ? -15.174 10.201 11.647 1.00 98.50 476 CYS A C 1
ATOM 3865 O O . CYS A 1 476 ? -15.404 11.027 12.522 1.00 98.50 476 CYS A O 1
ATOM 3867 N N . ASP A 1 477 ? -14.932 8.918 11.935 1.00 98.06 477 ASP A N 1
ATOM 3868 C CA . ASP A 1 477 ? -14.885 8.414 13.320 1.00 98.06 477 ASP A CA 1
ATOM 3869 C C . ASP A 1 477 ? -13.558 8.718 14.030 1.00 98.06 477 ASP A C 1
ATOM 3871 O O . ASP A 1 477 ? -13.501 8.730 15.259 1.00 98.06 477 ASP A O 1
ATOM 3875 N N . ASN A 1 478 ? -12.492 8.996 13.271 1.00 98.12 478 ASN A N 1
ATOM 3876 C CA . ASN A 1 478 ? -11.126 9.073 13.796 1.00 98.12 478 ASN A CA 1
ATOM 3877 C C . ASN A 1 478 ? -10.430 10.419 13.570 1.00 98.12 478 ASN A C 1
ATOM 3879 O O . ASN A 1 478 ? -9.227 10.530 13.820 1.00 98.12 478 ASN A O 1
ATOM 3883 N N . SER A 1 479 ? -11.159 11.440 13.135 1.00 96.81 479 SER A N 1
ATOM 3884 C CA . SER A 1 479 ? -10.715 12.837 13.106 1.00 96.81 479 SER A CA 1
ATOM 3885 C C . SER A 1 479 ? -11.253 13.621 14.304 1.00 96.81 479 SER A C 1
ATOM 3887 O O . SER A 1 479 ? -12.239 13.218 14.915 1.00 96.81 479 SER A O 1
ATOM 3889 N N . ASP A 1 480 ? -10.594 14.722 14.673 1.00 94.31 480 ASP A N 1
ATOM 3890 C CA . ASP A 1 480 ? -11.005 15.547 15.818 1.00 94.31 480 ASP A CA 1
ATOM 3891 C C . ASP A 1 480 ? -12.178 16.480 15.438 1.00 94.31 480 ASP A C 1
ATOM 3893 O O . ASP A 1 480 ? -13.114 16.643 16.222 1.00 94.31 480 ASP A O 1
ATOM 3897 N N . ASP A 1 481 ? -12.161 17.082 14.242 1.00 93.12 481 ASP A N 1
ATOM 3898 C CA . ASP A 1 481 ? -13.139 18.098 13.818 1.00 93.12 481 ASP A CA 1
ATOM 3899 C C . ASP A 1 481 ? -13.591 18.009 12.340 1.00 93.12 481 ASP A C 1
ATOM 3901 O O . ASP A 1 481 ? -14.224 18.928 11.805 1.00 93.12 481 ASP A O 1
ATOM 3905 N N . ILE A 1 482 ? -13.335 16.892 11.653 1.00 96.94 482 ILE A N 1
ATOM 3906 C CA . ILE A 1 482 ? -13.833 16.674 10.285 1.00 96.94 482 ILE A CA 1
ATOM 3907 C C . ILE A 1 482 ? -15.308 16.254 10.308 1.00 96.94 482 ILE A C 1
ATOM 3909 O O . ILE A 1 482 ? -15.649 15.147 10.703 1.00 96.94 482 ILE A O 1
ATOM 3913 N N . GLN A 1 483 ? -16.182 17.139 9.817 1.00 96.50 483 GLN A N 1
ATOM 3914 C CA . GLN A 1 483 ? -17.637 16.913 9.752 1.00 96.50 483 GLN A CA 1
ATOM 3915 C C . GLN A 1 483 ? -18.141 16.487 8.368 1.00 96.50 483 GLN A C 1
ATOM 3917 O O . GLN A 1 483 ? -19.265 16.005 8.235 1.00 96.50 483 GLN A O 1
ATOM 3922 N N . LYS A 1 484 ? -17.334 16.693 7.320 1.00 97.62 484 LYS A N 1
ATOM 3923 C CA . LYS A 1 484 ? -17.675 16.343 5.937 1.00 97.62 484 LYS A CA 1
ATOM 3924 C C . LYS A 1 484 ? -16.494 15.707 5.236 1.00 97.62 484 LYS A C 1
ATOM 3926 O O . LYS A 1 484 ? -15.380 16.221 5.345 1.00 97.62 484 LYS A O 1
ATOM 3931 N N . VAL A 1 485 ? -16.748 14.660 4.458 1.00 97.69 485 VAL A N 1
ATOM 3932 C CA . VAL A 1 485 ? -15.742 13.912 3.685 1.00 97.69 485 VAL A CA 1
ATOM 3933 C C . VAL A 1 485 ? -16.345 13.533 2.323 1.00 97.69 485 VAL A C 1
ATOM 3935 O O . VAL A 1 485 ? -17.553 13.302 2.251 1.00 97.69 485 VAL A O 1
ATOM 3938 N N . PRO A 1 486 ? -15.577 13.477 1.218 1.00 97.31 486 PRO A N 1
ATOM 3939 C CA . PRO A 1 486 ? -16.080 12.950 -0.047 1.00 97.31 486 PRO A CA 1
ATOM 3940 C C . PRO A 1 486 ? -16.580 11.513 0.108 1.00 97.31 486 PRO A C 1
ATOM 3942 O O . PRO A 1 486 ? -15.993 10.731 0.856 1.00 97.31 486 PRO A O 1
ATOM 3945 N N . LYS A 1 487 ? -17.616 11.145 -0.653 1.00 97.12 487 LYS A N 1
ATOM 3946 C CA . LYS A 1 487 ? -18.185 9.787 -0.658 1.00 97.12 487 LYS A CA 1
ATOM 3947 C C . LYS A 1 487 ? -17.117 8.690 -0.779 1.00 97.12 487 LYS A C 1
ATOM 3949 O O . LYS A 1 487 ? -17.191 7.691 -0.074 1.00 97.12 487 LYS A O 1
ATOM 3954 N N . ASN A 1 488 ? -16.143 8.871 -1.665 1.00 97.75 488 ASN A N 1
ATOM 3955 C CA . ASN A 1 488 ? -14.913 8.096 -1.730 1.00 97.75 488 ASN A CA 1
ATOM 3956 C C . ASN A 1 488 ? -13.722 9.069 -1.620 1.00 97.75 488 ASN A C 1
ATOM 3958 O O . ASN A 1 488 ? -13.451 9.807 -2.574 1.00 97.75 488 ASN A O 1
ATOM 3962 N N . PRO A 1 489 ? -12.998 9.087 -0.487 1.00 97.94 489 PRO A N 1
ATOM 3963 C 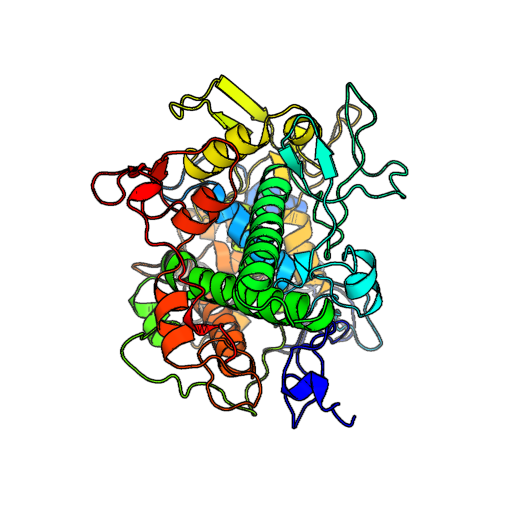CA . PRO A 1 489 ? -11.936 10.055 -0.226 1.00 97.94 489 PRO A CA 1
ATOM 3964 C C . PRO A 1 489 ? -10.645 9.772 -1.008 1.00 97.94 489 PRO A C 1
ATOM 3966 O O . PRO A 1 489 ? -9.724 10.588 -0.972 1.00 97.94 489 PRO A O 1
ATOM 3969 N N . PHE A 1 490 ? -10.564 8.656 -1.743 1.00 97.88 490 PHE A N 1
ATOM 3970 C CA . PHE A 1 490 ? -9.496 8.418 -2.718 1.00 97.88 490 PHE A CA 1
ATOM 3971 C C . PHE A 1 490 ? -9.669 9.237 -4.003 1.00 97.88 490 PHE A C 1
ATOM 3973 O O . PHE A 1 490 ? -8.734 9.309 -4.799 1.00 97.88 490 PHE A O 1
ATOM 3980 N N . PHE A 1 491 ? -10.827 9.875 -4.200 1.00 96.62 491 PHE A N 1
ATOM 3981 C CA . PHE A 1 491 ? -11.101 10.770 -5.321 1.00 96.62 491 PHE A CA 1
ATOM 3982 C C . PHE A 1 491 ? -11.430 12.184 -4.845 1.00 96.62 491 PHE A C 1
ATOM 3984 O O . PHE A 1 491 ? -12.055 12.378 -3.803 1.00 96.62 491 PHE A O 1
ATOM 3991 N N . THR A 1 492 ? -11.035 13.190 -5.627 1.00 93.06 492 THR A N 1
ATOM 3992 C CA . THR A 1 492 ? -11.437 14.573 -5.363 1.00 93.06 492 THR A CA 1
ATOM 3993 C C . THR A 1 492 ? -12.946 14.738 -5.503 1.00 93.06 492 THR A C 1
ATOM 3995 O O . THR A 1 492 ? -13.630 13.926 -6.135 1.00 93.06 492 THR A O 1
ATOM 3998 N N . THR A 1 493 ? -13.476 15.813 -4.925 1.00 93.25 493 THR A N 1
ATOM 3999 C CA . THR A 1 493 ? -14.903 16.123 -4.990 1.00 93.25 493 THR A CA 1
ATOM 4000 C C . THR A 1 493 ? -15.365 16.358 -6.424 1.00 93.25 493 THR A C 1
ATOM 4002 O O . THR A 1 493 ? -14.714 17.039 -7.218 1.00 93.25 493 THR A O 1
ATOM 4005 N N . SER A 1 494 ? -16.512 15.783 -6.766 1.00 93.31 494 SER A N 1
ATOM 4006 C CA . SER A 1 494 ? -17.149 15.939 -8.072 1.00 93.31 494 SER A CA 1
ATOM 4007 C C . SER A 1 494 ? -18.660 15.742 -7.949 1.00 93.31 494 SER A C 1
ATOM 4009 O O . SER A 1 494 ? -19.175 15.464 -6.867 1.00 93.31 494 SER A O 1
ATOM 4011 N N . TYR A 1 495 ? -19.386 15.866 -9.061 1.00 93.31 495 TYR A N 1
ATOM 4012 C CA . TYR A 1 495 ? -20.812 15.536 -9.092 1.00 93.31 495 TYR A CA 1
ATOM 4013 C C . TYR A 1 495 ? -21.082 14.058 -8.742 1.00 93.31 495 TYR A C 1
ATOM 4015 O O . TYR A 1 495 ? -22.053 13.754 -8.057 1.00 93.31 495 TYR A O 1
ATOM 4023 N N . GLU A 1 496 ? -20.205 13.144 -9.172 1.00 93.75 496 GLU A N 1
ATOM 4024 C CA . GLU A 1 496 ? -20.319 11.700 -8.906 1.00 93.75 496 GLU A CA 1
ATOM 4025 C C . GLU A 1 496 ? -19.732 11.297 -7.541 1.00 93.75 496 GLU A C 1
ATOM 4027 O O . GLU A 1 496 ? -20.088 10.252 -6.988 1.00 93.75 496 GLU A O 1
ATOM 4032 N N . ASN A 1 497 ? -18.862 12.144 -6.982 1.00 96.38 497 ASN A N 1
ATOM 4033 C CA . ASN A 1 497 ? -18.212 11.974 -5.686 1.00 96.38 497 ASN A CA 1
ATOM 4034 C C . ASN A 1 497 ? -18.427 13.213 -4.787 1.00 96.38 497 ASN A C 1
ATOM 4036 O O . ASN A 1 497 ? -17.479 13.967 -4.539 1.00 96.38 497 ASN A O 1
ATOM 4040 N N . PRO A 1 498 ? -19.668 13.488 -4.346 1.00 97.06 498 PRO A N 1
ATOM 4041 C CA . PRO A 1 498 ? -19.970 14.668 -3.542 1.00 97.06 498 PRO A CA 1
ATOM 4042 C C . PRO A 1 498 ? -19.394 14.554 -2.123 1.00 97.06 498 PRO A C 1
ATOM 4044 O O . PRO A 1 498 ? -19.110 13.457 -1.638 1.00 97.06 498 PRO A O 1
ATOM 4047 N N . MET A 1 499 ? -19.273 15.695 -1.441 1.00 97.19 499 MET A N 1
ATOM 4048 C CA . MET A 1 499 ? -19.067 15.731 0.011 1.00 97.19 499 MET A CA 1
ATOM 4049 C C . MET A 1 499 ? -20.317 15.208 0.717 1.00 97.19 499 MET A C 1
ATOM 4051 O O . MET A 1 499 ? -21.425 15.632 0.386 1.00 97.19 499 MET A O 1
ATOM 4055 N N . LEU A 1 500 ? -20.128 14.332 1.696 1.00 97.75 500 LEU A N 1
ATOM 4056 C CA . LEU A 1 500 ? -21.171 13.826 2.578 1.00 97.75 500 LEU A CA 1
ATOM 4057 C C . LEU A 1 500 ? -20.940 14.360 3.989 1.00 97.75 500 LEU A C 1
ATOM 4059 O O . LEU A 1 500 ? -19.793 14.485 4.423 1.00 97.75 500 LEU A O 1
ATOM 4063 N N . ASP A 1 501 ? -22.025 14.669 4.689 1.00 98.12 501 ASP A N 1
ATOM 4064 C CA . ASP A 1 501 ? -22.002 14.906 6.127 1.00 98.12 501 ASP A CA 1
ATOM 4065 C C . ASP A 1 501 ? -21.685 13.585 6.843 1.00 98.12 501 ASP A C 1
ATOM 4067 O O . ASP A 1 501 ? -22.221 12.531 6.496 1.00 98.12 501 ASP A O 1
ATOM 4071 N N . CYS A 1 502 ? -20.796 13.623 7.837 1.00 98.06 502 CYS A N 1
ATOM 4072 C CA . CYS A 1 502 ? -20.361 12.422 8.545 1.00 98.06 502 CYS A CA 1
ATOM 4073 C C . CYS A 1 502 ? -21.530 11.685 9.216 1.00 98.06 502 CYS A C 1
ATOM 4075 O O . CYS A 1 502 ? -21.466 10.470 9.354 1.00 98.06 502 CYS A O 1
ATOM 4077 N N . ASP A 1 503 ? -22.613 12.363 9.590 1.00 97.62 503 ASP A N 1
ATOM 4078 C CA . ASP A 1 503 ? -23.802 11.716 10.161 1.00 97.62 503 ASP A CA 1
ATOM 4079 C C . ASP A 1 503 ? -24.592 10.867 9.147 1.00 97.62 503 ASP A C 1
ATOM 4081 O O . ASP A 1 503 ? -25.274 9.921 9.543 1.00 97.62 503 ASP A O 1
ATOM 4085 N N . ASP A 1 504 ? -24.455 11.148 7.847 1.00 97.50 504 ASP A N 1
ATOM 4086 C CA . ASP A 1 504 ? -25.136 10.418 6.769 1.00 97.50 504 ASP A CA 1
ATOM 4087 C C . ASP A 1 504 ? -24.349 9.181 6.295 1.00 97.50 504 ASP A C 1
ATOM 4089 O O . ASP A 1 504 ? -24.859 8.364 5.521 1.00 97.50 504 ASP A O 1
ATOM 4093 N N . ILE A 1 505 ? -23.096 9.027 6.737 1.00 98.06 505 ILE A N 1
ATOM 4094 C CA . ILE A 1 505 ? -22.235 7.904 6.355 1.00 98.06 505 ILE A CA 1
ATOM 4095 C C . ILE A 1 505 ? -22.479 6.726 7.315 1.00 98.06 505 ILE A C 1
ATOM 4097 O O . ILE A 1 505 ? -22.282 6.890 8.525 1.00 98.06 505 ILE A O 1
ATOM 4101 N N . PRO A 1 506 ? -22.846 5.526 6.811 1.00 97.44 506 PRO A N 1
ATOM 4102 C CA . PRO A 1 506 ? -23.149 4.362 7.644 1.00 97.44 506 PRO A CA 1
ATOM 4103 C C . PRO A 1 506 ? -22.050 4.037 8.659 1.00 97.44 506 PRO A C 1
ATOM 4105 O O . PRO A 1 506 ? -20.879 3.956 8.297 1.00 97.44 506 PRO A O 1
ATOM 4108 N N . LYS A 1 507 ? -22.445 3.823 9.919 1.00 96.94 507 LYS A N 1
ATOM 4109 C CA . LYS A 1 507 ? -21.568 3.370 11.009 1.00 96.94 507 LYS A CA 1
ATOM 4110 C C . LYS A 1 507 ? -21.547 1.848 11.095 1.00 96.94 507 LYS A C 1
ATOM 4112 O O . LYS A 1 507 ? -22.545 1.201 10.768 1.00 96.94 507 LYS A O 1
ATOM 4117 N N . LEU A 1 508 ? -20.428 1.301 11.563 1.00 97.44 508 LEU A N 1
ATOM 4118 C CA . LEU A 1 508 ? -20.331 -0.104 11.940 1.00 97.44 508 LEU A CA 1
ATOM 4119 C C . LEU A 1 508 ? -21.174 -0.338 13.204 1.00 97.44 508 LEU A C 1
ATOM 4121 O O . LEU A 1 508 ? -20.911 0.269 14.240 1.00 97.44 508 LEU A O 1
ATOM 4125 N N . ASP A 1 509 ? -22.186 -1.205 13.142 1.00 97.94 509 ASP A N 1
ATOM 4126 C CA . ASP A 1 509 ? -22.905 -1.628 14.348 1.00 97.94 509 ASP A CA 1
ATOM 4127 C C . ASP A 1 509 ? -22.161 -2.793 15.018 1.00 97.94 509 ASP A C 1
ATOM 4129 O O . ASP A 1 509 ? -22.060 -3.886 14.462 1.00 97.94 509 ASP A O 1
ATOM 4133 N N . LEU A 1 510 ? -21.663 -2.582 16.239 1.00 98.12 510 LEU A N 1
ATOM 4134 C CA . LEU A 1 510 ? -20.955 -3.609 17.009 1.00 98.12 510 LEU A CA 1
ATOM 4135 C C . LEU A 1 510 ? -21.872 -4.544 17.816 1.00 98.12 510 LEU A C 1
ATOM 4137 O O . LEU A 1 510 ? -21.387 -5.486 18.447 1.00 98.12 510 LEU A O 1
ATOM 4141 N N . ASN A 1 511 ? -23.196 -4.365 17.796 1.00 97.06 511 ASN A N 1
ATOM 4142 C CA . ASN A 1 511 ? -24.120 -5.266 18.496 1.00 97.06 511 ASN A CA 1
ATOM 4143 C C . ASN A 1 511 ? -23.978 -6.756 18.117 1.00 97.06 511 ASN A C 1
ATOM 4145 O O . ASN A 1 511 ? -24.106 -7.586 19.022 1.00 97.06 511 ASN A O 1
ATOM 4149 N N . PRO A 1 512 ? -23.666 -7.148 16.862 1.00 97.69 512 PRO A N 1
ATOM 4150 C CA . PRO A 1 512 ? -23.393 -8.545 16.508 1.00 97.69 512 PRO A CA 1
ATOM 4151 C C . PRO A 1 512 ? -22.171 -9.175 17.206 1.00 97.69 512 PRO A C 1
ATOM 4153 O O . PRO A 1 512 ? -21.977 -10.385 17.099 1.00 97.69 512 PRO A O 1
ATOM 4156 N N . TRP A 1 513 ? -21.339 -8.396 17.909 1.00 97.19 513 TRP A N 1
ATOM 4157 C CA . TRP A 1 513 ? -20.238 -8.886 18.754 1.00 97.19 513 TRP A CA 1
ATOM 4158 C C . TRP A 1 513 ? -20.622 -9.050 20.227 1.00 97.19 513 TRP A C 1
ATOM 4160 O O . TRP A 1 513 ? -19.780 -9.449 21.032 1.00 97.19 513 TRP A O 1
ATOM 4170 N N . ARG A 1 514 ? -21.870 -8.758 20.611 1.00 96.50 514 ARG A N 1
ATOM 4171 C CA . ARG A 1 514 ? -22.333 -8.958 21.985 1.00 96.50 514 ARG A CA 1
ATOM 4172 C C . ARG A 1 514 ? -22.373 -10.447 22.332 1.00 96.50 514 ARG A C 1
ATOM 4174 O O . ARG A 1 514 ? -23.102 -11.214 21.704 1.00 96.50 514 ARG A O 1
ATOM 4181 N N . GLU A 1 515 ? -21.645 -10.841 23.370 1.00 89.50 515 GLU A N 1
ATOM 4182 C CA . GLU A 1 515 ? -21.778 -12.164 23.980 1.00 89.50 515 GLU A CA 1
ATOM 4183 C C . GLU A 1 515 ? -22.920 -12.157 25.007 1.00 89.50 515 GLU A C 1
ATOM 4185 O O . GLU A 1 515 ? -23.065 -11.217 25.793 1.00 89.50 515 GLU A O 1
ATOM 4190 N N . MET A 1 516 ? -23.765 -13.193 24.957 1.00 61.56 516 MET A N 1
ATOM 4191 C CA . MET A 1 516 ? -24.926 -13.358 25.845 1.00 61.56 516 MET A CA 1
ATOM 4192 C C . MET A 1 516 ? -24.543 -13.761 27.271 1.00 61.56 516 MET A C 1
ATOM 4194 O O . MET A 1 516 ? -23.629 -14.601 27.437 1.00 61.56 516 MET A O 1
#

Radius of gyration: 22.61 Å; Cα contacts (8 Å, |Δi|>4): 1038; chains: 1; bounding box: 55×55×64 Å

Secondary structure (DSSP, 8-state):
-PPPSHHHHS--TT-TTSSSSSTTTT-TTPBPB-SS----TTSSSSPPPPTTSSPPPPHHHHHHHHS-----EEEEEEHHHHHHHHHHHHHH--EEEE-SSS-EEE-S-SSSS-HHHH-SSHHHHHHTB-SSTTPBP-EEETTEEEPPBPTT-SS-S--SSS-PPPB--SSTTTTS-HHHHHHHHHHHHHHHHHHHHHHHH-TT--HHHHHHHHHHHHHHHHHHHIIIIIHHHHHHHHHHHHTT----TTS------TT---PPBHHHHHTGGGGGGTT--SEEEEE-TT--EEEEEEGGGGTT--HHHHTT-HHHHHHHHHHSEEEPSSS---HHHHT-BT--TT-S--B-HHHHHHHHHHHTTPPPHHHHHHHTTPPPPSSHHHHTTTB-HHHHHHHHHH-S-GGG--HHHHHHTBPPPTTSSS-HHHHHHHHHHHHHHHHS-TT-TT--SSTTPPPHHHHHHHTT--HHHHHHHH-SS--EEESSTTB---SSS-EEEGGGSPPPP-GGG---

InterPro domains:
  IPR010255 Haem peroxidase superfamily [SSF48113] (7-515)
  IPR019791 Haem peroxidase, animal-type [PF03098] (99-490)
  IPR019791 Haem peroxidase, animal-type [PR00457] (34-45)
  IPR019791 Haem peroxidase, animal-type [PR00457] (80-95)
  IPR019791 Haem peroxidase, animal-type [PR00457] (167-185)
  IPR019791 Haem peroxidase, animal-type [PR00457] (185-205)
  IPR019791 Haem peroxidase, animal-type [PR00457] (210-236)
  IPR019791 Haem peroxidase, animal-type [PR00457] (270-280)
  IPR019791 Haem peroxidase, animal-type [PR00457] (392-412)
  IPR019791 Haem peroxidase, animal-type [PR00457] (466-480)
  IPR019791 Haem peroxidase, animal-type [PS50292] (1-516)
  IPR037120 Haem peroxidase domain superfamily, animal type [G3DSA:1.10.640.10] (1-516)

pLDDT: mean 93.68, std 8.0, range [47.0, 98.94]

Sequence (516 aa):
MKCSKDSIRYRNWDGSCNNLEHTDWGMTGDNFDRWLKATYTDDVSTLRQSVYGGELPPVRYLSNLLFSHKTLPDSNATMLFTHFGLYLDHDMMQTGETKGLREQQNRMTSYIDASSMYGSSHEDGKKLRVLKKGLMRHSTVHDTSLMPESKDSGSSCYSKQANYSCFLSGDARVNLVMPLMAVQTIWLREHNHLASELSQINPKWDDETLYQESRKITIAEYQHITYKEYLPIIFGSQKMKEFGLLIEEDKPYNGYDVNTDAGIRNAFASAAFRFGHTLVQSNVQLRDENYNVFAEIPLHDTYRNPTILYNRGFDDVVRGMVGQKAQEIDHFTSEEIRGRLFQRFNMTSGCDLTAISILRGRDHGIPPYLKWRKFCKLPVPNSWEDMKNFMKEDYVETLQEAYRSIEDIDLIPGGMGERHVEGALLGPTYICLLGKQFSNLRKGDRFWYENLNHPGAFTKDQLKEIYKVSQARIICDNSDDIQKVPKNPFFTTSYENPMLDCDDIPKLDLNPWREM

Organism: Araneus ventricosus (NCBI:txid182803)